Protein AF-A0A0F8ZRB5-F1 (afdb_monomer_lite)

Organism: NCBI:txid412755

Structure (mmCIF, N/CA/C/O backbone):
data_AF-A0A0F8ZRB5-F1
#
_entry.id   AF-A0A0F8ZRB5-F1
#
loop_
_atom_site.group_PDB
_atom_site.id
_atom_site.type_symbol
_atom_site.label_atom_id
_atom_site.label_alt_id
_atom_site.label_comp_id
_atom_site.label_asym_id
_atom_site.label_entity_id
_atom_site.label_seq_id
_atom_site.pdbx_PDB_ins_code
_atom_site.Cartn_x
_atom_site.Cartn_y
_atom_site.Cartn_z
_atom_site.occupancy
_atom_site.B_iso_or_equiv
_atom_site.auth_seq_id
_atom_site.auth_comp_id
_atom_site.auth_asym_id
_atom_site.auth_atom_id
_atom_site.pdbx_PDB_model_num
ATOM 1 N N . LEU A 1 1 ? -20.085 -3.392 -14.201 1.00 56.50 1 LEU A N 1
ATOM 2 C CA . LEU A 1 1 ? -18.937 -3.081 -13.316 1.00 56.50 1 LEU A CA 1
ATOM 3 C C . LEU A 1 1 ? -17.802 -4.101 -13.442 1.00 56.50 1 LEU A C 1
ATOM 5 O O . LEU A 1 1 ? -16.704 -3.662 -13.722 1.00 56.50 1 LEU A O 1
ATOM 9 N N . LYS A 1 2 ? -18.031 -5.427 -13.387 1.00 56.66 2 LYS A N 1
ATOM 10 C CA . LYS A 1 2 ? -16.992 -6.449 -13.703 1.00 56.66 2 LYS A CA 1
ATOM 11 C C . LYS A 1 2 ? -16.224 -6.163 -15.012 1.00 56.66 2 LYS A C 1
ATOM 13 O O . LYS A 1 2 ? -15.007 -6.273 -15.062 1.00 56.66 2 LYS A O 1
ATOM 18 N N . HIS A 1 3 ? -16.942 -5.693 -16.032 1.00 60.28 3 HIS A N 1
ATOM 19 C CA . HIS A 1 3 ? -16.378 -5.255 -17.310 1.00 60.28 3 HIS A CA 1
ATOM 20 C C . HIS A 1 3 ? -15.439 -4.042 -17.214 1.00 60.28 3 HIS A C 1
ATOM 22 O O . HIS A 1 3 ? -14.438 -4.033 -17.912 1.00 60.28 3 HIS A O 1
ATOM 28 N N . TYR A 1 4 ? -15.726 -3.063 -16.345 1.00 61.88 4 TYR A N 1
ATOM 29 C CA . TYR A 1 4 ? -14.916 -1.848 -16.151 1.00 61.88 4 TYR A CA 1
ATOM 30 C C . TYR A 1 4 ? -13.495 -2.192 -15.679 1.00 61.88 4 TYR A C 1
ATOM 32 O O . TYR A 1 4 ? -12.524 -1.662 -16.205 1.00 61.88 4 TYR A O 1
ATOM 40 N N . TYR A 1 5 ? -13.372 -3.155 -14.765 1.00 63.88 5 TYR A N 1
ATOM 41 C CA . TYR A 1 5 ? -12.077 -3.598 -14.246 1.00 63.88 5 TYR A CA 1
ATOM 42 C C . TYR A 1 5 ? -11.245 -4.383 -15.235 1.00 63.88 5 TYR A C 1
ATOM 44 O O . TYR A 1 5 ? -10.043 -4.161 -15.307 1.00 63.88 5 TYR A O 1
ATOM 52 N N . SER A 1 6 ? -11.881 -5.256 -16.019 1.00 64.56 6 SER A N 1
ATOM 53 C CA . SER A 1 6 ? -11.180 -5.908 -17.126 1.00 64.56 6 SER A CA 1
ATOM 54 C C . SER A 1 6 ? -10.584 -4.845 -18.047 1.00 64.56 6 SER A C 1
ATOM 56 O O . SER A 1 6 ? -9.400 -4.911 -18.325 1.00 64.56 6 SER A O 1
ATOM 58 N N . VAL A 1 7 ? -11.345 -3.798 -18.412 1.00 64.81 7 VAL A N 1
ATOM 59 C CA . VAL A 1 7 ? -10.819 -2.696 -19.248 1.00 64.81 7 VAL A CA 1
ATOM 60 C C . VAL A 1 7 ? -9.605 -2.035 -18.612 1.00 64.81 7 VAL A C 1
ATOM 62 O O . VAL A 1 7 ? -8.615 -1.804 -19.295 1.00 64.81 7 VAL A O 1
ATOM 65 N N . MET A 1 8 ? -9.695 -1.702 -17.321 1.00 68.62 8 MET A N 1
ATOM 66 C CA . MET A 1 8 ? -8.613 -1.026 -16.610 1.00 68.62 8 MET A CA 1
ATOM 67 C C . MET A 1 8 ? -7.333 -1.854 -16.611 1.00 68.62 8 MET A C 1
ATOM 69 O O . MET A 1 8 ? -6.282 -1.344 -16.974 1.00 68.62 8 MET A O 1
ATOM 73 N N . PHE A 1 9 ? -7.410 -3.125 -16.228 1.00 71.75 9 PHE A N 1
ATOM 74 C CA . PHE A 1 9 ? -6.214 -3.948 -16.100 1.00 71.75 9 PHE A CA 1
ATOM 75 C C . PHE A 1 9 ? -5.689 -4.461 -17.442 1.00 71.75 9 PHE A C 1
ATOM 77 O O . PHE A 1 9 ? -4.477 -4.536 -17.627 1.00 71.75 9 PHE A O 1
ATOM 84 N N . ASP A 1 10 ? -6.570 -4.747 -18.403 1.00 72.00 10 ASP A N 1
ATOM 85 C CA . ASP A 1 10 ? -6.162 -5.119 -19.761 1.00 72.00 10 ASP A CA 1
ATOM 86 C C . ASP A 1 10 ? -5.437 -3.952 -20.448 1.00 72.00 10 ASP A C 1
ATOM 88 O O . ASP A 1 10 ? -4.483 -4.176 -21.191 1.00 72.00 10 ASP A O 1
ATOM 92 N N . ALA A 1 11 ? -5.815 -2.703 -20.141 1.00 69.19 11 ALA A N 1
ATOM 93 C CA . ALA A 1 11 ? -5.124 -1.521 -20.649 1.00 69.19 11 ALA A CA 1
ATOM 94 C C . ALA A 1 11 ? -3.649 -1.486 -20.246 1.00 69.19 11 ALA A C 1
ATOM 96 O O . ALA A 1 11 ? -2.818 -1.084 -21.048 1.00 69.19 11 ALA A O 1
ATOM 97 N N . VAL A 1 12 ? -3.318 -1.933 -19.034 1.00 72.75 12 VAL A N 1
ATOM 98 C CA . VAL A 1 12 ? -1.934 -1.953 -18.560 1.00 72.75 12 VAL A CA 1
ATOM 99 C C . VAL A 1 12 ? -1.074 -2.860 -19.428 1.00 72.75 12 VAL A C 1
ATOM 101 O O . VAL A 1 12 ? -0.048 -2.426 -19.947 1.00 72.75 12 VAL A O 1
ATOM 104 N N . ALA A 1 13 ? -1.521 -4.103 -19.612 1.00 73.25 13 ALA A N 1
ATOM 105 C CA . ALA A 1 13 ? -0.818 -5.068 -20.445 1.00 73.25 13 ALA A CA 1
ATOM 106 C C . ALA A 1 13 ? -0.719 -4.564 -21.893 1.00 73.25 13 ALA A C 1
ATOM 108 O O . ALA A 1 13 ? 0.349 -4.600 -22.491 1.00 73.25 13 ALA A O 1
ATOM 109 N N . MET A 1 14 ? -1.801 -4.000 -22.439 1.00 72.75 14 MET A N 1
ATOM 110 C CA . MET A 1 14 ? -1.790 -3.426 -23.787 1.00 72.75 14 MET A CA 1
ATOM 111 C C . MET A 1 14 ? -0.829 -2.241 -23.928 1.00 72.75 14 MET A C 1
ATOM 113 O O . MET A 1 14 ? -0.154 -2.137 -24.945 1.00 72.75 14 MET A O 1
ATOM 117 N N . THR A 1 15 ? -0.757 -1.340 -22.944 1.00 72.25 15 THR A N 1
ATOM 118 C CA . THR A 1 15 ? 0.194 -0.219 -22.954 1.00 72.25 15 THR A CA 1
ATOM 119 C C . THR A 1 15 ? 1.629 -0.731 -22.907 1.00 72.25 15 THR A C 1
ATOM 121 O O . THR A 1 15 ? 2.475 -0.203 -23.627 1.00 72.25 15 THR A O 1
ATOM 124 N N . HIS A 1 16 ? 1.897 -1.761 -22.108 1.00 75.44 16 HIS A N 1
ATOM 125 C CA . HIS A 1 16 ? 3.216 -2.373 -22.021 1.00 75.44 16 HIS A CA 1
ATOM 126 C C . HIS A 1 16 ? 3.665 -2.949 -23.374 1.00 75.44 16 HIS A C 1
ATOM 128 O O . HIS A 1 16 ? 4.731 -2.599 -23.883 1.00 75.44 16 HIS A O 1
ATOM 134 N N . GLU A 1 17 ? 2.814 -3.765 -23.997 1.00 76.94 17 GLU A N 1
ATOM 135 C CA . GLU A 1 17 ? 3.069 -4.378 -25.306 1.00 76.94 17 GLU A CA 1
ATOM 136 C C . GLU A 1 17 ? 3.186 -3.324 -26.423 1.00 76.94 17 GLU A C 1
ATOM 138 O O . GLU A 1 17 ? 4.130 -3.334 -27.209 1.00 76.94 17 GLU A O 1
ATOM 143 N N . ALA A 1 18 ? 2.261 -2.360 -26.480 1.00 72.06 18 ALA A N 1
ATOM 144 C CA . ALA A 1 18 ? 2.194 -1.374 -27.563 1.00 72.06 18 ALA A CA 1
ATOM 145 C C . ALA A 1 18 ? 3.364 -0.377 -27.582 1.00 72.06 18 ALA A C 1
ATOM 147 O O . ALA A 1 18 ? 3.651 0.194 -28.634 1.00 72.06 18 ALA A O 1
ATOM 148 N N . ASN A 1 19 ? 4.017 -0.144 -26.440 1.00 73.00 19 ASN A N 1
ATOM 149 C CA . ASN A 1 19 ? 5.213 0.700 -26.363 1.00 73.00 19 ASN A CA 1
ATOM 150 C C . ASN A 1 19 ? 6.513 -0.114 -26.358 1.00 73.00 19 ASN A C 1
ATOM 152 O O . ASN A 1 19 ? 7.583 0.485 -26.308 1.00 73.00 19 ASN A O 1
ATOM 156 N N . GLY A 1 20 ? 6.434 -1.448 -26.398 1.00 78.94 20 GLY A N 1
ATOM 157 C CA . GLY A 1 20 ? 7.607 -2.309 -26.330 1.00 78.94 20 GLY A CA 1
ATOM 158 C C . GLY A 1 20 ? 8.433 -2.078 -25.067 1.00 78.94 20 GLY A C 1
ATOM 159 O O . GLY A 1 20 ? 9.649 -1.955 -25.167 1.00 78.94 20 GLY A O 1
ATOM 160 N N . LEU A 1 21 ? 7.782 -1.988 -23.900 1.00 79.94 21 LEU A N 1
ATOM 161 C CA . LEU A 1 21 ? 8.421 -1.677 -22.607 1.00 79.94 21 LEU A CA 1
ATOM 162 C C . LEU A 1 21 ? 9.193 -2.868 -22.033 1.00 79.94 21 LEU A C 1
ATOM 164 O O . LEU A 1 21 ? 9.059 -3.250 -20.877 1.00 79.94 21 LEU A O 1
ATOM 168 N N . TYR A 1 22 ? 9.977 -3.504 -22.883 1.00 85.00 22 TYR A N 1
ATOM 169 C CA . TYR A 1 22 ? 10.873 -4.571 -22.506 1.00 85.00 22 TYR A CA 1
ATOM 170 C C . TYR A 1 22 ? 12.259 -3.988 -22.321 1.00 85.00 22 TYR A C 1
ATOM 172 O O . TYR A 1 22 ? 12.666 -3.048 -22.999 1.00 85.00 22 TYR A O 1
ATOM 180 N N . GLY A 1 23 ? 13.011 -4.608 -21.436 1.00 86.81 23 GLY A N 1
ATOM 181 C CA . GLY A 1 23 ? 14.364 -4.196 -21.142 1.00 86.81 23 GLY A CA 1
ATOM 182 C C . GLY A 1 23 ? 14.823 -4.927 -19.906 1.00 86.81 23 GLY A C 1
ATOM 183 O O . GLY A 1 23 ? 14.007 -5.364 -19.094 1.00 86.81 23 GLY A O 1
ATOM 184 N N . TRP A 1 24 ? 16.135 -5.075 -19.770 1.00 88.19 24 TRP A N 1
ATOM 185 C CA . TRP A 1 24 ? 16.695 -5.673 -18.566 1.00 88.19 24 TRP A CA 1
ATOM 186 C C . TRP A 1 24 ? 16.310 -4.869 -17.318 1.00 88.19 24 TRP A C 1
ATOM 188 O O . TRP A 1 24 ? 15.956 -5.460 -16.302 1.00 88.19 24 TRP A O 1
ATOM 198 N N . VAL A 1 25 ? 16.335 -3.537 -17.427 1.00 90.12 25 VAL A N 1
ATOM 199 C CA . VAL A 1 25 ? 15.970 -2.630 -16.335 1.00 90.12 25 VAL A CA 1
ATOM 200 C C . VAL A 1 25 ? 14.518 -2.182 -16.398 1.00 90.12 25 VAL A C 1
ATOM 202 O O . VAL A 1 25 ? 13.955 -1.945 -15.348 1.00 90.12 25 VAL A O 1
ATOM 205 N N . ASP A 1 26 ? 13.903 -2.110 -17.582 1.00 88.44 26 ASP A N 1
ATOM 206 C CA . ASP A 1 26 ? 12.579 -1.493 -17.766 1.00 88.44 26 ASP A CA 1
ATOM 207 C C . ASP A 1 26 ? 11.405 -2.465 -17.531 1.00 88.44 26 ASP A C 1
ATOM 209 O O . ASP A 1 26 ? 10.304 -2.047 -17.167 1.00 88.44 26 ASP A O 1
ATOM 213 N N . TRP A 1 27 ? 11.621 -3.776 -17.725 1.00 88.81 27 TRP A N 1
ATOM 214 C CA . TRP A 1 27 ? 10.551 -4.773 -17.620 1.00 88.81 27 TRP A CA 1
ATOM 215 C C . TRP A 1 27 ? 9.912 -4.764 -16.229 1.00 88.81 27 TRP A C 1
ATOM 217 O O . TRP A 1 27 ? 10.593 -4.909 -15.213 1.00 88.81 27 TRP A O 1
ATOM 227 N N . GLY A 1 28 ? 8.583 -4.664 -16.203 1.00 86.25 28 GLY A N 1
ATOM 228 C CA . GLY A 1 28 ? 7.778 -4.719 -14.986 1.00 86.25 28 GLY A CA 1
ATOM 229 C C . GLY A 1 28 ? 7.263 -3.365 -14.505 1.00 86.25 28 GLY A C 1
ATOM 230 O O . GLY A 1 28 ? 6.238 -3.351 -13.822 1.00 86.25 28 GLY A O 1
ATOM 231 N N . ASP A 1 29 ? 7.877 -2.242 -14.886 1.00 85.50 29 ASP A N 1
ATOM 232 C CA . ASP A 1 29 ? 7.283 -0.924 -14.636 1.00 85.50 29 ASP A CA 1
ATOM 233 C C . ASP A 1 29 ? 6.375 -0.481 -15.784 1.00 85.50 29 ASP A C 1
ATOM 235 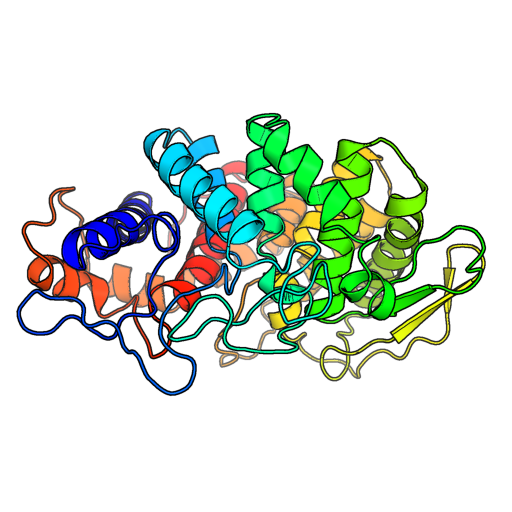O O . ASP A 1 29 ? 6.259 -1.105 -16.841 1.00 85.50 29 ASP A O 1
ATOM 239 N N . LEU A 1 30 ? 5.639 0.593 -15.527 1.00 79.50 30 LEU A N 1
ATOM 240 C CA . LEU A 1 30 ? 4.643 1.131 -16.419 1.00 79.50 30 LEU A CA 1
ATOM 241 C C . LEU A 1 30 ? 4.927 2.591 -16.713 1.00 79.50 30 LEU A C 1
ATOM 243 O O . LEU A 1 30 ? 5.393 3.336 -15.854 1.00 79.50 30 LEU A O 1
ATOM 247 N N . PRO A 1 31 ? 4.598 3.041 -17.923 1.00 75.19 31 PRO A N 1
ATOM 248 C CA . PRO A 1 31 ? 4.881 4.390 -18.325 1.00 75.19 31 PRO A CA 1
ATOM 249 C C . PRO A 1 31 ? 3.740 5.306 -17.870 1.00 75.19 31 PRO A C 1
ATOM 251 O O . PRO A 1 31 ? 2.551 4.963 -17.874 1.00 75.19 31 PRO A O 1
ATOM 254 N N . MET A 1 32 ? 4.082 6.547 -17.582 1.00 70.75 32 MET A N 1
ATOM 255 C CA . MET A 1 32 ? 3.170 7.663 -17.690 1.00 70.75 32 MET A CA 1
ATOM 256 C C . MET A 1 32 ? 3.025 8.013 -19.176 1.00 70.75 32 MET A C 1
ATOM 258 O O . MET A 1 32 ? 3.873 8.668 -19.782 1.00 70.75 32 MET A O 1
ATOM 262 N N . CYS A 1 33 ? 1.940 7.536 -19.784 1.00 63.62 33 CYS A N 1
ATOM 263 C CA . CYS A 1 33 ? 1.595 7.862 -21.166 1.00 63.62 33 CYS A CA 1
ATOM 264 C C . CYS A 1 33 ? 0.610 9.027 -21.259 1.00 63.62 33 CYS A C 1
ATOM 266 O O . CYS A 1 33 ? -0.325 9.143 -20.457 1.00 63.62 33 CYS A O 1
ATOM 268 N N . ASP A 1 34 ? 0.775 9.816 -22.320 1.00 59.44 34 ASP A N 1
ATOM 269 C CA . ASP A 1 34 ? -0.263 10.713 -22.815 1.00 59.44 34 ASP A CA 1
ATOM 270 C C . ASP A 1 34 ? -1.388 9.928 -23.509 1.00 59.44 34 ASP A C 1
ATOM 272 O O . ASP A 1 34 ? -1.328 8.706 -23.689 1.00 59.44 34 ASP A O 1
ATOM 276 N N . ARG A 1 35 ? -2.439 10.648 -23.923 1.00 58.56 35 ARG A N 1
ATOM 277 C CA . ARG A 1 35 ? -3.494 10.073 -24.766 1.00 58.56 35 ARG A CA 1
ATOM 278 C C . ARG A 1 35 ? -2.889 9.457 -26.034 1.00 58.56 35 ARG A C 1
ATOM 280 O O . ARG A 1 35 ? -2.002 10.072 -26.634 1.00 58.56 35 ARG A O 1
ATOM 287 N N . PRO A 1 36 ? -3.375 8.282 -26.469 1.00 57.00 36 PRO A N 1
ATOM 288 C CA . PRO A 1 36 ? -2.885 7.670 -27.691 1.00 57.00 36 PRO A CA 1
ATOM 289 C C . PRO A 1 36 ? -3.162 8.582 -28.892 1.00 57.00 36 PRO A C 1
ATOM 291 O O . PRO A 1 36 ? -4.222 9.195 -28.999 1.00 57.00 36 PRO A O 1
ATOM 294 N N . THR A 1 37 ? -2.199 8.676 -29.804 1.00 57.00 37 THR A N 1
ATOM 295 C CA . THR A 1 37 ? -2.328 9.409 -31.071 1.00 57.00 37 THR A CA 1
ATOM 296 C C . THR A 1 37 ? -1.949 8.450 -32.193 1.00 57.00 37 THR A C 1
ATOM 298 O O . THR A 1 37 ? -0.886 7.840 -32.129 1.00 57.00 37 THR A O 1
ATOM 301 N N . GLN A 1 38 ? -2.825 8.277 -33.194 1.00 60.19 38 GLN A N 1
ATOM 302 C CA . GLN A 1 38 ? -2.618 7.325 -34.305 1.00 60.19 38 GLN A CA 1
ATOM 303 C C . GLN A 1 38 ? -2.317 5.887 -33.829 1.00 60.19 38 GLN A C 1
ATOM 305 O O . GLN A 1 38 ? -1.399 5.233 -34.322 1.00 60.19 38 GLN A O 1
ATOM 310 N N . GLY A 1 39 ? -3.029 5.430 -32.796 1.00 57.22 39 GLY A N 1
ATOM 311 C CA . GLY A 1 39 ? -2.940 4.037 -32.341 1.00 57.22 39 GLY A CA 1
ATOM 312 C C . GLY A 1 39 ? -1.692 3.700 -31.547 1.00 57.22 39 GLY A C 1
ATOM 313 O O . GLY A 1 39 ? -1.465 2.540 -31.211 1.00 57.22 39 GLY A O 1
ATOM 314 N N . LYS A 1 40 ? -0.890 4.711 -31.216 1.00 59.56 40 LYS A N 1
ATOM 315 C CA . LYS A 1 40 ? 0.282 4.566 -30.367 1.00 59.56 40 LYS A CA 1
ATOM 316 C C . LYS A 1 40 ? 0.079 5.372 -29.104 1.00 59.56 40 LYS A C 1
ATOM 318 O O . LYS A 1 40 ? -0.262 6.555 -29.147 1.00 59.56 40 LYS A O 1
ATOM 323 N N . PHE A 1 41 ? 0.303 4.724 -27.972 1.00 62.78 41 PHE A N 1
ATOM 324 C CA . PHE A 1 41 ? 0.582 5.444 -26.744 1.00 62.78 41 PHE A CA 1
ATOM 325 C C . PHE A 1 41 ? 1.913 6.170 -26.940 1.00 62.78 41 PHE A C 1
ATOM 327 O O . PHE A 1 41 ? 2.861 5.600 -27.472 1.00 62.78 41 PHE A O 1
ATOM 334 N N . LYS A 1 42 ? 1.972 7.450 -26.580 1.00 64.31 42 LYS A N 1
ATOM 335 C CA . LYS A 1 42 ? 3.232 8.185 -26.563 1.00 64.31 42 LYS A CA 1
ATOM 336 C C . LYS A 1 42 ? 3.673 8.279 -25.114 1.00 64.31 42 LYS A C 1
ATOM 338 O O . LYS A 1 42 ? 2.938 8.816 -24.282 1.00 64.31 42 LYS A O 1
ATOM 343 N N . MET A 1 43 ? 4.852 7.745 -24.810 1.00 68.31 43 MET A N 1
ATOM 344 C CA . MET A 1 43 ? 5.493 8.021 -23.531 1.00 68.31 43 MET A CA 1
ATOM 345 C C . MET A 1 43 ? 5.760 9.521 -23.442 1.00 68.31 43 MET A C 1
ATOM 347 O O . MET A 1 43 ? 6.440 10.100 -24.296 1.00 68.31 43 MET A O 1
ATOM 351 N N . ALA A 1 44 ? 5.191 10.154 -22.424 1.00 63.44 44 ALA A N 1
ATOM 352 C CA . ALA A 1 44 ? 5.490 11.536 -22.116 1.00 63.44 44 ALA A CA 1
ATOM 353 C C . ALA A 1 44 ? 6.803 11.537 -21.334 1.00 63.44 44 ALA A C 1
ATOM 355 O O . ALA A 1 44 ? 6.802 11.363 -20.127 1.00 63.44 44 ALA A O 1
ATOM 356 N N . MET A 1 45 ? 7.931 11.657 -22.030 1.00 67.00 45 MET A N 1
ATOM 357 C CA . MET A 1 45 ? 9.247 11.751 -21.399 1.00 67.00 45 MET A CA 1
ATOM 358 C C . MET A 1 45 ? 9.592 13.225 -21.182 1.00 67.00 45 MET A C 1
ATOM 360 O O . MET A 1 45 ? 10.370 13.788 -21.947 1.00 67.00 45 MET A O 1
ATOM 364 N N . ASP A 1 46 ? 9.031 13.876 -20.162 1.00 62.41 46 ASP A N 1
ATOM 365 C CA . ASP A 1 46 ? 9.356 15.275 -19.828 1.00 62.41 46 ASP A CA 1
ATOM 366 C C . ASP A 1 46 ? 9.062 15.615 -18.357 1.00 62.41 46 ASP A C 1
ATOM 368 O O . ASP A 1 46 ? 8.043 15.204 -17.812 1.00 62.41 46 ASP A O 1
ATOM 372 N N . GLY A 1 47 ? 9.939 16.394 -17.714 1.00 56.09 47 GLY A N 1
ATOM 373 C CA . GLY A 1 47 ? 9.641 17.093 -16.457 1.00 56.09 47 GLY A CA 1
ATOM 374 C C . GLY A 1 47 ? 9.125 16.228 -15.298 1.00 56.09 47 GLY A C 1
ATOM 375 O O . GLY A 1 47 ? 8.256 16.678 -14.548 1.00 56.09 47 GLY A O 1
ATOM 376 N N . GLY A 1 48 ? 9.632 14.999 -15.144 1.00 62.72 48 GLY A N 1
ATOM 377 C CA . GLY A 1 48 ? 9.136 14.034 -14.154 1.00 62.72 48 GLY A CA 1
ATOM 378 C C . GLY A 1 48 ? 7.968 13.181 -14.654 1.00 62.72 48 GLY A C 1
ATOM 379 O O . GLY A 1 48 ? 7.242 12.613 -13.854 1.00 62.72 48 GLY A O 1
ATOM 380 N N . VAL A 1 49 ? 7.755 13.096 -15.961 1.00 68.50 49 VAL A N 1
ATOM 381 C CA . VAL A 1 49 ? 6.858 12.138 -16.611 1.00 68.50 49 VAL A CA 1
ATOM 382 C C . VAL A 1 49 ? 7.749 11.155 -17.384 1.00 68.50 49 VAL A C 1
ATOM 384 O O . VAL A 1 49 ? 8.746 11.567 -17.984 1.00 68.50 49 VAL A O 1
ATOM 387 N N . GLY A 1 50 ? 7.463 9.858 -17.269 1.00 77.88 50 GLY A N 1
ATOM 388 C CA . GLY A 1 50 ? 8.284 8.773 -17.809 1.00 77.88 50 GLY A CA 1
ATOM 389 C C . GLY A 1 50 ? 7.857 7.433 -17.222 1.00 77.88 50 GLY A C 1
ATOM 390 O O . GLY A 1 50 ? 6.728 7.024 -17.443 1.00 77.88 50 GLY A O 1
ATOM 391 N N . TRP A 1 51 ? 8.713 6.783 -16.453 1.00 83.56 51 TRP A N 1
ATOM 392 C CA . TRP A 1 51 ? 8.437 5.589 -15.651 1.00 83.56 51 TRP A CA 1
ATOM 393 C C . TRP A 1 51 ? 7.607 5.903 -14.404 1.00 83.56 51 TRP A C 1
ATOM 395 O O . TRP A 1 51 ? 7.648 7.034 -13.912 1.00 83.56 51 TRP A O 1
ATOM 405 N N . SER A 1 52 ? 6.790 4.954 -13.936 1.00 81.06 52 SER A N 1
ATOM 406 C CA . SER A 1 52 ? 5.852 5.171 -12.827 1.00 81.06 52 SER A CA 1
ATOM 407 C C . SER A 1 52 ? 6.506 5.006 -11.468 1.00 81.06 52 SER A C 1
ATOM 409 O O . SER A 1 52 ? 6.048 5.642 -10.518 1.00 81.06 52 SER A O 1
ATOM 411 N N . ASN A 1 53 ? 7.529 4.157 -11.364 1.00 84.31 53 ASN A N 1
ATOM 412 C CA . ASN A 1 53 ? 8.228 3.841 -10.123 1.00 84.31 53 ASN A CA 1
ATOM 413 C C . ASN A 1 53 ? 7.265 3.544 -8.955 1.00 84.31 53 ASN A C 1
ATOM 415 O O . ASN A 1 53 ? 7.317 4.176 -7.896 1.00 84.31 53 ASN A O 1
ATOM 419 N N . ALA A 1 54 ? 6.292 2.658 -9.181 1.00 76.81 54 ALA A N 1
ATOM 420 C CA . ALA A 1 54 ? 5.245 2.308 -8.214 1.00 76.81 54 ALA A CA 1
ATOM 421 C C . ALA A 1 54 ? 4.365 3.468 -7.700 1.00 76.81 54 ALA A C 1
ATOM 423 O O . ALA A 1 54 ? 3.678 3.306 -6.677 1.00 76.81 54 ALA A O 1
ATOM 424 N N . GLU A 1 55 ? 4.334 4.631 -8.367 1.00 73.19 55 GLU A N 1
ATOM 425 C CA . GLU A 1 55 ? 3.560 5.766 -7.869 1.00 73.19 55 GLU A CA 1
ATOM 426 C C . GLU A 1 55 ? 2.076 5.393 -7.703 1.00 73.19 55 GLU A C 1
ATOM 428 O O . GLU A 1 55 ? 1.450 4.778 -8.568 1.00 73.19 55 GLU A O 1
ATOM 433 N N . ARG A 1 56 ? 1.499 5.808 -6.567 1.00 68.12 56 ARG A N 1
ATOM 434 C CA . ARG A 1 56 ? 0.082 5.605 -6.217 1.00 68.12 56 ARG A CA 1
ATOM 435 C C . ARG A 1 56 ? -0.333 4.139 -6.092 1.00 68.12 56 ARG A C 1
ATOM 437 O O . ARG A 1 56 ? -1.499 3.811 -6.318 1.00 68.12 56 ARG A O 1
ATOM 444 N N . ALA A 1 57 ? 0.606 3.289 -5.677 1.00 67.81 57 ALA A N 1
ATOM 445 C CA . ALA A 1 57 ? 0.324 1.931 -5.230 1.00 67.81 57 ALA A CA 1
ATOM 446 C C . ALA A 1 57 ? -0.397 1.101 -6.304 1.00 67.81 57 ALA A C 1
ATOM 448 O O . ALA A 1 57 ? -1.465 0.543 -6.065 1.00 67.81 57 ALA A O 1
ATOM 449 N N . LEU A 1 58 ? 0.200 1.024 -7.496 1.00 71.44 58 LEU A N 1
ATOM 450 C CA . LEU A 1 58 ? -0.391 0.330 -8.639 1.00 71.44 58 LEU A CA 1
ATOM 451 C C . LEU A 1 58 ? -0.387 -1.199 -8.519 1.00 71.44 58 LEU A C 1
ATOM 453 O O . LEU A 1 58 ? -1.381 -1.858 -8.821 1.00 71.44 58 LEU A O 1
ATOM 457 N N . ALA A 1 59 ? 0.715 -1.757 -8.023 1.00 74.88 59 ALA A N 1
ATOM 458 C CA . ALA A 1 59 ? 0.886 -3.192 -7.838 1.00 74.88 59 ALA A CA 1
ATOM 459 C C . ALA A 1 59 ? -0.214 -3.868 -6.975 1.00 74.88 59 ALA A C 1
ATOM 461 O O . ALA A 1 59 ? -0.733 -4.899 -7.407 1.00 74.88 59 ALA A O 1
ATOM 462 N N . PRO A 1 60 ? -0.661 -3.304 -5.829 1.00 74.75 60 PRO A N 1
ATOM 463 C CA . PRO A 1 60 ? -1.811 -3.799 -5.060 1.00 74.75 60 PRO A CA 1
ATOM 464 C C . PRO A 1 60 ? -3.041 -4.145 -5.889 1.00 74.75 60 PRO A C 1
ATOM 466 O O . PRO A 1 60 ? -3.701 -5.149 -5.620 1.00 74.75 60 PRO A O 1
ATOM 469 N N . TYR A 1 61 ? -3.348 -3.343 -6.911 1.00 74.50 61 TYR A N 1
ATOM 470 C CA . TYR A 1 61 ? -4.554 -3.514 -7.713 1.00 74.50 61 TYR A CA 1
ATOM 471 C C . TYR A 1 61 ? -4.549 -4.844 -8.477 1.00 74.50 61 TYR A C 1
ATOM 473 O O . TYR A 1 61 ? -5.583 -5.514 -8.548 1.00 74.50 61 TYR A O 1
ATOM 481 N N . PHE A 1 62 ? -3.387 -5.266 -8.987 1.00 75.81 62 PHE A N 1
ATOM 482 C CA . PHE A 1 62 ? -3.248 -6.564 -9.646 1.00 75.81 62 PHE A CA 1
ATOM 483 C C . PHE A 1 62 ? -3.471 -7.719 -8.669 1.00 75.81 62 PHE A C 1
ATOM 485 O O . PHE A 1 62 ? -4.120 -8.701 -9.024 1.00 75.81 62 PHE A O 1
ATOM 492 N N . TYR A 1 63 ? -3.007 -7.579 -7.425 1.00 76.19 63 TYR A N 1
ATOM 493 C CA . TYR A 1 63 ? -3.134 -8.614 -6.400 1.00 76.19 63 TYR A CA 1
ATOM 494 C C . TYR A 1 63 ? -4.559 -8.781 -5.886 1.00 76.19 63 TYR A C 1
ATOM 496 O O . TYR A 1 63 ? -5.041 -9.909 -5.804 1.00 76.19 63 TYR A O 1
ATOM 504 N N . HIS A 1 64 ? -5.286 -7.688 -5.634 1.00 72.94 64 HIS A N 1
ATOM 505 C CA . HIS A 1 64 ? -6.701 -7.781 -5.257 1.00 72.94 64 HIS A CA 1
ATOM 506 C C . HIS A 1 64 ? -7.539 -8.453 -6.352 1.00 72.94 64 HIS A C 1
ATOM 508 O O . HIS A 1 64 ? -8.441 -9.238 -6.057 1.00 72.94 64 HIS A O 1
ATOM 514 N N . TYR A 1 65 ? -7.226 -8.197 -7.625 1.00 73.50 65 TYR A N 1
ATOM 515 C CA . TYR A 1 65 ? -7.910 -8.860 -8.732 1.00 73.50 65 TYR A CA 1
ATOM 516 C C . TYR A 1 65 ? -7.468 -10.323 -8.906 1.00 73.50 65 TYR A C 1
ATOM 518 O O . TYR A 1 65 ? -8.300 -11.196 -9.173 1.00 73.50 65 TYR A O 1
ATOM 526 N N . ALA A 1 66 ? -6.180 -10.618 -8.719 1.00 77.19 66 ALA A N 1
ATOM 527 C CA . ALA A 1 66 ? -5.665 -11.983 -8.726 1.00 77.19 66 ALA A CA 1
ATOM 528 C C . ALA A 1 66 ? -6.323 -12.838 -7.632 1.00 77.19 66 ALA A C 1
ATOM 530 O O . ALA A 1 66 ? -6.778 -13.943 -7.929 1.00 77.19 66 ALA A O 1
ATOM 531 N N . ALA A 1 67 ? -6.468 -12.301 -6.416 1.00 73.31 67 ALA A N 1
ATOM 532 C CA . ALA A 1 67 ? -7.178 -12.943 -5.308 1.00 73.31 67 ALA A CA 1
ATOM 533 C C . ALA A 1 67 ? -8.660 -13.229 -5.634 1.00 73.31 67 ALA A C 1
ATOM 535 O O . ALA A 1 67 ? -9.224 -14.208 -5.154 1.00 73.31 67 ALA A O 1
ATOM 536 N N . GLY A 1 68 ? -9.280 -12.427 -6.506 1.00 68.31 68 GLY A N 1
ATOM 537 C CA . GLY A 1 68 ? -10.637 -12.638 -7.025 1.00 68.31 68 GLY A CA 1
ATOM 538 C C . GLY A 1 68 ? -10.756 -13.635 -8.192 1.00 68.31 68 GLY A C 1
ATOM 539 O O . GLY A 1 68 ? -11.819 -13.705 -8.813 1.00 68.31 68 GLY A O 1
ATOM 540 N N . GLY A 1 69 ? -9.692 -14.374 -8.530 1.00 69.94 69 GLY A N 1
ATOM 541 C CA . GLY A 1 69 ? -9.674 -15.393 -9.592 1.00 69.94 69 GLY A CA 1
ATOM 542 C C . GLY A 1 69 ? -8.997 -14.963 -10.901 1.00 69.94 69 GLY A C 1
ATOM 543 O O . GLY A 1 69 ? -8.961 -15.728 -11.864 1.00 69.94 69 GLY A O 1
ATOM 544 N N . GLY A 1 70 ? -8.434 -13.755 -10.967 1.00 73.06 70 GLY A N 1
ATOM 545 C CA . GLY A 1 70 ? -7.741 -13.236 -12.147 1.00 73.06 70 GLY A CA 1
ATOM 546 C C . GLY A 1 70 ? -6.259 -13.606 -12.224 1.00 73.06 70 GLY A C 1
ATOM 547 O O . GLY A 1 70 ? -5.426 -12.703 -12.278 1.00 73.06 70 GLY A O 1
ATOM 548 N N . ARG A 1 71 ? -5.909 -14.903 -12.247 1.00 75.75 71 ARG A N 1
ATOM 549 C CA . ARG A 1 71 ? -4.513 -15.396 -12.135 1.00 75.75 71 ARG A CA 1
ATOM 550 C C . ARG A 1 71 ? -3.504 -14.711 -13.068 1.00 75.75 71 ARG A C 1
ATOM 552 O O . ARG A 1 71 ? -2.367 -14.516 -12.651 1.00 75.75 71 ARG A O 1
ATOM 559 N N . ARG A 1 72 ? -3.905 -14.314 -14.283 1.00 73.19 72 ARG A N 1
ATOM 560 C CA . ARG A 1 72 ? -3.026 -13.626 -15.253 1.00 73.19 72 ARG A CA 1
ATOM 561 C C . ARG A 1 72 ? -2.441 -12.306 -14.737 1.00 73.19 72 ARG A C 1
ATOM 563 O O . ARG A 1 72 ? -1.371 -11.900 -15.164 1.00 73.19 72 ARG A O 1
ATOM 570 N N . PHE A 1 73 ? -3.129 -11.635 -13.815 1.00 77.00 73 PHE A N 1
ATOM 571 C CA . PHE A 1 73 ? -2.665 -10.363 -13.260 1.00 77.00 73 PHE A CA 1
ATOM 572 C C . PHE A 1 73 ? -1.635 -10.547 -12.143 1.00 77.00 73 PHE A C 1
ATOM 574 O O . PHE A 1 73 ? -0.894 -9.616 -11.852 1.00 77.00 73 PHE A O 1
ATOM 581 N N . LEU A 1 74 ? -1.521 -11.751 -11.571 1.00 82.06 74 LEU A N 1
ATOM 582 C CA . LEU A 1 74 ? -0.470 -12.061 -10.603 1.00 82.06 74 LEU A CA 1
ATOM 583 C C . LEU A 1 74 ? 0.923 -12.008 -11.252 1.00 82.06 74 LEU A C 1
ATOM 585 O O . LEU A 1 74 ? 1.857 -11.546 -10.611 1.00 82.06 74 LEU A O 1
ATOM 589 N N . ASP A 1 75 ? 1.061 -12.397 -12.522 1.00 82.69 75 ASP A N 1
ATOM 590 C CA . ASP A 1 75 ? 2.361 -12.367 -13.211 1.00 82.69 75 ASP A CA 1
ATOM 591 C C . ASP A 1 75 ? 2.800 -10.930 -13.542 1.00 82.69 75 ASP A C 1
ATOM 593 O O . ASP A 1 75 ? 3.966 -10.580 -13.374 1.00 82.69 75 ASP A O 1
ATOM 597 N N . LEU A 1 76 ? 1.849 -10.069 -13.920 1.00 79.38 76 LEU A N 1
ATOM 598 C CA . LEU A 1 76 ? 2.099 -8.640 -14.121 1.00 79.38 76 LEU A CA 1
ATOM 599 C C . LEU A 1 76 ? 2.435 -7.934 -12.800 1.00 79.38 76 LEU A C 1
ATOM 601 O O . LEU A 1 76 ? 3.393 -7.167 -12.731 1.00 79.38 76 LEU A O 1
ATOM 605 N N . GLY A 1 77 ? 1.680 -8.230 -11.737 1.00 83.00 77 GLY A N 1
ATOM 606 C CA . GLY A 1 77 ? 1.987 -7.738 -10.397 1.00 83.00 77 GLY A CA 1
ATOM 607 C C . GLY A 1 77 ? 3.387 -8.158 -9.957 1.00 83.00 77 GLY A C 1
ATOM 608 O O . GLY A 1 77 ? 4.156 -7.314 -9.495 1.00 83.00 77 GLY A O 1
ATOM 609 N N . ARG A 1 78 ? 3.734 -9.440 -10.146 1.00 88.50 78 ARG A N 1
ATOM 610 C CA . ARG A 1 78 ? 5.053 -9.991 -9.820 1.00 88.50 78 ARG A CA 1
ATOM 611 C C . ARG A 1 78 ? 6.166 -9.209 -10.508 1.00 88.50 78 ARG A C 1
ATOM 613 O O . ARG A 1 78 ? 7.098 -8.780 -9.833 1.00 88.50 78 ARG A O 1
ATOM 620 N N . ALA A 1 79 ? 6.063 -9.011 -11.824 1.00 89.06 79 ALA A N 1
ATOM 621 C CA . ALA A 1 79 ? 7.053 -8.251 -12.586 1.00 89.06 79 ALA A CA 1
ATOM 622 C C . ALA A 1 79 ? 7.237 -6.839 -12.008 1.00 89.06 79 ALA A C 1
ATOM 624 O O . ALA A 1 79 ? 8.365 -6.423 -11.756 1.00 89.06 79 ALA A O 1
ATOM 625 N N . MET A 1 80 ? 6.134 -6.156 -11.689 1.00 88.44 80 MET A N 1
ATOM 626 C CA . MET A 1 80 ? 6.172 -4.822 -11.090 1.00 88.44 80 MET A CA 1
ATOM 627 C C . MET A 1 80 ? 6.819 -4.799 -9.704 1.00 88.44 80 MET A C 1
ATOM 629 O O . MET A 1 80 ? 7.564 -3.876 -9.380 1.00 88.44 80 MET A O 1
ATOM 633 N N . VAL A 1 81 ? 6.570 -5.807 -8.867 1.00 91.44 81 VAL A N 1
ATOM 634 C CA . VAL A 1 81 ? 7.190 -5.883 -7.537 1.00 91.44 81 VAL A CA 1
ATOM 635 C C . VAL A 1 81 ? 8.694 -6.092 -7.643 1.00 91.44 81 VAL A C 1
ATOM 637 O O . VAL A 1 81 ? 9.427 -5.333 -7.018 1.00 91.44 81 VAL A O 1
ATOM 640 N N . HIS A 1 82 ? 9.157 -7.041 -8.462 1.00 92.56 82 HIS A N 1
ATOM 641 C CA . HIS A 1 82 ? 10.595 -7.260 -8.653 1.00 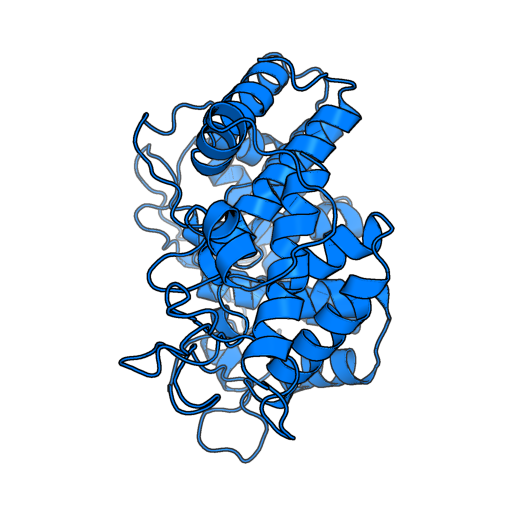92.56 82 HIS A CA 1
ATOM 642 C C . HIS A 1 82 ? 11.295 -6.044 -9.262 1.00 92.56 82 HIS A C 1
ATOM 644 O O . HIS A 1 82 ? 12.394 -5.706 -8.831 1.00 92.56 82 HIS A O 1
ATOM 650 N N . HIS A 1 83 ? 10.655 -5.366 -10.215 1.00 93.12 83 HIS A N 1
ATOM 651 C CA . HIS A 1 83 ? 11.186 -4.133 -10.780 1.00 93.12 83 HIS A CA 1
ATOM 652 C C . HIS A 1 83 ? 11.339 -3.057 -9.700 1.00 93.12 83 HIS A C 1
ATOM 654 O O . HIS A 1 83 ? 12.419 -2.525 -9.478 1.00 93.12 83 HIS A O 1
ATOM 660 N N . THR A 1 84 ? 10.266 -2.756 -8.976 1.00 91.06 84 THR A N 1
ATOM 661 C CA . THR A 1 84 ? 10.247 -1.605 -8.059 1.00 91.06 84 THR A CA 1
ATOM 662 C C . THR A 1 84 ? 11.160 -1.801 -6.847 1.00 91.06 84 THR A C 1
ATOM 664 O O . THR A 1 84 ? 11.795 -0.852 -6.388 1.00 91.06 84 THR A O 1
ATOM 667 N N . ILE A 1 85 ? 11.288 -3.035 -6.347 1.00 91.69 85 ILE A N 1
ATOM 668 C CA . ILE A 1 85 ? 12.212 -3.350 -5.247 1.00 91.69 85 ILE A CA 1
ATOM 669 C C . ILE A 1 85 ? 13.663 -3.529 -5.702 1.00 91.69 85 ILE A C 1
ATOM 671 O O . ILE A 1 85 ? 14.551 -3.388 -4.871 1.00 91.69 85 ILE A O 1
ATOM 675 N N . GLY A 1 86 ? 13.901 -3.869 -6.974 1.00 92.00 86 GLY A N 1
ATOM 676 C CA . GLY A 1 86 ? 15.233 -4.180 -7.506 1.00 92.00 86 GLY A CA 1
ATOM 677 C C . GLY A 1 86 ? 15.893 -3.069 -8.331 1.00 92.00 86 GLY A C 1
ATOM 678 O O . GLY A 1 86 ? 17.115 -3.049 -8.449 1.00 92.00 86 GLY A O 1
ATOM 679 N N . ILE A 1 87 ? 15.102 -2.178 -8.936 1.00 92.62 87 ILE A N 1
ATOM 680 C CA . ILE A 1 87 ? 15.552 -1.137 -9.877 1.00 92.62 87 ILE A CA 1
ATOM 681 C C . ILE A 1 87 ? 15.219 0.265 -9.352 1.00 92.62 87 ILE A C 1
ATOM 683 O O . ILE A 1 87 ? 16.086 1.134 -9.343 1.00 92.62 87 ILE A O 1
ATOM 687 N N . ASP A 1 88 ? 13.991 0.495 -8.872 1.00 91.31 88 ASP A N 1
ATOM 688 C CA . ASP A 1 88 ? 13.566 1.819 -8.368 1.00 91.31 88 ASP A CA 1
ATOM 689 C C . ASP A 1 88 ? 13.998 2.099 -6.914 1.00 91.31 88 ASP A C 1
ATOM 691 O O . ASP A 1 88 ? 13.700 3.166 -6.356 1.00 91.31 88 ASP A O 1
ATOM 695 N N . THR A 1 89 ? 14.678 1.132 -6.293 1.00 91.44 89 THR A N 1
ATOM 696 C CA . THR A 1 89 ? 15.179 1.189 -4.920 1.00 91.44 89 THR A CA 1
ATOM 697 C C . THR A 1 89 ? 16.699 1.291 -4.913 1.00 91.44 89 THR A C 1
ATOM 699 O O . THR A 1 89 ? 17.403 0.560 -5.603 1.00 91.44 89 THR A O 1
ATOM 702 N N . GLU A 1 90 ? 17.208 2.193 -4.086 1.00 91.81 90 GLU A N 1
ATOM 703 C CA . GLU A 1 90 ? 18.632 2.432 -3.926 1.00 91.81 90 GLU A CA 1
ATOM 704 C C . GLU A 1 90 ? 19.264 1.346 -3.047 1.00 91.81 90 GLU A C 1
ATOM 706 O O . GLU A 1 90 ? 19.129 1.363 -1.820 1.00 91.81 90 GLU A O 1
ATOM 711 N N . HIS A 1 91 ? 19.979 0.419 -3.673 1.00 92.31 91 HIS A N 1
ATOM 712 C CA . HIS A 1 91 ? 20.694 -0.662 -2.998 1.00 92.31 91 HIS A CA 1
ATOM 713 C C . HIS A 1 91 ? 22.072 -0.215 -2.472 1.00 92.31 91 HIS A C 1
ATOM 715 O O . HIS A 1 91 ? 22.595 0.833 -2.858 1.00 92.31 91 HIS A O 1
ATOM 721 N N . PRO A 1 92 ? 22.732 -1.001 -1.596 1.00 91.31 92 PRO A N 1
ATOM 722 C CA . PRO A 1 92 ? 24.092 -0.695 -1.165 1.00 91.31 92 PRO A CA 1
ATOM 723 C C . PRO A 1 92 ? 25.060 -0.525 -2.341 1.00 91.31 92 PRO A C 1
ATOM 725 O O . PRO A 1 92 ? 25.244 -1.452 -3.128 1.00 91.31 92 PRO A O 1
ATOM 728 N N . GLY A 1 93 ? 25.727 0.630 -2.389 1.00 86.75 93 GLY A N 1
ATOM 729 C CA . GLY A 1 93 ? 26.757 0.942 -3.379 1.00 86.75 93 GLY A CA 1
ATOM 730 C C . GLY A 1 93 ? 26.298 1.791 -4.565 1.00 86.75 93 GLY A C 1
ATOM 731 O O . GLY A 1 93 ? 27.138 2.065 -5.417 1.00 86.75 93 GLY A O 1
ATOM 732 N N . GLY A 1 94 ? 25.030 2.205 -4.635 1.00 85.75 94 GLY A N 1
ATOM 733 C CA . GLY A 1 94 ? 24.598 3.166 -5.650 1.00 85.75 94 GLY A CA 1
ATOM 734 C C . GLY A 1 94 ? 24.715 4.637 -5.214 1.00 85.75 94 GLY A C 1
ATOM 735 O O . GLY A 1 94 ? 25.401 4.967 -4.239 1.00 85.75 94 GLY A O 1
ATOM 736 N N . ASP A 1 95 ? 24.120 5.528 -6.009 1.00 84.38 95 ASP A N 1
ATOM 737 C CA . ASP A 1 95 ? 24.439 6.965 -6.052 1.00 84.38 95 ASP A CA 1
ATOM 738 C C . ASP A 1 95 ? 23.670 7.822 -5.026 1.00 84.38 95 ASP A C 1
ATOM 740 O O . ASP A 1 95 ? 24.064 8.965 -4.741 1.00 84.38 95 ASP A O 1
ATOM 744 N N . ASP A 1 96 ? 22.551 7.320 -4.499 1.00 86.38 96 ASP A N 1
ATOM 745 C CA . ASP A 1 96 ? 21.794 7.932 -3.404 1.00 86.38 96 ASP A CA 1
ATOM 746 C C . ASP A 1 96 ? 21.957 7.118 -2.102 1.00 86.38 96 ASP A C 1
ATOM 748 O O . ASP A 1 96 ? 22.715 6.153 -1.977 1.00 86.38 96 ASP A O 1
ATOM 752 N N . LYS A 1 97 ? 21.271 7.546 -1.049 1.00 89.25 97 LYS A N 1
ATOM 753 C CA . LYS A 1 97 ? 21.310 6.895 0.254 1.00 89.25 97 LYS A CA 1
ATOM 754 C C . LYS A 1 97 ? 20.591 5.541 0.191 1.00 89.25 97 LYS A C 1
ATOM 756 O O . LYS A 1 97 ? 19.390 5.516 -0.041 1.00 89.25 97 LYS A O 1
ATOM 761 N N . HIS A 1 98 ? 21.298 4.456 0.516 1.00 92.12 98 HIS A N 1
ATOM 762 C CA . HIS A 1 98 ? 20.751 3.092 0.634 1.00 92.12 98 HIS A CA 1
ATOM 763 C C . HIS A 1 98 ? 19.379 3.045 1.342 1.00 92.12 98 HIS A C 1
ATOM 765 O O . HIS A 1 98 ? 19.202 3.627 2.426 1.00 92.12 98 HIS A O 1
ATOM 771 N N . GLY A 1 99 ? 18.435 2.343 0.707 1.00 89.00 99 GLY A N 1
ATOM 772 C CA . GLY A 1 99 ? 17.011 2.268 1.032 1.00 89.00 99 GLY A CA 1
ATOM 773 C C . GLY A 1 99 ? 16.218 3.503 0.610 1.00 89.00 99 GLY A C 1
ATOM 774 O O . GLY A 1 99 ? 15.094 3.713 1.067 1.00 89.00 99 GLY A O 1
ATOM 775 N N . GLY A 1 100 ? 16.825 4.387 -0.181 1.00 89.62 100 GLY A N 1
ATOM 776 C CA . GLY A 1 100 ? 16.153 5.472 -0.876 1.00 89.62 100 GLY A CA 1
ATOM 777 C C . GLY A 1 100 ? 15.297 4.924 -2.011 1.00 89.62 100 GLY A C 1
ATOM 778 O O . GLY A 1 100 ? 15.544 3.840 -2.523 1.00 89.62 100 GLY A O 1
ATOM 779 N N . TYR A 1 101 ? 14.279 5.682 -2.397 1.00 88.94 101 TYR A N 1
ATOM 780 C CA . TYR A 1 101 ? 13.409 5.318 -3.511 1.00 88.94 101 TYR A CA 1
ATOM 781 C C . TYR A 1 101 ? 13.330 6.484 -4.472 1.00 88.94 101 TYR A C 1
ATOM 783 O O . TYR A 1 101 ? 13.353 7.650 -4.050 1.00 88.94 101 TYR A O 1
ATOM 791 N N . HIS A 1 102 ? 13.201 6.167 -5.750 1.00 87.50 102 HIS A N 1
ATOM 792 C CA . HIS A 1 102 ? 13.198 7.169 -6.797 1.00 87.50 102 HIS A CA 1
ATOM 793 C C . HIS A 1 102 ? 11.789 7.515 -7.247 1.00 87.50 102 HIS A C 1
ATOM 795 O O . HIS A 1 102 ? 10.896 6.676 -7.331 1.00 87.50 102 HIS A O 1
ATOM 801 N N . ARG A 1 103 ? 11.584 8.802 -7.526 1.00 84.00 103 ARG A N 1
ATOM 802 C CA . ARG A 1 103 ? 10.320 9.295 -8.063 1.00 84.00 103 ARG A CA 1
ATOM 803 C C . ARG A 1 103 ? 10.202 8.929 -9.532 1.00 84.00 103 ARG A C 1
ATOM 805 O O . ARG A 1 103 ? 11.190 9.066 -10.248 1.00 84.00 103 ARG A O 1
ATOM 812 N N . HIS A 1 104 ? 8.969 8.656 -9.956 1.00 80.69 104 HIS A N 1
ATOM 813 C CA . HIS A 1 104 ? 8.557 8.609 -11.358 1.00 80.69 104 HIS A CA 1
ATOM 814 C C . HIS A 1 104 ? 9.285 9.661 -12.223 1.00 80.69 104 HIS A C 1
ATOM 816 O O . HIS A 1 104 ? 9.271 10.863 -11.917 1.00 80.69 104 HIS A O 1
ATOM 822 N N . ASN A 1 105 ? 9.985 9.213 -13.268 1.00 80.25 105 ASN A N 1
ATOM 823 C CA . ASN A 1 105 ? 10.841 10.063 -14.100 1.00 80.25 105 ASN A CA 1
ATOM 824 C C . ASN A 1 105 ? 11.202 9.373 -15.427 1.00 80.25 105 ASN A C 1
ATOM 826 O O . ASN A 1 105 ? 10.920 8.203 -15.624 1.00 80.25 105 ASN A O 1
ATOM 830 N N . GLN A 1 106 ? 11.875 10.076 -16.338 1.00 81.75 106 GLN A N 1
ATOM 831 C CA . GLN A 1 106 ? 12.357 9.522 -17.615 1.00 81.75 106 GLN A CA 1
ATOM 832 C C . GLN A 1 106 ? 13.343 8.351 -17.451 1.00 81.75 106 GLN A C 1
ATOM 834 O O . GLN A 1 106 ? 13.536 7.572 -18.375 1.00 81.75 106 GLN A O 1
ATOM 839 N N . VAL A 1 107 ? 14.005 8.274 -16.296 1.00 85.75 107 VAL A N 1
ATOM 840 C CA . VAL A 1 107 ? 14.963 7.230 -15.920 1.00 85.75 107 VAL A CA 1
ATOM 841 C C . VAL A 1 107 ? 14.657 6.835 -14.484 1.00 85.75 107 VAL A C 1
ATOM 843 O O . VAL A 1 107 ? 14.459 7.726 -13.650 1.00 85.75 107 VAL A O 1
ATOM 846 N N . HIS A 1 108 ? 14.679 5.534 -14.201 1.00 87.94 108 HIS A N 1
ATOM 847 C CA . HIS A 1 108 ? 14.278 4.958 -12.918 1.00 87.94 108 HIS A CA 1
ATOM 848 C C . HIS A 1 108 ? 14.977 5.583 -11.700 1.00 87.94 108 HIS A C 1
ATOM 850 O O . HIS A 1 108 ? 14.330 5.755 -10.680 1.00 87.94 108 HIS A O 1
ATOM 856 N N . TRP A 1 109 ? 16.234 6.036 -11.809 1.00 85.81 109 TRP A N 1
ATOM 857 C CA . TRP A 1 109 ? 17.045 6.508 -10.667 1.00 85.81 109 TRP A CA 1
ATOM 858 C C . TRP A 1 109 ? 17.429 8.004 -10.671 1.00 85.81 109 TRP A C 1
ATOM 860 O O . TRP A 1 109 ? 18.257 8.458 -9.883 1.00 85.81 109 TRP A O 1
ATOM 870 N N . ARG A 1 110 ? 16.843 8.842 -11.543 1.00 76.06 110 ARG A N 1
ATOM 871 C CA . ARG A 1 110 ? 17.318 10.238 -11.737 1.00 76.06 110 ARG A CA 1
ATOM 872 C C . ARG A 1 110 ? 16.772 11.261 -10.728 1.00 76.06 110 ARG A C 1
ATOM 874 O O . ARG A 1 110 ? 17.199 12.416 -10.730 1.00 76.06 110 ARG A O 1
ATOM 881 N N . HIS A 1 111 ? 15.824 10.881 -9.870 1.00 71.69 111 HIS A N 1
ATOM 882 C CA . HIS A 1 111 ? 15.244 11.782 -8.867 1.00 71.69 111 HIS A CA 1
ATOM 883 C C . HIS A 1 111 ? 15.760 11.456 -7.462 1.00 71.69 111 HIS A C 1
ATOM 885 O O . HIS A 1 111 ? 15.408 10.421 -6.897 1.00 71.69 111 HIS A O 1
ATOM 891 N N . LYS A 1 112 ? 16.528 12.379 -6.869 1.00 68.31 112 LYS A N 1
ATOM 892 C CA . LYS A 1 112 ? 17.017 12.264 -5.485 1.00 68.31 112 LYS A CA 1
ATOM 893 C C . LYS A 1 112 ? 15.927 12.605 -4.474 1.00 68.31 112 LYS A C 1
ATOM 895 O O . LYS A 1 112 ? 15.081 13.465 -4.736 1.00 68.31 112 LYS A O 1
ATOM 900 N N . GLY A 1 113 ? 15.943 11.947 -3.317 1.00 64.88 113 GLY A N 1
ATOM 901 C CA . GLY A 1 113 ? 15.110 12.333 -2.171 1.00 64.88 113 GLY A CA 1
ATOM 902 C C . GLY A 1 113 ? 13.593 12.285 -2.408 1.00 64.88 113 GLY A C 1
ATOM 903 O O . GLY A 1 113 ? 12.863 13.112 -1.863 1.00 64.88 113 GLY A O 1
ATOM 904 N N . ALA A 1 114 ? 13.088 11.335 -3.204 1.00 68.62 114 ALA A N 1
ATOM 905 C CA . ALA A 1 114 ? 11.642 11.198 -3.434 1.00 68.62 114 ALA A CA 1
ATOM 906 C C . ALA A 1 114 ? 10.850 10.749 -2.186 1.00 68.62 114 ALA A C 1
ATOM 908 O O . ALA A 1 114 ? 9.619 10.887 -2.120 1.00 68.62 114 ALA A O 1
ATOM 909 N N . GLY A 1 115 ? 11.585 10.274 -1.179 1.00 76.75 115 GLY A N 1
ATOM 910 C CA . GLY A 1 115 ? 11.092 9.826 0.111 1.00 76.75 115 GLY A CA 1
ATOM 911 C C . GLY A 1 115 ? 10.441 8.446 0.058 1.00 76.75 115 GLY A C 1
ATOM 912 O O . GLY A 1 115 ? 10.170 7.885 -1.003 1.00 76.75 115 GLY A O 1
ATOM 913 N N . THR A 1 116 ? 10.193 7.907 1.244 1.00 81.31 116 THR A N 1
ATOM 914 C CA . THR A 1 116 ? 9.651 6.573 1.513 1.00 81.31 116 THR A CA 1
ATOM 915 C C . THR A 1 116 ? 8.411 6.216 0.694 1.00 81.31 116 THR A C 1
ATOM 917 O O . THR A 1 116 ? 8.266 5.079 0.269 1.00 81.31 116 THR A O 1
ATOM 920 N N . ARG A 1 117 ? 7.543 7.176 0.363 1.00 78.75 117 ARG A N 1
ATOM 921 C CA . ARG A 1 117 ? 6.305 6.916 -0.391 1.00 78.75 117 ARG A CA 1
ATOM 922 C C . ARG A 1 117 ? 6.486 6.319 -1.791 1.00 78.75 117 ARG A C 1
ATOM 924 O O . ARG A 1 117 ? 5.492 5.914 -2.381 1.00 78.75 117 ARG A O 1
ATOM 931 N N . GLN A 1 118 ? 7.681 6.347 -2.381 1.00 81.94 118 GLN A N 1
ATOM 932 C CA . GLN A 1 118 ? 7.902 5.757 -3.709 1.00 81.94 118 GLN A CA 1
ATOM 933 C C . GLN A 1 118 ? 8.210 4.259 -3.669 1.00 81.94 118 GLN A C 1
ATOM 935 O O . GLN A 1 118 ? 8.083 3.609 -4.693 1.00 81.94 118 GLN A O 1
ATOM 940 N N . GLY A 1 119 ? 8.504 3.675 -2.505 1.00 81.19 119 GLY A N 1
ATOM 941 C CA . GLY A 1 119 ? 8.897 2.265 -2.408 1.00 81.19 119 GLY A CA 1
ATOM 942 C C . GLY A 1 119 ? 7.786 1.240 -2.668 1.00 81.19 119 GLY A C 1
ATOM 943 O O . GLY A 1 119 ? 7.953 0.085 -2.324 1.00 81.19 119 GLY A O 1
ATOM 944 N N . GLY A 1 120 ? 6.617 1.616 -3.201 1.00 80.94 120 GLY A N 1
ATOM 945 C CA . GLY A 1 120 ? 5.610 0.643 -3.653 1.00 80.94 120 GLY A CA 1
ATOM 946 C C . GLY A 1 120 ? 5.118 -0.384 -2.615 1.00 80.94 120 GLY A C 1
ATOM 947 O O . GLY A 1 120 ? 4.532 -1.392 -3.007 1.00 80.94 120 GLY A O 1
ATOM 948 N N . PHE A 1 121 ? 5.314 -0.144 -1.312 1.00 85.94 121 PHE A N 1
ATOM 949 C CA . PHE A 1 121 ? 5.273 -1.181 -0.268 1.00 85.94 121 PHE A CA 1
ATOM 950 C C . PHE A 1 121 ? 3.991 -1.990 -0.198 1.00 85.94 121 PHE A C 1
ATOM 952 O O . PHE A 1 121 ? 4.048 -3.188 0.029 1.00 85.94 121 PHE A O 1
ATOM 959 N N . ARG A 1 122 ? 2.827 -1.377 -0.443 1.00 83.00 122 ARG A N 1
ATOM 960 C CA . ARG A 1 122 ? 1.556 -2.120 -0.488 1.00 83.00 122 ARG A CA 1
ATOM 961 C C . ARG A 1 122 ? 1.604 -3.257 -1.519 1.00 83.00 122 ARG A C 1
ATOM 963 O O . ARG A 1 122 ? 1.030 -4.319 -1.315 1.00 83.00 122 ARG A O 1
ATOM 970 N N . GLY A 1 123 ? 2.272 -3.033 -2.651 1.00 84.06 123 GLY A N 1
ATOM 971 C CA . GLY A 1 123 ? 2.433 -4.037 -3.700 1.00 84.06 123 GLY A CA 1
ATOM 972 C C . GLY A 1 123 ? 3.362 -5.157 -3.277 1.00 84.06 123 GLY A C 1
ATOM 973 O O . GLY A 1 123 ? 3.031 -6.325 -3.458 1.00 84.06 123 GLY A O 1
ATOM 974 N N . TRP A 1 124 ? 4.494 -4.793 -2.680 1.00 89.12 124 TRP A N 1
ATOM 975 C CA . TRP A 1 124 ? 5.455 -5.746 -2.130 1.00 89.12 124 TRP A CA 1
ATOM 976 C C . TRP A 1 124 ? 4.816 -6.593 -1.029 1.00 89.12 124 TRP A C 1
ATOM 978 O O . TRP A 1 124 ? 4.959 -7.809 -1.043 1.00 89.12 124 TRP A O 1
ATOM 988 N N . HIS A 1 125 ? 4.053 -5.957 -0.135 1.00 88.56 125 HIS A N 1
ATOM 989 C CA . HIS A 1 125 ? 3.267 -6.603 0.907 1.00 88.56 125 HIS A CA 1
ATOM 990 C C . HIS A 1 125 ? 2.318 -7.645 0.316 1.00 88.56 125 HIS A C 1
ATOM 992 O O . HIS A 1 125 ? 2.431 -8.826 0.630 1.00 88.56 125 HIS A O 1
ATOM 998 N N . ASN A 1 126 ? 1.426 -7.228 -0.589 1.00 85.88 126 ASN A N 1
ATOM 999 C CA . ASN A 1 126 ? 0.419 -8.124 -1.152 1.00 85.88 126 ASN A CA 1
ATOM 1000 C C . ASN A 1 126 ? 1.062 -9.294 -1.912 1.00 85.88 126 ASN A C 1
ATOM 1002 O O . ASN A 1 126 ? 0.599 -10.426 -1.798 1.00 85.88 126 ASN A O 1
ATOM 1006 N N . TYR A 1 127 ? 2.146 -9.046 -2.653 1.00 88.56 127 TYR A N 1
ATOM 1007 C CA . TYR A 1 127 ? 2.894 -10.103 -3.334 1.00 88.56 127 TYR A CA 1
ATOM 1008 C C . TYR A 1 127 ? 3.526 -11.086 -2.357 1.00 88.56 127 TYR A C 1
ATOM 1010 O O . TYR A 1 127 ? 3.330 -12.295 -2.488 1.00 88.56 127 TYR A O 1
ATOM 1018 N N . TYR A 1 128 ? 4.271 -10.570 -1.378 1.00 89.75 128 TYR A N 1
ATOM 1019 C CA . TYR A 1 128 ? 4.964 -11.382 -0.390 1.00 89.75 128 TYR A CA 1
ATOM 1020 C C . TYR A 1 128 ? 3.968 -12.220 0.411 1.00 89.75 128 TYR A C 1
ATOM 1022 O O . TYR A 1 128 ? 4.161 -13.421 0.553 1.00 89.75 128 TYR A O 1
ATOM 1030 N N . TRP A 1 129 ? 2.846 -11.634 0.828 1.00 86.12 129 TRP A N 1
ATOM 1031 C CA . TRP A 1 129 ? 1.788 -12.354 1.533 1.00 86.12 129 TRP A CA 1
ATOM 1032 C C . TRP A 1 129 ? 1.167 -13.478 0.694 1.00 86.12 129 TRP A C 1
ATOM 1034 O O . TRP A 1 129 ? 0.895 -14.563 1.200 1.00 86.12 129 TRP A O 1
ATOM 1044 N N . MET A 1 130 ? 0.953 -13.242 -0.604 1.00 85.12 130 MET A N 1
ATOM 1045 C CA . MET A 1 130 ? 0.367 -14.244 -1.500 1.00 85.12 130 MET A CA 1
ATOM 1046 C C . MET A 1 130 ? 1.335 -15.363 -1.901 1.00 85.12 130 MET A C 1
ATOM 1048 O O . MET A 1 130 ? 0.874 -16.436 -2.289 1.00 85.12 130 MET A O 1
ATOM 1052 N N . THR A 1 131 ? 2.646 -15.113 -1.889 1.00 87.94 131 THR A N 1
ATOM 1053 C CA . THR A 1 131 ? 3.630 -16.006 -2.531 1.00 87.94 131 THR A CA 1
ATOM 1054 C C . THR A 1 131 ? 4.717 -16.528 -1.603 1.00 87.94 131 THR A C 1
ATOM 1056 O O . THR A 1 131 ? 5.305 -17.564 -1.902 1.00 87.94 131 THR A O 1
ATOM 1059 N N . GLY A 1 132 ? 5.000 -15.834 -0.501 1.00 89.81 132 GLY A N 1
ATOM 1060 C CA . GLY A 1 132 ? 6.140 -16.118 0.366 1.00 89.81 132 GLY A CA 1
ATOM 1061 C C . GLY A 1 132 ? 7.493 -15.972 -0.336 1.00 89.81 132 GLY A C 1
ATOM 1062 O O . GLY A 1 132 ? 8.438 -16.645 0.064 1.00 89.81 132 GLY A O 1
ATOM 1063 N N . ASP A 1 133 ? 7.590 -15.160 -1.400 1.00 93.25 133 ASP A N 1
ATOM 1064 C CA . ASP A 1 133 ? 8.812 -15.030 -2.202 1.00 93.25 133 ASP A CA 1
ATOM 1065 C C . ASP A 1 133 ? 10.013 -14.617 -1.322 1.00 93.25 133 ASP A C 1
ATOM 1067 O O . ASP A 1 133 ? 10.038 -13.496 -0.793 1.00 93.25 133 ASP A O 1
ATOM 1071 N N . PRO A 1 134 ? 11.017 -15.502 -1.151 1.00 93.19 134 PRO A N 1
ATOM 1072 C CA . PRO A 1 134 ? 12.111 -15.268 -0.219 1.00 93.19 134 PRO A CA 1
ATOM 1073 C C . PRO A 1 134 ? 13.023 -14.129 -0.668 1.00 93.19 134 PRO A C 1
ATOM 1075 O O . PRO A 1 134 ? 13.644 -13.489 0.179 1.00 93.19 134 PRO A O 1
ATOM 1078 N N . GLU A 1 135 ? 13.101 -13.842 -1.970 1.00 93.50 135 GLU A N 1
ATOM 1079 C CA . GLU A 1 135 ? 13.931 -12.751 -2.474 1.00 93.50 135 GLU A CA 1
ATOM 1080 C C . GLU A 1 135 ? 13.299 -11.397 -2.157 1.00 93.50 135 GLU A C 1
ATOM 1082 O O . GLU A 1 135 ? 13.979 -10.484 -1.686 1.00 93.50 135 GLU A O 1
ATOM 1087 N N . VAL A 1 136 ? 11.978 -11.287 -2.317 1.00 93.06 136 VAL A N 1
ATOM 1088 C CA . VAL A 1 136 ? 11.247 -10.089 -1.890 1.00 93.06 136 VAL A CA 1
ATOM 1089 C C . VAL A 1 136 ? 11.337 -9.926 -0.375 1.00 93.06 136 VAL A C 1
ATOM 1091 O O . VAL A 1 136 ? 11.663 -8.835 0.086 1.00 93.06 136 VAL A O 1
ATOM 1094 N N . GLY A 1 137 ? 11.155 -11.000 0.402 1.00 93.50 137 GLY A N 1
ATOM 1095 C CA . GLY A 1 137 ? 11.355 -10.973 1.855 1.00 93.50 137 GLY A CA 1
ATOM 1096 C C . GLY A 1 137 ? 12.757 -10.491 2.249 1.00 93.50 137 GLY A C 1
ATOM 1097 O O . GLY A 1 137 ? 12.903 -9.587 3.072 1.00 93.50 137 GLY A O 1
ATOM 1098 N N . ARG A 1 138 ? 13.804 -11.022 1.606 1.00 95.00 138 ARG A N 1
ATOM 1099 C CA . ARG A 1 138 ? 15.198 -10.609 1.829 1.00 95.00 138 ARG A CA 1
ATOM 1100 C C . ARG A 1 138 ? 15.409 -9.124 1.531 1.00 95.00 138 ARG A C 1
ATOM 1102 O O . ARG A 1 138 ? 16.054 -8.432 2.321 1.00 95.00 138 ARG A O 1
ATOM 1109 N N . LEU A 1 139 ? 14.882 -8.631 0.412 1.00 93.62 139 LEU A N 1
ATOM 1110 C CA . LEU A 1 139 ? 15.017 -7.230 0.014 1.00 93.62 139 LEU A CA 1
ATOM 1111 C C . LEU A 1 139 ? 14.208 -6.287 0.913 1.00 93.62 139 LEU A C 1
ATOM 1113 O O . LEU A 1 139 ? 14.725 -5.241 1.286 1.00 93.62 139 LEU A O 1
ATOM 1117 N N . ILE A 1 140 ? 13.012 -6.678 1.365 1.00 92.62 140 ILE A N 1
ATOM 1118 C CA . ILE A 1 140 ? 12.235 -5.926 2.366 1.00 92.62 140 ILE A CA 1
ATOM 1119 C C . ILE A 1 140 ? 13.058 -5.698 3.633 1.00 92.62 140 ILE A C 1
ATOM 1121 O O . ILE A 1 140 ? 12.979 -4.629 4.225 1.00 92.62 140 ILE A O 1
ATOM 1125 N N . LEU A 1 141 ? 13.845 -6.683 4.070 1.00 93.12 141 LEU A N 1
ATOM 1126 C CA . LEU A 1 141 ? 14.684 -6.541 5.262 1.00 93.12 141 LEU A CA 1
ATOM 1127 C C . LEU A 1 141 ? 15.956 -5.739 4.997 1.00 93.12 141 LEU A C 1
ATOM 1129 O O . LEU A 1 141 ? 16.375 -4.960 5.852 1.00 93.12 141 LEU A O 1
ATOM 1133 N N . ARG A 1 142 ? 16.561 -5.908 3.818 1.00 92.12 142 ARG A N 1
ATOM 1134 C CA . ARG A 1 142 ? 17.792 -5.209 3.434 1.00 92.12 142 ARG A CA 1
ATOM 1135 C C . ARG A 1 142 ? 17.556 -3.718 3.193 1.00 92.12 142 ARG A C 1
ATOM 1137 O O . ARG A 1 142 ? 18.229 -2.890 3.800 1.00 92.12 142 ARG A O 1
ATOM 1144 N N . GLU A 1 143 ? 16.572 -3.408 2.357 1.00 90.25 143 GLU 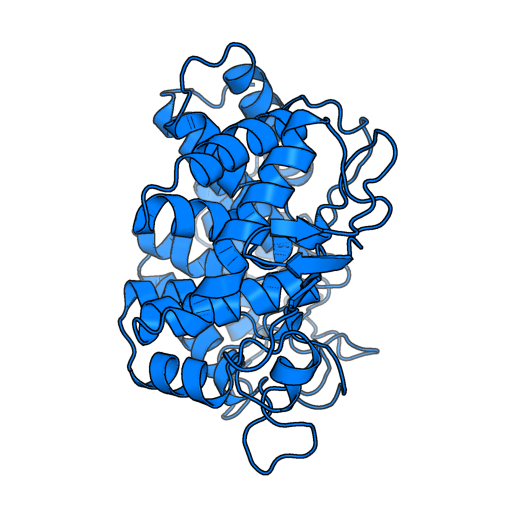A N 1
ATOM 1145 C CA . GLU A 1 143 ? 16.200 -2.053 1.931 1.00 90.25 143 GLU A CA 1
ATOM 1146 C C . GLU A 1 143 ? 15.167 -1.410 2.874 1.00 90.25 143 GLU A C 1
ATOM 1148 O O . GLU A 1 143 ? 14.712 -0.284 2.662 1.00 90.25 143 GLU A O 1
ATOM 1153 N N . GLY A 1 144 ? 14.774 -2.153 3.912 1.00 86.88 144 GLY A N 1
ATOM 1154 C CA . GLY A 1 144 ? 13.676 -1.853 4.815 1.00 86.88 144 GLY A CA 1
ATOM 1155 C C . GLY A 1 144 ? 13.899 -0.687 5.759 1.00 86.88 144 GLY A C 1
ATOM 1156 O O . GLY A 1 144 ? 14.767 0.166 5.581 1.00 86.88 144 GLY A O 1
ATOM 1157 N N . ILE A 1 145 ? 13.116 -0.680 6.837 1.00 89.44 145 ILE A N 1
ATOM 1158 C CA . ILE A 1 145 ? 13.095 0.415 7.816 1.00 89.44 145 ILE A CA 1
ATOM 1159 C C . ILE A 1 145 ? 14.442 0.630 8.538 1.00 89.44 145 ILE A C 1
ATOM 1161 O O . ILE A 1 145 ? 14.688 1.690 9.110 1.00 89.44 145 ILE A O 1
ATOM 1165 N N . ASP A 1 146 ? 15.338 -0.360 8.489 1.00 91.25 146 ASP A N 1
ATOM 1166 C CA . ASP A 1 146 ? 16.694 -0.291 9.037 1.00 91.25 146 ASP A CA 1
ATOM 1167 C C . ASP A 1 146 ? 17.744 0.291 8.077 1.00 91.25 146 ASP A C 1
ATOM 1169 O O . ASP A 1 146 ? 18.876 0.558 8.492 1.00 91.25 146 ASP A O 1
ATOM 1173 N N . SER A 1 147 ? 17.401 0.526 6.814 1.00 91.62 147 SER A N 1
ATOM 1174 C CA . SER A 1 147 ? 18.317 1.162 5.872 1.00 91.62 147 SER A CA 1
ATOM 1175 C C . SER A 1 147 ? 18.618 2.617 6.282 1.00 91.62 147 SER A C 1
ATOM 1177 O O . SER A 1 147 ? 17.811 3.274 6.958 1.00 91.62 147 SER A O 1
ATOM 1179 N N . PRO A 1 148 ? 19.781 3.176 5.896 1.00 90.56 148 PRO A N 1
ATOM 1180 C CA . PRO A 1 148 ? 20.144 4.542 6.250 1.00 90.56 148 PRO A CA 1
ATOM 1181 C C . PRO A 1 148 ? 19.081 5.580 5.864 1.00 90.56 148 PRO A C 1
ATOM 1183 O O . PRO A 1 148 ? 18.828 6.503 6.647 1.00 90.56 148 PRO A O 1
ATOM 1186 N N . ALA A 1 149 ? 18.480 5.480 4.674 1.00 89.06 149 ALA A N 1
ATOM 1187 C CA . ALA A 1 149 ? 17.456 6.420 4.218 1.00 89.06 149 ALA A CA 1
ATOM 1188 C C . ALA A 1 149 ? 16.179 6.341 5.060 1.00 89.06 149 ALA A C 1
ATOM 1190 O O . ALA A 1 149 ? 15.640 7.378 5.464 1.00 89.06 149 ALA A O 1
ATOM 1191 N N . GLN A 1 150 ? 15.745 5.130 5.406 1.00 88.75 150 GLN A N 1
ATOM 1192 C CA . GLN A 1 150 ? 14.508 4.927 6.151 1.00 88.75 150 GLN A CA 1
ATOM 1193 C C . GLN A 1 150 ? 14.645 5.262 7.636 1.00 88.75 150 GLN A C 1
ATOM 1195 O O . GLN A 1 150 ? 13.754 5.893 8.208 1.00 88.75 150 GLN A O 1
ATOM 1200 N N . ARG A 1 151 ? 15.816 5.015 8.233 1.00 87.44 151 ARG A N 1
ATOM 1201 C CA . ARG A 1 151 ? 16.116 5.432 9.614 1.00 87.44 151 ARG A CA 1
ATOM 1202 C C . ARG A 1 151 ? 16.039 6.940 9.835 1.00 87.44 151 ARG A C 1
ATOM 1204 O O . ARG A 1 151 ? 15.745 7.369 10.946 1.00 87.44 151 ARG A O 1
ATOM 1211 N N . SER A 1 152 ? 16.292 7.759 8.807 1.00 82.88 152 SER A N 1
ATOM 1212 C CA . SER A 1 152 ? 16.078 9.213 8.919 1.00 82.88 152 SER A CA 1
ATOM 1213 C C . SER A 1 152 ? 14.604 9.618 8.971 1.00 82.88 152 SER A C 1
ATOM 1215 O O . SER A 1 152 ? 14.315 10.725 9.415 1.00 82.88 152 SER A O 1
ATOM 1217 N N . GLN A 1 153 ? 13.691 8.749 8.532 1.00 80.88 153 GLN A N 1
ATOM 1218 C CA . GLN A 1 153 ? 12.248 8.983 8.599 1.00 80.88 153 GLN A CA 1
ATOM 1219 C C . GLN A 1 153 ? 11.666 8.411 9.893 1.00 80.88 153 GLN A C 1
ATOM 1221 O O . GLN A 1 153 ? 10.964 9.109 10.616 1.00 80.88 153 GLN A O 1
ATOM 1226 N N . MET A 1 154 ? 11.992 7.156 10.214 1.00 83.56 154 MET A N 1
ATOM 1227 C CA . MET A 1 154 ? 11.519 6.492 11.425 1.00 83.56 154 MET A CA 1
ATOM 1228 C C . MET A 1 154 ? 12.589 5.546 11.983 1.00 83.56 154 MET A C 1
ATOM 1230 O O . MET A 1 154 ? 12.894 4.508 11.405 1.00 83.56 154 MET A O 1
ATOM 1234 N N . ASP A 1 155 ? 13.147 5.902 13.142 1.00 85.06 155 ASP A N 1
ATOM 1235 C CA . ASP A 1 155 ? 14.174 5.119 13.836 1.00 85.06 155 ASP A CA 1
ATOM 1236 C C . ASP A 1 155 ? 13.533 4.255 14.932 1.00 85.06 155 ASP A C 1
ATOM 1238 O O . ASP A 1 155 ? 13.227 4.736 16.024 1.00 85.06 155 ASP A O 1
ATOM 1242 N N . LEU A 1 156 ? 13.306 2.974 14.627 1.00 85.69 156 LEU A N 1
ATOM 1243 C CA . LEU A 1 156 ? 12.615 2.032 15.517 1.00 85.69 156 LEU A CA 1
ATOM 1244 C C . LEU A 1 156 ? 13.533 1.311 16.514 1.00 85.69 156 LEU A C 1
ATOM 1246 O O . LEU A 1 156 ? 13.054 0.479 17.291 1.00 85.69 156 LEU A O 1
ATOM 1250 N N . ARG A 1 157 ? 14.840 1.598 16.531 1.00 84.75 157 ARG A N 1
ATOM 1251 C CA . ARG A 1 157 ? 15.792 0.898 17.407 1.00 84.75 157 ARG A CA 1
ATOM 1252 C C . ARG A 1 157 ? 15.432 1.048 18.887 1.00 84.75 157 ARG A C 1
ATOM 1254 O O . ARG A 1 157 ? 14.983 2.109 19.319 1.00 84.75 157 ARG A O 1
ATOM 1261 N N . VAL A 1 158 ? 15.583 -0.025 19.660 1.00 75.62 158 VAL A N 1
ATOM 1262 C CA . VAL A 1 158 ? 15.064 -0.132 21.038 1.00 75.62 158 VAL A CA 1
ATOM 1263 C C . VAL A 1 158 ? 15.623 0.939 21.979 1.00 75.62 158 VAL A C 1
ATOM 1265 O O . VAL A 1 158 ? 14.901 1.433 22.842 1.00 75.62 158 VAL A O 1
ATOM 1268 N N . GLU A 1 159 ? 16.860 1.385 21.757 1.00 80.25 159 GLU A N 1
ATOM 1269 C CA . GLU A 1 159 ? 17.503 2.467 22.506 1.00 80.25 159 GLU A CA 1
ATOM 1270 C C . GLU A 1 159 ? 16.826 3.835 22.308 1.00 80.25 159 GLU A C 1
ATOM 1272 O O . GLU A 1 159 ? 16.958 4.736 23.141 1.00 80.25 159 GLU A O 1
ATOM 1277 N N . ARG A 1 160 ? 16.056 4.012 21.227 1.00 74.19 160 ARG A N 1
ATOM 1278 C CA . ARG A 1 160 ? 15.256 5.217 20.998 1.00 74.19 160 ARG A CA 1
ATOM 1279 C C . ARG A 1 160 ? 14.001 5.165 21.854 1.00 74.19 160 ARG A C 1
ATOM 1281 O O . ARG A 1 160 ? 13.018 4.526 21.492 1.00 74.19 160 ARG A O 1
ATOM 1288 N N . LYS A 1 161 ? 14.011 5.881 22.977 1.00 67.19 161 LYS A N 1
ATOM 1289 C CA . LYS A 1 161 ? 12.839 6.000 23.864 1.00 67.19 161 LYS A CA 1
ATOM 1290 C C . LYS A 1 161 ? 11.713 6.849 23.267 1.00 67.19 161 LYS A C 1
ATOM 1292 O O . LYS A 1 161 ? 10.556 6.594 23.562 1.00 67.19 161 LYS A O 1
ATOM 1297 N N . SER A 1 162 ? 12.045 7.815 22.407 1.00 69.88 162 SER A N 1
ATOM 1298 C CA . SER A 1 162 ? 11.076 8.641 21.681 1.00 69.88 162 SER A CA 1
ATOM 1299 C C . SER A 1 162 ? 11.058 8.279 20.201 1.00 69.88 162 SER A C 1
ATOM 1301 O O . SER A 1 162 ? 12.101 8.346 19.549 1.00 69.88 162 SER A O 1
ATOM 1303 N N . LEU A 1 163 ? 9.879 7.975 19.663 1.00 70.19 163 LEU A N 1
ATOM 1304 C CA . LEU A 1 163 ? 9.678 7.803 18.223 1.00 70.19 163 LEU A CA 1
ATOM 1305 C C . LEU A 1 163 ? 9.018 9.051 17.650 1.00 70.19 163 LEU A C 1
ATOM 1307 O O . LEU A 1 163 ? 8.011 9.499 18.197 1.00 70.19 163 LEU A O 1
ATOM 1311 N N . THR A 1 164 ? 9.560 9.585 16.559 1.00 67.56 164 THR A N 1
ATOM 1312 C CA . THR A 1 164 ? 8.855 10.575 15.742 1.00 67.56 164 THR A CA 1
ATOM 1313 C C . THR A 1 164 ? 7.981 9.818 14.764 1.00 67.56 164 THR A C 1
ATOM 1315 O O . THR A 1 164 ? 8.490 9.052 13.950 1.00 67.56 164 THR A O 1
ATOM 1318 N N . VAL A 1 165 ? 6.672 10.017 14.871 1.00 66.00 165 VAL A N 1
ATOM 1319 C CA . VAL A 1 165 ? 5.703 9.359 14.003 1.00 66.00 165 VAL A CA 1
ATOM 1320 C C . VAL A 1 165 ? 4.803 10.413 13.371 1.00 66.00 165 VAL A C 1
ATOM 1322 O O . VAL A 1 165 ? 4.264 11.283 14.061 1.00 66.00 165 VAL A O 1
ATOM 1325 N N . GLY A 1 166 ? 4.698 10.359 12.045 1.00 64.19 166 GLY A N 1
ATOM 1326 C CA . GLY A 1 166 ? 3.948 11.308 11.235 1.00 64.19 166 GLY A CA 1
ATOM 1327 C C . GLY A 1 166 ? 2.633 10.725 10.730 1.00 64.19 166 GLY A C 1
ATOM 1328 O O . GLY A 1 166 ? 2.537 9.553 10.372 1.00 64.19 166 GLY A O 1
ATOM 1329 N N . TYR A 1 167 ? 1.608 11.569 10.667 1.00 64.19 167 TYR A N 1
ATOM 1330 C CA . TYR A 1 167 ? 0.354 11.288 9.967 1.00 64.19 167 TYR A CA 1
ATOM 1331 C C . TYR A 1 167 ? 0.376 11.903 8.557 1.00 64.19 167 TYR A C 1
ATOM 1333 O O . TYR A 1 167 ? -0.447 12.757 8.215 1.00 64.19 167 TYR A O 1
ATOM 1341 N N . ASP A 1 168 ? 1.381 11.517 7.771 1.00 69.81 168 ASP A N 1
ATOM 1342 C CA . ASP A 1 168 ? 1.593 11.957 6.392 1.00 69.81 168 ASP A CA 1
ATOM 1343 C C . ASP A 1 168 ? 1.979 10.781 5.491 1.00 69.81 168 ASP A C 1
ATOM 1345 O O . ASP A 1 168 ? 2.268 9.684 5.961 1.00 69.81 168 ASP A O 1
ATOM 1349 N N . TYR A 1 169 ? 1.969 11.015 4.184 1.00 70.50 169 TYR A N 1
ATOM 1350 C CA . TYR A 1 169 ? 2.180 9.990 3.168 1.00 70.50 169 TYR A CA 1
ATOM 1351 C C . TYR A 1 169 ? 3.565 9.317 3.213 1.00 70.50 169 TYR A C 1
ATOM 1353 O O . TYR A 1 169 ? 3.662 8.146 2.857 1.00 70.50 169 TYR A O 1
ATOM 1361 N N . GLN A 1 170 ? 4.622 10.016 3.646 1.00 77.69 170 GLN A N 1
ATOM 1362 C CA . GLN A 1 170 ? 5.956 9.430 3.820 1.00 77.69 170 GLN A CA 1
ATOM 1363 C C . GLN A 1 170 ? 5.958 8.498 5.026 1.00 77.69 170 GLN A C 1
ATOM 1365 O O . GLN A 1 170 ? 6.340 7.339 4.908 1.00 77.69 170 GLN A O 1
ATOM 1370 N N . HIS A 1 171 ? 5.462 8.978 6.168 1.00 77.75 171 HIS A N 1
ATOM 1371 C CA . HIS A 1 171 ? 5.427 8.182 7.393 1.00 77.75 171 HIS A CA 1
ATOM 1372 C C . HIS A 1 171 ? 4.463 6.993 7.288 1.00 77.75 171 HIS A C 1
ATOM 1374 O O . HIS A 1 171 ? 4.796 5.925 7.782 1.00 77.75 171 HIS A O 1
ATOM 1380 N N . CYS A 1 172 ? 3.328 7.115 6.586 1.00 78.12 172 CYS A N 1
ATOM 1381 C CA . CYS A 1 172 ? 2.456 5.968 6.276 1.00 78.12 172 CYS A CA 1
ATOM 1382 C C . CYS A 1 172 ? 3.212 4.858 5.571 1.00 78.12 172 CYS A C 1
ATOM 1384 O O . CYS A 1 172 ? 3.141 3.701 5.972 1.00 78.12 172 CYS A O 1
ATOM 1386 N N . ALA A 1 173 ? 3.950 5.239 4.532 1.00 82.25 173 ALA A N 1
ATOM 1387 C CA . ALA A 1 173 ? 4.737 4.307 3.761 1.00 82.25 173 ALA A CA 1
ATOM 1388 C C . ALA A 1 173 ? 5.818 3.665 4.655 1.00 82.25 173 ALA A C 1
ATOM 1390 O O . ALA A 1 173 ? 5.989 2.450 4.620 1.00 82.25 173 ALA A O 1
ATOM 1391 N N . SER A 1 174 ? 6.451 4.439 5.548 1.00 86.62 174 SER A N 1
ATOM 1392 C CA . SER A 1 174 ? 7.387 3.912 6.552 1.00 86.62 174 SER A CA 1
ATOM 1393 C C . SER A 1 174 ? 6.723 2.939 7.531 1.00 86.62 174 SER A C 1
ATOM 1395 O O . SER A 1 174 ? 7.352 1.969 7.946 1.00 86.62 174 SER A O 1
ATOM 1397 N N . HIS A 1 175 ? 5.467 3.175 7.921 1.00 86.81 175 HIS A N 1
ATOM 1398 C CA . HIS A 1 175 ? 4.723 2.264 8.793 1.00 86.81 175 HIS A CA 1
ATOM 1399 C C . HIS A 1 175 ? 4.402 0.960 8.085 1.00 86.81 175 HIS A C 1
ATOM 1401 O O . HIS A 1 175 ? 4.592 -0.090 8.684 1.00 86.81 175 HIS A O 1
ATOM 1407 N N . MET A 1 176 ? 3.975 1.022 6.822 1.00 87.06 176 MET A N 1
ATOM 1408 C CA . MET A 1 176 ? 3.745 -0.175 6.019 1.00 87.06 176 MET A CA 1
ATOM 1409 C C . MET A 1 176 ? 5.042 -0.970 5.849 1.00 87.06 176 MET A C 1
ATOM 1411 O O . MET A 1 176 ? 5.054 -2.181 6.029 1.00 87.06 176 MET A O 1
ATOM 1415 N N . LEU A 1 177 ? 6.164 -0.293 5.596 1.00 89.88 177 LEU A N 1
ATOM 1416 C CA . LEU A 1 177 ? 7.469 -0.945 5.512 1.00 89.88 177 LEU A CA 1
ATOM 1417 C C . LEU A 1 177 ? 7.875 -1.602 6.841 1.00 89.88 177 LEU A C 1
ATOM 1419 O O . LEU A 1 177 ? 8.338 -2.738 6.852 1.00 89.88 177 LEU A O 1
ATOM 1423 N N . ALA A 1 178 ? 7.659 -0.925 7.972 1.00 91.38 178 ALA A N 1
ATOM 1424 C CA . ALA A 1 178 ? 7.887 -1.511 9.291 1.00 91.38 178 ALA A CA 1
ATOM 1425 C C . ALA A 1 178 ? 6.950 -2.699 9.564 1.00 91.38 178 ALA A C 1
ATOM 1427 O O . ALA A 1 178 ? 7.395 -3.714 10.095 1.00 91.38 178 ALA A O 1
ATOM 1428 N N . HIS A 1 179 ? 5.680 -2.607 9.166 1.00 91.69 179 HIS A N 1
ATOM 1429 C CA . HIS A 1 179 ? 4.727 -3.711 9.242 1.00 91.69 179 HIS A CA 1
ATOM 1430 C C . HIS A 1 179 ? 5.238 -4.926 8.473 1.00 91.69 179 HIS A C 1
ATOM 1432 O O . HIS A 1 179 ? 5.295 -6.025 9.014 1.00 91.69 179 HIS A O 1
ATOM 1438 N N . MET A 1 180 ? 5.715 -4.708 7.248 1.00 91.44 180 MET A N 1
ATOM 1439 C CA . MET A 1 180 ? 6.292 -5.756 6.419 1.00 91.44 180 MET A CA 1
ATOM 1440 C C . MET A 1 180 ? 7.528 -6.392 7.062 1.00 91.44 180 MET A C 1
ATOM 1442 O O . MET A 1 180 ? 7.640 -7.617 7.082 1.00 91.44 180 MET A O 1
ATOM 1446 N N . CYS A 1 181 ? 8.437 -5.598 7.637 1.00 93.19 181 CYS A N 1
ATOM 1447 C CA . CYS A 1 181 ? 9.573 -6.144 8.382 1.00 93.19 181 CYS A CA 1
ATOM 1448 C C . CYS A 1 181 ? 9.108 -6.995 9.576 1.00 93.19 181 CYS A C 1
ATOM 1450 O O . CYS A 1 181 ? 9.662 -8.072 9.805 1.00 93.19 181 CYS A O 1
ATOM 1452 N N . TRP A 1 182 ? 8.075 -6.555 10.305 1.00 93.56 182 TRP A N 1
ATOM 1453 C CA . TRP A 1 182 ? 7.496 -7.309 11.419 1.00 93.56 182 TRP A CA 1
ATOM 1454 C C . TRP A 1 182 ? 6.896 -8.640 10.962 1.00 93.56 182 TRP A C 1
ATOM 1456 O O . TRP A 1 182 ? 7.300 -9.674 11.480 1.00 93.56 182 TRP A O 1
ATOM 1466 N N . ILE A 1 183 ? 6.000 -8.654 9.973 1.00 90.75 183 ILE A N 1
ATOM 1467 C CA . ILE A 1 183 ? 5.370 -9.903 9.508 1.00 90.75 183 ILE A CA 1
ATOM 1468 C C . ILE A 1 183 ? 6.376 -10.855 8.842 1.00 90.75 183 ILE A C 1
ATOM 1470 O O . ILE A 1 183 ? 6.172 -12.064 8.850 1.00 90.75 183 ILE A O 1
ATOM 1474 N N . THR A 1 184 ? 7.475 -10.328 8.291 1.00 90.88 184 THR A N 1
ATOM 1475 C CA . THR A 1 184 ? 8.540 -11.136 7.671 1.00 90.88 184 THR A CA 1
ATOM 1476 C C . THR A 1 184 ? 9.437 -11.802 8.718 1.00 90.88 184 THR A C 1
ATOM 1478 O O . THR A 1 184 ? 9.920 -12.906 8.489 1.00 90.88 184 THR A O 1
ATOM 1481 N N . THR A 1 185 ? 9.679 -11.153 9.862 1.00 93.12 185 THR A N 1
ATOM 1482 C CA . THR A 1 185 ? 10.676 -11.607 10.859 1.00 93.12 185 THR A CA 1
ATOM 1483 C C . THR A 1 185 ? 10.090 -12.074 12.187 1.00 93.12 185 THR A C 1
ATOM 1485 O O . THR A 1 185 ? 10.760 -12.780 12.934 1.00 93.12 185 THR A O 1
ATOM 1488 N N . GLY A 1 186 ? 8.883 -11.631 12.530 1.00 91.94 186 GLY A N 1
ATOM 1489 C CA . GLY A 1 186 ? 8.326 -11.703 13.878 1.00 91.94 186 GLY A CA 1
ATOM 1490 C C . GLY A 1 186 ? 8.938 -10.713 14.884 1.00 91.94 186 GLY A C 1
ATOM 1491 O O . GLY A 1 186 ? 8.518 -10.710 16.041 1.00 91.94 186 GLY A O 1
ATOM 1492 N N . ASP A 1 187 ? 9.896 -9.855 14.497 1.00 93.69 187 ASP A N 1
ATOM 1493 C CA . ASP A 1 187 ? 10.546 -8.913 15.424 1.00 93.69 187 ASP A CA 1
ATOM 1494 C C . ASP A 1 187 ? 9.607 -7.752 15.798 1.00 93.69 187 ASP A C 1
ATOM 1496 O O . ASP A 1 187 ? 9.333 -6.834 15.016 1.00 93.69 187 ASP A O 1
ATOM 1500 N N . TRP A 1 188 ? 9.140 -7.765 17.048 1.00 91.25 188 TRP A N 1
ATOM 1501 C CA . TRP A 1 188 ? 8.244 -6.757 17.620 1.00 91.25 188 TRP A CA 1
ATOM 1502 C C . TRP A 1 188 ? 8.833 -5.347 17.679 1.00 91.25 188 TRP A C 1
ATOM 1504 O O . TRP A 1 188 ? 8.083 -4.372 17.801 1.00 91.25 188 TRP A O 1
ATOM 1514 N N . ARG A 1 189 ? 10.152 -5.190 17.543 1.00 90.44 189 ARG A N 1
ATOM 1515 C CA . ARG A 1 189 ? 10.773 -3.871 17.396 1.00 90.44 189 ARG A CA 1
ATOM 1516 C C . ARG A 1 189 ? 10.210 -3.121 16.193 1.00 90.44 189 ARG A C 1
ATOM 1518 O O . ARG A 1 189 ? 10.016 -1.912 16.286 1.00 90.44 189 ARG A O 1
ATOM 1525 N N . TYR A 1 190 ? 9.899 -3.813 15.100 1.00 91.56 190 TYR A N 1
ATOM 1526 C CA . TYR A 1 190 ? 9.268 -3.200 13.933 1.00 91.56 190 TYR A CA 1
ATOM 1527 C C . TYR A 1 190 ? 7.791 -2.853 14.182 1.00 91.56 190 TYR A C 1
ATOM 1529 O O . TYR A 1 190 ? 7.270 -1.872 13.651 1.00 91.56 190 TYR A O 1
ATOM 1537 N N . ALA A 1 191 ? 7.132 -3.590 15.077 1.00 90.88 191 ALA A N 1
ATOM 1538 C CA . ALA A 1 191 ? 5.742 -3.372 15.455 1.00 90.88 191 ALA A CA 1
ATOM 1539 C C . ALA A 1 191 ? 5.527 -2.238 16.481 1.00 90.88 191 ALA A C 1
ATOM 1541 O O . ALA A 1 191 ? 4.416 -1.725 16.614 1.00 90.88 191 ALA A O 1
ATOM 1542 N N . ARG A 1 192 ? 6.567 -1.790 17.193 1.00 86.31 192 ARG A N 1
ATOM 1543 C CA . ARG A 1 192 ? 6.440 -0.903 18.372 1.00 86.31 192 ARG A CA 1
ATOM 1544 C C . ARG A 1 192 ? 5.698 0.427 18.150 1.00 86.31 192 ARG A C 1
ATOM 1546 O O . ARG A 1 192 ? 5.195 1.005 19.110 1.00 86.31 192 ARG A O 1
ATOM 1553 N N . ALA A 1 193 ? 5.651 0.937 16.916 1.00 84.75 193 ALA A N 1
ATOM 1554 C CA . ALA A 1 193 ? 4.942 2.174 16.577 1.00 84.75 193 ALA A CA 1
ATOM 1555 C C . ALA A 1 193 ? 3.449 1.957 16.257 1.00 84.75 193 ALA A C 1
ATOM 1557 O O . ALA A 1 193 ? 2.672 2.907 16.341 1.00 84.75 193 ALA A O 1
ATOM 1558 N N . HIS A 1 194 ? 3.028 0.727 15.940 1.00 89.00 194 HIS A N 1
ATOM 1559 C CA . HIS A 1 194 ? 1.698 0.425 15.399 1.00 89.00 194 HIS A CA 1
ATOM 1560 C C . HIS A 1 194 ? 0.578 0.775 16.377 1.00 89.00 194 HIS A C 1
ATOM 1562 O O . HIS A 1 194 ? -0.329 1.528 16.036 1.00 89.00 194 HIS A O 1
ATOM 1568 N N . ARG A 1 195 ? 0.657 0.308 17.627 1.00 87.75 195 ARG A N 1
ATOM 1569 C CA . ARG A 1 195 ? -0.367 0.605 18.642 1.00 87.75 195 ARG A CA 1
ATOM 1570 C C . ARG A 1 195 ? -0.502 2.112 18.940 1.00 87.75 195 ARG A C 1
ATOM 1572 O O . ARG A 1 195 ? -1.634 2.597 18.955 1.00 87.75 195 ARG A O 1
ATOM 1579 N N . PRO A 1 196 ? 0.584 2.891 19.134 1.00 85.50 196 PRO A N 1
ATOM 1580 C CA . PRO A 1 196 ? 0.487 4.350 19.232 1.00 85.50 196 PRO A CA 1
ATOM 1581 C C . PRO A 1 196 ? -0.193 5.015 18.025 1.00 85.50 196 PRO A C 1
ATOM 1583 O O . PRO A 1 196 ? -1.017 5.915 18.198 1.00 85.50 196 PRO A O 1
ATOM 1586 N N . ILE A 1 197 ? 0.125 4.560 16.810 1.00 84.69 197 ILE A N 1
ATOM 1587 C CA . ILE A 1 197 ? -0.488 5.033 15.562 1.00 84.69 197 ILE A CA 1
ATOM 1588 C C . ILE A 1 197 ? -1.992 4.742 15.570 1.00 84.69 197 ILE A C 1
ATOM 1590 O O . ILE A 1 197 ? -2.796 5.656 15.403 1.00 84.69 197 ILE A O 1
ATOM 1594 N N . VAL A 1 198 ? -2.375 3.498 15.849 1.00 88.31 198 VAL A N 1
ATOM 1595 C CA . VAL A 1 198 ? -3.769 3.051 15.952 1.00 88.31 198 VAL A CA 1
ATOM 1596 C C . VAL A 1 198 ? -4.560 3.908 16.950 1.00 88.31 198 VAL A C 1
ATOM 1598 O O . VAL A 1 198 ? -5.640 4.408 16.626 1.00 88.31 198 VAL A O 1
ATOM 1601 N N . LYS A 1 199 ? -4.005 4.149 18.147 1.00 88.00 199 LYS A N 1
ATOM 1602 C CA . LYS A 1 199 ? -4.614 5.019 19.170 1.00 88.00 199 LYS A CA 1
ATOM 1603 C C . LYS A 1 199 ? -4.850 6.431 18.655 1.00 88.00 199 LYS A C 1
ATOM 1605 O O . LYS A 1 199 ? -5.925 6.988 18.866 1.00 88.00 199 LYS A O 1
ATOM 1610 N N . LEU A 1 200 ? -3.869 7.011 17.966 1.00 82.62 200 LEU A N 1
ATOM 1611 C CA . LEU A 1 200 ? -4.039 8.331 17.376 1.00 82.62 200 LEU A CA 1
ATOM 1612 C C . LEU A 1 200 ? -5.208 8.345 16.378 1.00 82.62 200 LEU A C 1
ATOM 1614 O O . LEU A 1 200 ? -5.961 9.316 16.337 1.00 82.62 200 LEU A O 1
ATOM 1618 N N . TRP A 1 201 ? -5.403 7.282 15.598 1.00 82.88 201 TRP A N 1
ATOM 1619 C CA . TRP A 1 201 ? -6.469 7.258 14.592 1.00 82.88 201 TRP A CA 1
ATOM 1620 C C . TRP A 1 201 ? -7.828 7.101 15.245 1.00 82.88 201 TRP A C 1
ATOM 1622 O O . TRP A 1 201 ? -8.773 7.769 14.828 1.00 82.88 201 TRP A O 1
ATOM 1632 N N . LYS A 1 202 ? -7.924 6.310 16.315 1.00 87.38 202 LYS A N 1
ATOM 1633 C CA . LYS A 1 202 ? -9.114 6.294 17.167 1.00 87.38 202 LYS A CA 1
ATOM 1634 C C . LYS A 1 202 ? -9.461 7.711 17.636 1.00 87.38 202 LYS A C 1
ATOM 1636 O O . LYS A 1 202 ? -10.569 8.171 17.381 1.00 87.38 202 LYS A O 1
ATOM 1641 N N . ILE A 1 203 ? -8.494 8.445 18.194 1.00 85.44 203 ILE A N 1
ATOM 1642 C CA . ILE A 1 203 ? -8.685 9.822 18.690 1.00 85.44 203 ILE A CA 1
ATOM 1643 C C . ILE A 1 203 ? -9.146 10.782 17.581 1.00 85.44 203 ILE A C 1
ATOM 1645 O O . ILE A 1 203 ? -10.052 11.591 17.797 1.00 85.44 203 ILE A O 1
ATOM 1649 N N . CYS A 1 204 ? -8.546 10.709 16.388 1.00 79.19 204 CYS A N 1
ATOM 1650 C CA . CYS A 1 204 ? -8.974 11.510 15.236 1.00 79.19 204 CYS A CA 1
ATOM 1651 C C . CYS A 1 204 ? -10.437 11.219 14.860 1.00 79.19 204 CYS A C 1
ATOM 1653 O O . CYS A 1 204 ? -11.220 12.148 14.637 1.00 79.19 204 CYS A O 1
ATOM 1655 N N . GLY A 1 205 ? -10.814 9.936 14.843 1.00 79.12 205 GLY A N 1
ATOM 1656 C CA . GLY A 1 205 ? -12.169 9.489 14.534 1.00 79.12 205 GLY A CA 1
ATOM 1657 C C . GLY A 1 205 ? -13.192 9.931 15.585 1.00 79.12 205 GLY A C 1
ATOM 1658 O O . GLY A 1 205 ? -14.233 10.476 15.224 1.00 79.12 205 GLY A O 1
ATOM 1659 N N . GLU A 1 206 ? -12.875 9.794 16.877 1.00 84.56 206 GLU A N 1
ATOM 1660 C CA . GLU A 1 206 ? -13.721 10.246 17.999 1.00 84.56 206 GLU A CA 1
ATOM 1661 C C . GLU A 1 206 ? -14.016 11.742 17.943 1.00 84.56 206 GLU A C 1
ATOM 1663 O O . GLU A 1 206 ? -15.137 12.185 18.191 1.00 84.56 206 GLU A O 1
ATOM 1668 N N . ARG A 1 207 ? -13.001 12.542 17.611 1.00 79.75 207 ARG A N 1
ATOM 1669 C CA . ARG A 1 207 ? -13.116 14.004 17.601 1.00 79.75 207 ARG A CA 1
ATOM 1670 C C . ARG A 1 207 ? -13.722 14.542 16.308 1.00 79.75 207 ARG A C 1
ATOM 1672 O O . ARG A 1 207 ? -13.971 15.747 16.220 1.00 79.75 207 ARG A O 1
ATOM 1679 N N . GLY A 1 208 ? -13.935 13.684 15.306 1.00 72.44 208 GLY A N 1
ATOM 1680 C CA . GLY A 1 208 ? -14.321 14.096 13.957 1.00 72.44 208 GLY A CA 1
ATOM 1681 C C . GLY A 1 208 ? -13.347 15.126 13.378 1.00 72.44 208 GLY A C 1
ATOM 1682 O O . GLY A 1 208 ? -13.759 16.082 12.715 1.00 72.44 208 GLY A O 1
ATOM 1683 N N . GLN A 1 209 ? -12.064 14.991 13.712 1.00 70.69 209 GLN A N 1
ATOM 1684 C CA . GLN A 1 209 ? -11.011 15.925 13.334 1.00 70.69 209 GLN A CA 1
ATOM 1685 C C . GLN A 1 209 ? -10.002 15.208 12.448 1.00 70.69 209 GLN A C 1
ATOM 1687 O O . GLN A 1 209 ? -9.439 14.183 12.821 1.00 70.69 209 GLN A O 1
ATOM 1692 N N . ALA A 1 210 ? -9.747 15.800 11.284 1.00 59.81 210 ALA A N 1
ATOM 1693 C CA . ALA A 1 210 ? -8.611 15.437 10.455 1.00 59.81 210 ALA A CA 1
ATOM 1694 C C . ALA A 1 210 ? -7.309 16.059 11.000 1.00 59.81 210 ALA A C 1
ATOM 1696 O O . ALA A 1 210 ? -7.294 16.772 12.007 1.00 59.81 210 ALA A O 1
ATOM 1697 N N . THR A 1 211 ? -6.196 15.849 10.300 1.00 54.50 211 THR A N 1
ATOM 1698 C CA . THR A 1 211 ? -4.940 16.580 10.526 1.00 54.50 211 THR A CA 1
ATOM 1699 C C . THR A 1 211 ? -4.886 17.833 9.650 1.00 54.50 211 THR A C 1
ATOM 1701 O O . THR A 1 211 ? -5.355 17.836 8.513 1.00 54.50 211 THR A O 1
ATOM 1704 N N . ARG A 1 212 ? -4.370 18.954 10.188 1.00 44.94 212 ARG A N 1
ATOM 1705 C CA . ARG A 1 212 ? -4.700 20.310 9.681 1.00 44.94 212 ARG A CA 1
ATOM 1706 C C . ARG A 1 212 ? -4.217 20.564 8.258 1.00 44.94 212 ARG A C 1
ATOM 1708 O O . ARG A 1 212 ? -4.757 21.454 7.609 1.00 44.94 212 ARG A O 1
ATOM 1715 N N . ARG A 1 213 ? -3.225 19.790 7.800 1.00 47.72 213 ARG A N 1
ATOM 1716 C CA . ARG A 1 213 ? -2.612 19.814 6.460 1.00 47.72 213 ARG A CA 1
ATOM 1717 C C . ARG A 1 213 ? -1.896 18.495 6.114 1.00 47.72 213 ARG A C 1
ATOM 1719 O O . ARG A 1 213 ? -0.902 18.525 5.403 1.00 47.72 213 ARG A O 1
ATOM 1726 N N . GLY A 1 214 ? -2.339 17.356 6.657 1.00 47.53 214 GLY A N 1
ATOM 1727 C CA . GLY A 1 214 ? -1.606 16.095 6.479 1.00 47.53 214 GLY A CA 1
ATOM 1728 C C . GLY A 1 214 ? -0.275 16.040 7.234 1.00 47.53 214 GLY A C 1
ATOM 1729 O O . GLY A 1 214 ? 0.597 15.297 6.828 1.00 47.53 214 GLY A O 1
ATOM 1730 N N . TYR A 1 215 ? -0.107 16.829 8.300 1.00 48.47 215 TYR A N 1
ATOM 1731 C CA . TYR A 1 215 ? 1.034 16.730 9.210 1.00 48.47 215 TYR A CA 1
ATOM 1732 C C . TYR A 1 215 ? 0.516 16.687 10.637 1.00 48.47 215 TYR A C 1
ATOM 1734 O O . TYR A 1 215 ? -0.154 17.616 11.098 1.00 48.47 215 TYR A O 1
ATOM 1742 N N . LEU A 1 216 ? 0.829 15.603 11.328 1.00 55.81 216 LEU A N 1
ATOM 1743 C CA . LEU A 1 216 ? 0.701 15.503 12.768 1.00 55.81 216 LEU A CA 1
ATOM 1744 C C . LEU A 1 216 ? 1.902 14.698 13.235 1.00 55.81 216 LEU A C 1
ATOM 1746 O O . LEU A 1 216 ? 1.988 13.503 12.977 1.00 55.81 216 LEU A O 1
ATOM 1750 N N . PHE A 1 217 ? 2.854 15.406 13.831 1.00 62.16 217 PHE A N 1
ATOM 1751 C CA . PHE A 1 217 ? 4.014 14.813 14.468 1.00 62.16 217 PHE A CA 1
ATOM 1752 C C . PHE A 1 217 ? 3.652 14.560 15.920 1.00 62.16 217 PHE A C 1
ATOM 1754 O O . PHE A 1 217 ? 3.168 15.462 16.610 1.00 62.16 217 PHE A O 1
ATOM 1761 N N . PHE A 1 218 ? 3.876 13.339 16.375 1.00 67.06 218 PHE A N 1
ATOM 1762 C CA . PHE A 1 218 ? 3.752 12.991 17.778 1.00 67.06 218 PHE A CA 1
ATOM 1763 C C . PHE A 1 218 ? 4.978 12.223 18.226 1.00 67.06 218 PHE A C 1
ATOM 1765 O O . PHE A 1 218 ? 5.646 11.561 17.428 1.00 67.06 218 PHE A O 1
ATOM 1772 N N . LYS A 1 219 ? 5.279 12.349 19.515 1.00 71.19 219 LYS A N 1
ATOM 1773 C CA . LYS A 1 219 ? 6.261 11.497 20.168 1.00 71.19 219 LYS A CA 1
ATOM 1774 C C . LYS A 1 219 ? 5.535 10.281 20.709 1.00 71.19 219 LYS A C 1
ATOM 1776 O O . LYS A 1 219 ? 4.438 10.419 21.238 1.00 71.19 219 LYS A O 1
ATOM 1781 N N . VAL A 1 220 ? 6.143 9.110 20.605 1.00 73.12 220 VAL A N 1
ATOM 1782 C CA . VAL A 1 220 ? 5.718 7.967 21.416 1.00 73.12 220 VAL A CA 1
ATOM 1783 C C . VAL A 1 220 ? 6.474 8.021 22.738 1.00 73.12 220 VAL A C 1
ATOM 1785 O O . VAL A 1 220 ? 7.701 7.937 22.726 1.00 73.12 220 VAL A O 1
ATOM 1788 N N . THR A 1 221 ? 5.747 8.161 23.844 1.00 73.06 221 THR A N 1
ATOM 1789 C CA . THR A 1 221 ? 6.269 8.059 25.215 1.00 73.06 221 THR A CA 1
ATOM 1790 C C . THR A 1 221 ? 5.489 6.952 25.914 1.00 73.06 221 THR A C 1
ATOM 1792 O O . THR A 1 221 ? 4.266 7.016 25.950 1.00 73.06 221 THR A O 1
ATOM 1795 N N . ASP A 1 222 ? 6.175 5.910 26.389 1.00 72.94 222 ASP A N 1
ATOM 1796 C CA . ASP A 1 222 ? 5.569 4.748 27.068 1.00 72.94 222 ASP A CA 1
ATOM 1797 C C . ASP A 1 222 ? 4.425 4.075 26.283 1.00 72.94 222 ASP A C 1
ATOM 1799 O O . ASP A 1 222 ? 3.436 3.602 26.835 1.00 72.94 222 ASP A O 1
ATOM 1803 N N . GLY A 1 223 ? 4.546 4.037 24.951 1.00 73.25 223 GLY A N 1
ATOM 1804 C CA . GLY A 1 223 ? 3.516 3.464 24.076 1.00 73.25 223 GLY A CA 1
ATOM 1805 C C . GLY A 1 223 ? 2.290 4.363 23.864 1.00 73.25 223 GLY A C 1
ATOM 1806 O O . GLY A 1 223 ? 1.299 3.917 23.272 1.00 73.25 223 GLY A O 1
ATOM 1807 N N . GLU A 1 224 ? 2.356 5.623 24.301 1.00 81.00 224 GLU A N 1
ATOM 1808 C CA . GLU A 1 224 ? 1.323 6.635 24.093 1.00 81.00 224 GLU A CA 1
ATOM 1809 C C . GLU A 1 224 ? 1.762 7.717 23.098 1.00 81.00 224 GLU A C 1
ATOM 1811 O O . GLU A 1 224 ? 2.896 8.202 23.169 1.00 81.00 224 GLU A O 1
ATOM 1816 N N . PRO A 1 225 ? 0.876 8.145 22.178 1.00 81.00 225 PRO A N 1
ATOM 1817 C CA . PRO A 1 225 ? 1.133 9.303 21.339 1.00 81.00 225 PRO A CA 1
ATOM 1818 C C . PRO A 1 225 ? 0.987 10.603 22.151 1.00 81.00 225 PRO A C 1
ATOM 1820 O O . PRO A 1 225 ? -0.097 10.927 22.635 1.00 81.00 225 PRO A O 1
ATOM 1823 N N . VAL A 1 226 ? 2.055 11.396 22.263 1.00 81.50 226 VAL A N 1
ATOM 1824 C CA . VAL A 1 226 ? 2.084 12.675 22.995 1.00 81.50 226 VAL A CA 1
ATOM 1825 C C . VAL A 1 226 ? 2.537 13.844 22.116 1.00 81.50 226 VAL A C 1
ATOM 1827 O O . VAL A 1 226 ? 3.249 13.679 21.124 1.00 81.50 226 VAL A O 1
ATOM 1830 N N . GLY A 1 227 ? 2.129 15.061 22.488 1.00 76.44 227 GLY A N 1
ATOM 1831 C CA . GLY A 1 227 ? 2.564 16.301 21.830 1.00 76.44 227 GLY A CA 1
ATOM 1832 C C . GLY A 1 227 ? 1.939 16.572 20.455 1.00 76.44 227 GLY A C 1
ATOM 1833 O O . GLY A 1 227 ? 2.380 17.490 19.765 1.00 76.44 227 GLY A O 1
ATOM 1834 N N . TYR A 1 228 ? 0.915 15.812 20.057 1.00 76.88 228 TYR A N 1
ATOM 1835 C CA . TYR A 1 228 ? 0.223 16.022 18.790 1.00 76.88 228 TYR A CA 1
ATOM 1836 C C . TYR A 1 228 ? -0.725 17.224 18.808 1.00 76.88 228 TYR A C 1
ATOM 1838 O O . TYR A 1 228 ? -1.278 17.605 19.839 1.00 76.88 228 TYR A O 1
ATOM 1846 N N . ARG A 1 229 ? -0.972 17.794 17.622 1.00 72.31 229 ARG A N 1
ATOM 1847 C CA . ARG A 1 229 ? -1.983 18.836 17.397 1.00 72.31 229 ARG A CA 1
ATOM 1848 C C . ARG A 1 229 ? -2.906 18.427 16.256 1.00 72.31 229 ARG A C 1
ATOM 1850 O O . ARG A 1 229 ? -2.448 18.213 15.137 1.00 72.31 229 ARG A O 1
ATOM 1857 N N . LEU A 1 230 ? -4.203 18.346 16.539 1.00 71.69 230 LEU A N 1
ATOM 1858 C CA . LEU A 1 230 ? -5.230 18.035 15.543 1.00 71.69 230 LEU A CA 1
ATOM 1859 C C . LEU A 1 230 ? -5.602 19.274 14.716 1.00 71.69 230 LEU A C 1
ATOM 1861 O O . LEU A 1 230 ? -5.328 20.415 15.105 1.00 71.69 230 LEU A O 1
ATOM 1865 N N . ALA A 1 231 ? -6.225 19.057 13.557 1.00 62.81 231 ALA A N 1
ATOM 1866 C CA . ALA A 1 231 ? -6.854 20.145 12.819 1.00 62.81 231 ALA A CA 1
ATOM 1867 C C . ALA A 1 231 ? -8.051 20.733 13.563 1.00 62.81 231 ALA A C 1
ATOM 1869 O O . ALA A 1 231 ? -8.634 20.110 14.447 1.00 62.81 231 ALA A O 1
ATOM 1870 N N . GLY A 1 232 ? -8.506 21.896 13.088 1.00 59.88 232 GLY A N 1
ATOM 1871 C CA . GLY A 1 232 ? -9.920 22.238 13.236 1.00 59.88 232 GLY A CA 1
ATOM 1872 C C . GLY A 1 232 ? -10.812 21.230 12.496 1.00 59.88 232 GLY A C 1
ATOM 1873 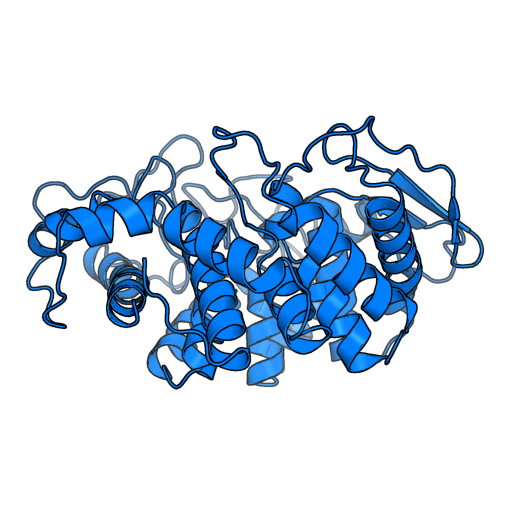O O . GLY A 1 232 ? -10.336 20.462 11.661 1.00 59.88 232 GLY A O 1
ATOM 1874 N N . LYS A 1 233 ? -12.118 21.236 12.779 1.00 60.28 233 LYS A N 1
ATOM 1875 C CA . LYS A 1 233 ? -13.087 20.377 12.074 1.00 60.28 233 LYS A CA 1
ATOM 1876 C C . LYS A 1 233 ? -12.990 20.608 10.556 1.00 60.28 233 LYS A C 1
ATOM 1878 O O . LYS A 1 233 ? -13.024 21.753 10.112 1.00 60.28 233 LYS A O 1
ATOM 1883 N N . GLY A 1 234 ? -12.859 19.541 9.770 1.00 52.25 234 GLY A N 1
ATOM 1884 C CA . GLY A 1 234 ? -12.721 19.630 8.314 1.00 52.25 234 GLY A CA 1
ATOM 1885 C C . GLY A 1 234 ? -12.354 18.293 7.660 1.00 52.25 234 GLY A C 1
ATOM 1886 O O . GLY A 1 234 ? -11.961 17.361 8.366 1.00 52.25 234 GLY A O 1
ATOM 1887 N N . PRO A 1 235 ? -12.494 18.176 6.326 1.00 49.72 235 PRO A N 1
ATOM 1888 C CA . PRO A 1 235 ? -12.189 16.945 5.608 1.00 49.72 235 PRO A CA 1
ATOM 1889 C C . PRO A 1 235 ? -10.685 16.649 5.632 1.00 49.72 235 PRO A C 1
ATOM 1891 O O . PRO A 1 235 ? -9.854 17.546 5.493 1.00 49.72 235 PRO A O 1
ATOM 1894 N N . GLN A 1 236 ? -10.337 15.373 5.773 1.00 54.50 236 GLN A N 1
ATOM 1895 C CA . GLN A 1 236 ? -8.958 14.905 5.676 1.00 54.50 236 GLN A CA 1
ATOM 1896 C C . GLN A 1 236 ? -8.476 14.892 4.224 1.00 54.50 236 GLN A C 1
ATOM 1898 O O . GLN A 1 236 ? -9.230 14.556 3.311 1.00 54.50 236 GLN A O 1
ATOM 1903 N N . LEU A 1 237 ? -7.203 15.228 4.008 1.00 50.88 237 LEU A N 1
ATOM 1904 C CA . LEU A 1 237 ? -6.561 15.063 2.705 1.00 50.88 237 LEU A CA 1
ATOM 1905 C C . LEU A 1 237 ? -6.323 13.563 2.450 1.00 50.88 237 LEU A C 1
ATOM 1907 O O . LEU A 1 237 ? -5.551 12.930 3.166 1.00 50.88 237 LEU A O 1
ATOM 1911 N N . GLY A 1 238 ? -6.967 13.005 1.418 1.00 54.03 238 GLY A N 1
ATOM 1912 C CA . GLY A 1 238 ? -6.891 11.578 1.047 1.00 54.03 238 GLY A CA 1
ATOM 1913 C C . GLY A 1 238 ? -5.511 11.087 0.585 1.00 54.03 238 GLY A C 1
ATOM 1914 O O . GLY A 1 238 ? -5.290 9.889 0.455 1.00 54.03 238 GLY A O 1
ATOM 1915 N N . TYR A 1 239 ? -4.543 11.994 0.412 1.00 57.19 239 TYR A N 1
ATOM 1916 C CA . TYR A 1 239 ? -3.167 11.667 0.007 1.00 57.19 239 TYR A CA 1
ATOM 1917 C C . TYR A 1 239 ? -2.471 10.672 0.952 1.00 57.19 239 TYR A C 1
ATOM 1919 O O . TYR A 1 239 ? -1.573 9.937 0.556 1.00 57.19 239 TYR A O 1
ATOM 1927 N N . TRP A 1 240 ? -2.914 10.642 2.206 1.00 61.78 240 TRP A N 1
ATOM 1928 C CA . TRP A 1 240 ? -2.419 9.763 3.256 1.00 61.78 240 TRP A CA 1
ATOM 1929 C C . TRP A 1 240 ? -2.859 8.287 3.069 1.00 61.78 240 TRP A C 1
ATOM 1931 O O . TRP A 1 240 ? -2.053 7.385 3.270 1.00 61.78 240 TRP A O 1
ATOM 1941 N N . LEU A 1 241 ? -4.087 8.029 2.590 1.00 66.88 241 LEU A N 1
ATOM 1942 C CA . LEU A 1 241 ? -4.632 6.668 2.384 1.00 66.88 241 LEU A CA 1
ATOM 1943 C C . LEU A 1 241 ? -3.955 5.954 1.212 1.00 66.88 241 LEU A C 1
ATOM 1945 O O . LEU A 1 241 ? -3.898 4.735 1.142 1.00 66.88 241 LEU A O 1
ATOM 1949 N N . THR A 1 242 ? -3.379 6.730 0.293 1.00 69.12 242 THR A N 1
ATOM 1950 C CA . THR A 1 242 ? -2.781 6.196 -0.934 1.00 69.12 242 THR A CA 1
ATOM 1951 C C . THR A 1 242 ? -1.637 5.211 -0.650 1.00 69.12 242 THR A C 1
ATOM 1953 O O . THR A 1 242 ? -1.422 4.285 -1.428 1.00 69.12 242 THR A O 1
ATOM 1956 N N . TYR A 1 243 ? -0.933 5.368 0.477 1.00 73.94 243 TYR A N 1
ATOM 1957 C CA . TYR A 1 243 ? 0.314 4.650 0.768 1.00 73.94 243 TYR A CA 1
ATOM 1958 C C . TYR A 1 243 ? 0.235 3.702 1.974 1.00 73.94 243 TYR A C 1
ATOM 1960 O O . TYR A 1 243 ? 1.255 3.443 2.606 1.00 73.94 243 TYR A O 1
ATOM 1968 N N . GLY A 1 244 ? -0.946 3.158 2.278 1.00 75.44 244 GLY A N 1
ATOM 1969 C CA . GLY A 1 244 ? -1.050 1.981 3.151 1.00 75.44 244 GLY A CA 1
ATOM 1970 C C . GLY A 1 244 ? -1.525 2.259 4.570 1.00 75.44 244 GLY A C 1
ATOM 1971 O O . GLY A 1 244 ? -1.399 1.403 5.437 1.00 75.44 244 GLY A O 1
ATOM 1972 N N . GLY A 1 245 ? -2.033 3.466 4.835 1.00 77.88 245 GLY A N 1
ATOM 1973 C CA . GLY A 1 245 ? -2.564 3.802 6.152 1.00 77.88 245 GLY A CA 1
ATOM 1974 C C . GLY A 1 245 ? -3.718 2.869 6.529 1.00 77.88 245 GLY A C 1
ATOM 1975 O O . GLY A 1 245 ? -3.636 2.095 7.471 1.00 77.88 245 GLY A O 1
ATOM 1976 N N . ASP A 1 246 ? -4.817 2.890 5.794 1.00 79.19 246 ASP A N 1
ATOM 1977 C CA . ASP A 1 246 ? -5.958 2.037 6.120 1.00 79.19 246 ASP A CA 1
ATOM 1978 C C . ASP A 1 246 ? -5.649 0.530 6.107 1.00 79.19 246 ASP A C 1
ATOM 1980 O O . ASP A 1 246 ? -6.176 -0.173 6.971 1.00 79.19 246 ASP A O 1
ATOM 1984 N N . ASP A 1 247 ? -4.751 0.049 5.238 1.00 81.62 247 ASP A N 1
ATOM 1985 C CA . ASP A 1 247 ? -4.287 -1.349 5.262 1.00 81.62 247 ASP A CA 1
ATOM 1986 C C . ASP A 1 247 ? -3.621 -1.706 6.600 1.00 81.62 247 ASP A C 1
ATOM 1988 O O . ASP A 1 247 ? -3.985 -2.707 7.215 1.00 81.62 247 ASP A O 1
ATOM 1992 N N . LEU A 1 248 ? -2.742 -0.838 7.120 1.00 85.81 248 LEU A N 1
ATOM 1993 C CA . LEU A 1 248 ? -2.065 -1.040 8.404 1.00 85.81 248 LEU A CA 1
ATOM 1994 C C . LEU A 1 248 ? -3.047 -1.287 9.555 1.00 85.81 248 LEU A C 1
ATOM 1996 O O . LEU A 1 248 ? -2.795 -2.141 10.402 1.00 85.81 248 LEU A O 1
ATOM 2000 N N . LEU A 1 249 ? -4.153 -0.532 9.624 1.00 86.00 249 LEU A N 1
ATOM 2001 C CA . LEU A 1 249 ? -5.156 -0.745 10.676 1.00 86.00 249 LEU A CA 1
ATOM 2002 C C . LEU A 1 249 ? -5.823 -2.104 10.552 1.00 86.00 249 LEU A C 1
ATOM 2004 O O . LEU A 1 249 ? -6.023 -2.769 11.567 1.00 86.00 249 LEU A O 1
ATOM 2008 N N . LEU A 1 250 ? -6.221 -2.466 9.333 1.00 86.19 250 LEU A N 1
ATOM 2009 C CA . LEU A 1 250 ? -6.924 -3.716 9.081 1.00 86.19 250 LEU A CA 1
ATOM 2010 C C . LEU A 1 250 ? -6.026 -4.909 9.380 1.00 86.19 250 LEU A C 1
ATOM 2012 O O . LEU A 1 250 ? -6.449 -5.823 10.084 1.00 86.19 250 LEU A O 1
ATOM 2016 N N . GLU A 1 251 ? -4.788 -4.880 8.898 1.00 88.00 251 GLU A N 1
ATOM 2017 C CA . GLU A 1 251 ? -3.820 -5.951 9.114 1.00 88.00 251 GLU A CA 1
ATOM 2018 C C . GLU A 1 251 ? -3.427 -6.046 10.581 1.00 88.00 251 GLU A C 1
ATOM 2020 O O . GLU A 1 251 ? -3.457 -7.133 11.153 1.00 88.00 251 GLU A O 1
ATOM 2025 N N . TRP A 1 252 ? -3.167 -4.915 11.242 1.00 91.31 252 TRP A N 1
ATOM 2026 C CA . TRP A 1 252 ? -2.903 -4.911 12.677 1.00 91.31 252 TRP A CA 1
ATOM 2027 C C . TRP A 1 252 ? -4.074 -5.493 13.472 1.00 91.31 252 TRP A C 1
ATOM 2029 O O . TRP A 1 252 ? -3.860 -6.359 14.321 1.00 91.31 252 TRP A O 1
ATOM 2039 N N . ALA A 1 253 ? -5.311 -5.073 13.185 1.00 91.88 253 ALA A N 1
ATOM 2040 C CA . ALA A 1 253 ? -6.501 -5.623 13.831 1.00 91.88 253 ALA A CA 1
ATOM 2041 C C . ALA A 1 253 ? -6.638 -7.132 13.574 1.00 91.88 253 ALA A C 1
ATOM 2043 O O . ALA A 1 253 ? -6.891 -7.887 14.510 1.00 91.88 253 ALA A O 1
ATOM 2044 N N . SER A 1 254 ? -6.425 -7.574 12.331 1.00 88.25 254 SER A N 1
ATOM 2045 C CA . SER A 1 254 ? -6.528 -8.981 11.934 1.00 88.25 254 SER A CA 1
ATOM 2046 C C . SER A 1 254 ? -5.463 -9.863 12.586 1.00 88.25 254 SER A C 1
ATOM 2048 O O . SER A 1 254 ? -5.760 -10.997 12.950 1.00 88.25 254 SER A O 1
ATOM 2050 N N . LEU A 1 255 ? -4.228 -9.375 12.709 1.00 90.75 255 LEU A N 1
ATOM 2051 C CA . LEU A 1 255 ? -3.096 -10.157 13.211 1.00 90.75 255 LEU A CA 1
ATOM 2052 C C . LEU A 1 255 ? -3.009 -10.164 14.740 1.00 90.75 255 LEU A C 1
ATOM 2054 O O . LEU A 1 255 ? -2.507 -11.124 15.317 1.00 90.75 255 LEU A O 1
ATOM 2058 N N . THR A 1 256 ? -3.471 -9.102 15.404 1.00 92.50 256 THR A N 1
ATOM 2059 C CA . THR A 1 256 ? -3.301 -8.938 16.860 1.00 92.50 256 THR A CA 1
ATOM 2060 C C . THR A 1 256 ? -4.599 -9.011 17.655 1.00 92.50 256 THR A C 1
ATOM 2062 O O . THR A 1 256 ? -4.552 -9.177 18.873 1.00 92.50 256 THR A O 1
ATOM 2065 N N . GLY A 1 257 ? -5.755 -8.849 17.006 1.00 90.69 257 GLY A N 1
ATOM 2066 C CA . GLY A 1 257 ? -7.038 -8.711 17.693 1.00 90.69 257 GLY A CA 1
ATOM 2067 C C . GLY A 1 257 ? -7.165 -7.428 18.525 1.00 90.69 257 GLY A C 1
ATOM 2068 O O . GLY A 1 257 ? -8.016 -7.374 19.410 1.00 90.69 257 GLY A O 1
ATOM 2069 N N . ASP A 1 258 ? -6.327 -6.405 18.294 1.00 93.69 258 ASP A N 1
ATOM 2070 C CA . ASP A 1 258 ? -6.313 -5.176 19.098 1.00 93.69 258 ASP A CA 1
ATOM 2071 C C . ASP A 1 258 ? -7.669 -4.439 19.029 1.00 93.69 258 ASP A C 1
ATOM 2073 O O . ASP A 1 258 ? -8.019 -3.891 17.975 1.00 93.69 258 ASP A O 1
ATOM 2077 N N . PRO A 1 259 ? -8.432 -4.348 20.137 1.00 92.88 259 PRO A N 1
ATOM 2078 C CA . PRO A 1 259 ? -9.749 -3.712 20.126 1.00 92.88 259 PRO A CA 1
ATOM 2079 C C . PRO A 1 259 ? -9.673 -2.218 19.790 1.00 92.88 259 PRO A C 1
ATOM 2081 O O . PRO A 1 259 ? -10.601 -1.670 19.200 1.00 92.88 259 PRO A O 1
ATOM 2084 N N . ILE A 1 260 ? -8.545 -1.555 20.080 1.00 92.69 260 ILE A N 1
ATOM 2085 C CA . ILE A 1 260 ? -8.341 -0.145 19.718 1.00 92.69 260 ILE A CA 1
ATOM 2086 C C . ILE A 1 260 ? -8.287 0.008 18.191 1.00 92.69 260 ILE A C 1
ATOM 2088 O O . ILE A 1 260 ? -8.746 1.016 17.655 1.00 92.69 260 ILE A O 1
ATOM 2092 N N . ALA A 1 261 ? -7.754 -0.989 17.483 1.00 92.25 261 ALA A N 1
ATOM 2093 C CA . ALA A 1 261 ? -7.692 -0.993 16.026 1.00 92.25 261 ALA A CA 1
ATOM 2094 C C . ALA A 1 261 ? -9.070 -1.188 15.405 1.00 92.25 261 ALA A C 1
ATOM 2096 O O . ALA A 1 261 ? -9.435 -0.448 14.492 1.00 92.25 261 ALA A O 1
ATOM 2097 N N . VAL A 1 262 ? -9.863 -2.106 15.959 1.00 91.00 262 VAL A N 1
ATOM 2098 C CA . VAL A 1 262 ? -11.268 -2.301 15.576 1.00 91.00 262 VAL A CA 1
ATOM 2099 C C . VAL A 1 262 ? -12.060 -1.004 15.768 1.00 91.00 262 VAL A C 1
ATOM 2101 O O . VAL A 1 262 ? -12.719 -0.540 14.835 1.00 91.00 262 VAL A O 1
ATOM 2104 N N . ASP A 1 263 ? -11.927 -0.357 16.929 1.00 91.31 263 ASP A N 1
ATOM 2105 C CA . ASP A 1 263 ? -12.549 0.943 17.196 1.00 91.31 263 ASP A CA 1
ATOM 2106 C C . ASP A 1 263 ? -12.099 2.007 16.191 1.00 91.31 263 ASP A C 1
ATOM 2108 O O . ASP A 1 263 ? -12.927 2.745 15.652 1.00 91.31 263 ASP A O 1
ATOM 2112 N N . ALA A 1 264 ? -10.795 2.085 15.911 1.00 88.69 264 ALA A N 1
ATOM 2113 C CA . ALA A 1 264 ? -10.246 3.029 14.946 1.00 88.69 264 ALA A CA 1
ATOM 2114 C C . ALA A 1 264 ? -10.840 2.813 13.547 1.00 88.69 264 ALA A C 1
ATOM 2116 O O . ALA A 1 264 ? -11.250 3.789 12.923 1.00 88.69 264 ALA A O 1
ATOM 2117 N N . ILE A 1 265 ? -10.961 1.565 13.077 1.00 87.19 265 ILE A N 1
ATOM 2118 C CA . ILE A 1 265 ? -11.586 1.227 11.787 1.00 87.19 265 ILE A CA 1
ATOM 2119 C C . ILE A 1 265 ? -13.033 1.726 11.747 1.00 87.19 265 ILE A C 1
ATOM 2121 O O . ILE A 1 265 ? -13.434 2.401 10.796 1.00 87.19 265 ILE A O 1
ATOM 2125 N N . LEU A 1 266 ? -13.813 1.448 12.795 1.00 84.88 266 LEU A N 1
ATOM 2126 C CA . LEU A 1 266 ? -15.217 1.852 12.879 1.00 84.88 266 LEU A CA 1
ATOM 2127 C C . LEU A 1 266 ? -15.379 3.375 12.900 1.00 84.88 266 LEU A C 1
ATOM 2129 O O . LEU A 1 266 ? -16.213 3.928 12.178 1.00 84.88 266 LEU A O 1
ATOM 2133 N N . LEU A 1 267 ? -14.588 4.061 13.722 1.00 84.25 267 LEU A N 1
ATOM 2134 C CA . LEU A 1 267 ? -14.644 5.511 13.878 1.00 84.25 267 LEU A CA 1
ATOM 2135 C C . LEU A 1 267 ? -14.165 6.230 12.617 1.00 84.25 267 LEU A C 1
ATOM 2137 O O . LEU A 1 267 ? -14.813 7.180 12.178 1.00 84.25 267 LEU A O 1
ATOM 2141 N N . GLN A 1 268 ? -13.084 5.757 11.999 1.00 80.19 268 GLN A N 1
ATOM 2142 C CA . GLN A 1 268 ? -12.558 6.324 10.759 1.00 80.19 268 GLN A CA 1
ATOM 2143 C C . GLN A 1 268 ? -13.486 6.047 9.572 1.00 80.19 268 GLN A C 1
ATOM 2145 O O . GLN A 1 268 ? -13.800 6.963 8.809 1.00 80.19 268 GLN A O 1
ATOM 2150 N N . GLY A 1 269 ? -14.022 4.828 9.455 1.00 75.12 269 GLY A N 1
ATOM 2151 C CA . GLY A 1 269 ? -15.024 4.483 8.444 1.00 75.12 269 GLY A CA 1
ATOM 2152 C C . GLY A 1 269 ? -16.265 5.376 8.532 1.00 75.12 269 GLY A C 1
ATOM 2153 O O . GLY A 1 269 ? -16.752 5.863 7.510 1.00 75.12 269 GLY A O 1
ATOM 2154 N N . LYS A 1 270 ? -16.737 5.680 9.751 1.00 73.56 270 LYS A N 1
ATOM 2155 C CA . LYS A 1 270 ? -17.828 6.642 9.989 1.00 73.56 270 LYS A CA 1
ATOM 2156 C C . LYS A 1 270 ? -17.419 8.064 9.632 1.00 73.56 270 LYS A C 1
ATOM 2158 O O . LYS A 1 270 ? -18.130 8.719 8.869 1.00 73.56 270 LYS A O 1
ATOM 2163 N N . PHE A 1 271 ? -16.276 8.525 10.138 1.00 72.44 271 PHE A N 1
ATOM 2164 C CA . PHE A 1 271 ? -15.748 9.869 9.910 1.00 72.44 271 PHE A CA 1
ATOM 2165 C C . PHE A 1 271 ? -15.653 10.192 8.412 1.00 72.44 271 PHE A C 1
ATOM 2167 O O . PHE A 1 271 ? -16.231 11.178 7.947 1.00 72.44 271 PHE A O 1
ATOM 2174 N N . HIS A 1 272 ? -15.038 9.304 7.632 1.00 67.75 272 HIS A N 1
ATOM 2175 C CA . HIS A 1 272 ? -14.938 9.440 6.179 1.00 67.75 272 HIS A CA 1
ATOM 2176 C C . HIS A 1 272 ? -16.231 9.091 5.423 1.00 67.75 272 HIS A C 1
ATOM 2178 O O . HIS A 1 272 ? -16.395 9.419 4.239 1.00 67.75 272 HIS A O 1
ATOM 2184 N N . GLY A 1 273 ? -17.140 8.391 6.091 1.00 55.44 273 GLY A N 1
ATOM 2185 C CA . GLY A 1 273 ? -18.376 7.846 5.558 1.00 55.44 273 GLY A CA 1
ATOM 2186 C C . GLY A 1 273 ? -19.576 8.783 5.556 1.00 55.44 273 GLY A C 1
ATOM 2187 O O . GLY A 1 273 ? -20.485 8.608 4.751 1.00 55.44 273 GLY A O 1
ATOM 2188 N N . THR A 1 274 ? -19.599 9.816 6.399 1.00 52.19 274 THR A N 1
ATOM 2189 C CA . THR A 1 274 ? -20.777 10.701 6.533 1.00 52.19 274 THR A CA 1
ATOM 2190 C C . THR A 1 274 ? -21.184 11.451 5.254 1.00 52.19 274 THR A C 1
ATOM 2192 O O . THR A 1 274 ? -22.195 12.148 5.257 1.00 52.19 274 THR A O 1
ATOM 2195 N N . GLY A 1 275 ? -20.432 11.344 4.149 1.00 45.72 275 GLY A N 1
ATOM 2196 C CA . GLY A 1 275 ? -20.792 11.949 2.861 1.00 45.72 275 GLY A CA 1
ATOM 2197 C C . GLY A 1 275 ? -20.790 13.481 2.880 1.00 45.72 275 GLY A C 1
ATOM 2198 O O . GLY A 1 275 ? -21.124 14.111 1.882 1.00 45.72 275 GLY A O 1
ATOM 2199 N N . SER A 1 276 ? -20.366 14.082 3.994 1.00 39.81 276 SER A N 1
ATOM 2200 C CA . SER A 1 276 ? -20.176 15.519 4.176 1.00 39.81 276 SER A CA 1
ATOM 2201 C C . SER A 1 276 ? -18.902 16.035 3.503 1.00 39.81 276 SER A C 1
ATOM 2203 O O . SER A 1 276 ? -18.598 17.223 3.604 1.00 39.81 276 SER A O 1
ATOM 2205 N N . THR A 1 277 ? -18.166 15.184 2.768 1.00 43.81 277 THR A N 1
ATOM 2206 C CA . THR A 1 277 ? -17.190 15.675 1.792 1.00 43.81 277 THR A CA 1
ATOM 2207 C C . THR A 1 277 ? -17.955 16.565 0.829 1.00 43.81 277 THR A C 1
ATOM 2209 O O . THR A 1 277 ? -18.747 16.057 0.033 1.00 43.81 277 THR A O 1
ATOM 2212 N N . ALA A 1 278 ? -17.771 17.880 0.977 1.00 33.44 278 ALA A N 1
ATOM 2213 C CA . ALA A 1 278 ? -18.446 18.899 0.194 1.00 33.44 278 ALA A CA 1
ATOM 2214 C C . ALA A 1 278 ? -18.530 18.436 -1.261 1.00 33.44 278 ALA A C 1
ATOM 2216 O O . ALA A 1 278 ? -17.516 18.001 -1.817 1.00 33.44 278 ALA A O 1
ATOM 2217 N N . ARG A 1 279 ? -19.734 18.486 -1.851 1.00 33.50 279 ARG A N 1
ATOM 2218 C CA . ARG A 1 279 ? -19.940 18.321 -3.297 1.00 33.50 279 ARG A CA 1
ATOM 2219 C C . ARG A 1 279 ? -18.871 19.163 -4.003 1.00 33.50 279 ARG A C 1
ATOM 2221 O O . ARG A 1 279 ? -19.010 20.377 -4.057 1.00 33.50 279 ARG A O 1
ATOM 2228 N N . GLY A 1 280 ? -17.776 18.555 -4.457 1.00 33.19 280 GLY A N 1
ATOM 2229 C CA . GLY A 1 280 ? -16.650 19.314 -5.009 1.00 33.19 280 GLY A CA 1
ATOM 2230 C C . GLY A 1 280 ? -15.249 18.959 -4.519 1.00 33.19 280 GLY A C 1
ATOM 2231 O O . GLY A 1 280 ? -14.304 19.363 -5.195 1.00 33.19 280 GLY A O 1
ATOM 2232 N N . VAL A 1 281 ? -15.057 18.163 -3.457 1.00 37.03 281 VAL A N 1
ATOM 2233 C CA . VAL A 1 281 ? -13.732 17.550 -3.242 1.00 37.03 281 VAL A CA 1
ATOM 2234 C C . VAL A 1 281 ? -13.565 16.469 -4.305 1.00 37.03 281 VAL A C 1
ATOM 2236 O O . VAL A 1 281 ? -13.947 15.317 -4.117 1.00 37.03 281 VAL A O 1
ATOM 2239 N N . ARG A 1 282 ? -13.055 16.872 -5.475 1.00 42.28 282 ARG A N 1
ATOM 2240 C CA . ARG A 1 282 ? -12.509 15.955 -6.474 1.00 42.28 282 ARG A CA 1
ATOM 2241 C C . ARG A 1 282 ? -11.424 15.166 -5.751 1.00 42.28 282 ARG A C 1
ATOM 2243 O O . ARG A 1 282 ? -10.351 15.708 -5.499 1.00 42.28 282 ARG A O 1
ATOM 2250 N N . SER A 1 283 ? -11.742 13.938 -5.357 1.00 43.34 283 SER A N 1
ATOM 2251 C CA . SER A 1 283 ? -10.756 12.965 -4.908 1.00 43.34 283 SER A CA 1
ATOM 2252 C C . SER A 1 283 ? -9.732 12.837 -6.035 1.00 43.34 283 SER A C 1
ATOM 2254 O O . SER A 1 283 ? -10.018 12.248 -7.067 1.00 43.34 283 SER A O 1
ATOM 2256 N N . MET A 1 284 ? -8.598 13.530 -5.931 1.00 41.97 284 MET A N 1
ATOM 2257 C CA . MET A 1 284 ? -7.486 13.359 -6.874 1.00 41.97 284 MET A CA 1
ATOM 2258 C C . MET A 1 284 ? -6.542 12.231 -6.414 1.00 41.97 284 MET A C 1
ATOM 2260 O O . MET A 1 284 ? -5.557 11.955 -7.104 1.00 41.97 284 MET A O 1
ATOM 2264 N N . TYR A 1 285 ? -6.826 11.623 -5.249 1.00 52.94 285 TYR A N 1
ATOM 2265 C CA . TYR A 1 285 ? -5.978 10.704 -4.476 1.00 52.94 285 TYR A CA 1
ATOM 2266 C C . TYR A 1 285 ? -6.855 9.815 -3.567 1.00 52.94 285 TYR A C 1
ATOM 2268 O O . TYR A 1 285 ? -7.867 10.331 -3.096 1.00 52.94 285 TYR A O 1
ATOM 2276 N N . ASN A 1 286 ? -6.471 8.542 -3.346 1.00 54.94 286 ASN A N 1
ATOM 2277 C CA . ASN A 1 286 ? -7.279 7.418 -2.806 1.00 54.94 286 ASN A CA 1
ATOM 2278 C C . ASN A 1 286 ? -8.343 7.756 -1.743 1.00 54.94 286 ASN A C 1
ATOM 2280 O O . ASN A 1 286 ? -8.190 8.643 -0.896 1.00 54.94 286 ASN A O 1
ATOM 2284 N N . SER A 1 287 ? -9.404 6.951 -1.770 1.00 59.28 287 SER A N 1
ATOM 2285 C CA . SER A 1 287 ? -10.498 6.939 -0.805 1.00 59.28 287 SER A CA 1
ATOM 2286 C C . SER A 1 287 ? -10.150 6.054 0.405 1.00 59.28 287 SER A C 1
ATOM 2288 O O . SER A 1 287 ? -9.166 5.329 0.388 1.00 59.28 287 SER A O 1
ATOM 2290 N N . PRO A 1 288 ? -10.9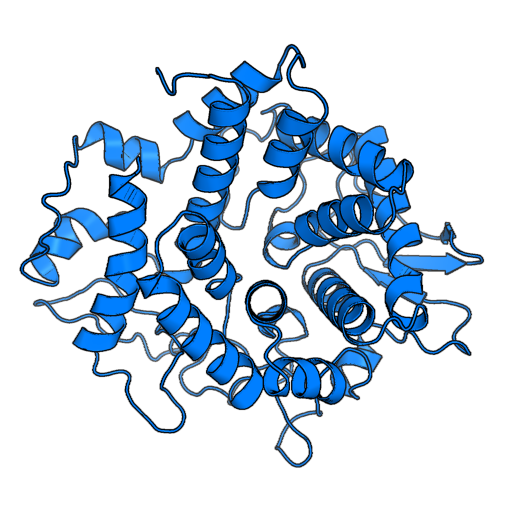05 6.112 1.516 1.00 68.56 288 PRO A N 1
ATOM 2291 C CA . PRO A 1 288 ? -10.718 5.211 2.659 1.00 68.56 288 PRO A CA 1
ATOM 2292 C C . PRO A 1 288 ? -11.389 3.865 2.381 1.00 68.56 288 PRO A C 1
ATOM 2294 O O . PRO A 1 288 ? -12.308 3.430 3.077 1.00 68.56 288 PRO A O 1
ATOM 2297 N N . GLU A 1 289 ? -10.971 3.248 1.282 1.00 70.12 289 GLU A N 1
ATOM 2298 C CA . GLU A 1 289 ? -11.599 2.077 0.689 1.00 70.12 289 GLU A CA 1
ATOM 2299 C C . GLU A 1 289 ? -11.589 0.863 1.615 1.00 70.12 289 GLU A C 1
ATOM 2301 O O . GLU A 1 289 ? -12.625 0.210 1.793 1.00 70.12 289 GLU A O 1
ATOM 2306 N N . ALA A 1 290 ? -10.464 0.625 2.284 1.00 73.88 290 ALA A N 1
ATOM 2307 C CA . ALA A 1 290 ? -10.313 -0.494 3.191 1.00 73.88 290 ALA A CA 1
ATOM 2308 C C . ALA A 1 290 ? -11.135 -0.263 4.477 1.00 73.88 290 ALA A C 1
ATOM 2310 O O . ALA A 1 290 ? -11.760 -1.186 5.002 1.00 73.88 290 ALA A O 1
ATOM 2311 N N . LEU A 1 291 ? -11.271 0.993 4.924 1.00 79.12 291 LEU A N 1
ATOM 2312 C CA . LEU A 1 291 ? -12.113 1.354 6.072 1.00 79.12 291 LEU A CA 1
ATOM 2313 C C . LEU A 1 291 ? -13.609 1.161 5.801 1.00 79.12 291 LEU A C 1
ATOM 2315 O O . LEU A 1 291 ? -14.343 0.770 6.708 1.00 79.12 291 LEU A O 1
ATOM 2319 N N . TYR A 1 292 ? -14.085 1.414 4.577 1.00 76.50 292 TYR A N 1
ATOM 2320 C CA . TYR A 1 292 ? -15.481 1.137 4.216 1.00 76.50 292 TYR A CA 1
ATOM 2321 C C . TYR A 1 292 ? -15.779 -0.360 4.201 1.00 76.50 292 TYR A C 1
ATOM 2323 O O . TYR A 1 292 ? -16.835 -0.772 4.685 1.00 76.50 292 TYR A O 1
ATOM 2331 N N . LEU A 1 293 ? -14.850 -1.166 3.680 1.00 78.19 293 LEU A N 1
ATOM 2332 C CA . LEU A 1 293 ? -14.962 -2.619 3.727 1.00 78.19 293 LEU A CA 1
ATOM 2333 C C . LEU A 1 293 ? -14.941 -3.128 5.175 1.00 78.19 293 LEU A C 1
ATOM 2335 O O . LEU A 1 293 ? -15.814 -3.908 5.552 1.00 78.19 293 LEU A O 1
ATOM 2339 N N . GLY A 1 294 ? -14.016 -2.627 5.997 1.00 81.62 294 GLY A N 1
ATOM 2340 C CA . GLY A 1 294 ? -13.940 -2.940 7.423 1.00 81.62 294 GLY A CA 1
ATOM 2341 C C . GLY A 1 294 ? -15.217 -2.563 8.175 1.00 81.62 294 GLY A C 1
ATOM 2342 O O . GLY A 1 294 ? -15.758 -3.379 8.915 1.00 81.62 294 GLY A O 1
ATOM 2343 N N . LEU A 1 295 ? -15.772 -1.371 7.929 1.00 82.19 295 LEU A N 1
ATOM 2344 C CA . LEU A 1 295 ? -17.046 -0.950 8.518 1.00 82.19 295 LEU A CA 1
ATOM 2345 C C . LEU A 1 295 ? -18.204 -1.863 8.092 1.00 82.19 295 LEU A C 1
ATOM 2347 O O . LEU A 1 295 ? -19.036 -2.207 8.927 1.00 82.19 295 LEU A O 1
ATOM 2351 N N . ALA A 1 296 ? -18.261 -2.269 6.822 1.00 85.00 296 ALA A N 1
ATOM 2352 C CA . ALA A 1 296 ? -19.301 -3.172 6.337 1.00 85.00 296 ALA A CA 1
ATOM 2353 C C . ALA A 1 296 ? -19.192 -4.585 6.906 1.00 85.00 296 ALA A C 1
ATOM 2355 O O . ALA A 1 296 ? -20.216 -5.221 7.144 1.00 85.00 296 ALA A O 1
ATOM 2356 N N . PHE A 1 297 ? -17.972 -5.054 7.152 1.00 85.88 297 PHE A N 1
ATOM 2357 C CA . PHE A 1 297 ? -17.731 -6.339 7.791 1.00 85.88 297 PHE A CA 1
ATOM 2358 C C . PHE A 1 297 ? -18.077 -6.311 9.288 1.00 85.88 297 PHE A C 1
ATOM 2360 O O . PHE A 1 297 ? -18.740 -7.215 9.785 1.00 85.88 297 PHE A O 1
ATOM 2367 N N . LEU A 1 298 ? -17.661 -5.261 10.001 1.00 86.19 298 LEU A N 1
ATOM 2368 C CA . LEU A 1 298 ? -17.788 -5.163 11.459 1.00 86.19 298 LEU A CA 1
ATOM 2369 C C . LEU A 1 298 ? -19.160 -4.648 11.932 1.00 86.19 298 LEU A C 1
ATOM 2371 O O . LEU A 1 298 ? -19.590 -4.981 13.033 1.00 86.19 298 LEU A O 1
ATOM 2375 N N . GLN A 1 299 ? -19.838 -3.806 11.146 1.00 86.62 299 GLN A N 1
ATOM 2376 C CA . GLN A 1 299 ? -21.151 -3.226 11.473 1.00 86.62 299 GLN A CA 1
ATOM 2377 C C . GLN A 1 299 ? -22.086 -3.232 10.250 1.00 86.62 299 GLN A C 1
ATOM 2379 O O . GLN A 1 299 ? -22.450 -2.161 9.747 1.00 86.62 299 GLN A O 1
ATOM 2384 N N . PRO A 1 300 ? -22.514 -4.415 9.769 1.00 86.75 300 PRO A N 1
ATOM 2385 C CA . PRO A 1 300 ? -23.344 -4.520 8.571 1.00 86.75 300 PRO A CA 1
ATOM 2386 C C . PRO A 1 300 ? -24.693 -3.790 8.691 1.00 86.75 300 PRO A C 1
ATOM 2388 O O . PRO A 1 300 ? -25.191 -3.247 7.704 1.00 86.75 300 PRO A O 1
ATOM 2391 N N . ASP A 1 301 ? -25.235 -3.686 9.906 1.00 84.06 301 ASP A N 1
ATOM 2392 C CA . ASP A 1 301 ? -26.536 -3.062 10.185 1.00 84.06 301 ASP A CA 1
ATOM 2393 C C . ASP A 1 301 ? -26.465 -1.541 10.412 1.00 84.06 301 ASP A C 1
ATOM 2395 O O . ASP A 1 301 ? -27.442 -0.911 10.824 1.00 84.06 301 ASP A O 1
ATOM 2399 N N . HIS A 1 302 ? -25.316 -0.904 10.160 1.00 81.56 302 HIS A N 1
ATOM 2400 C CA . HIS A 1 302 ? -25.164 0.528 10.402 1.00 81.56 302 HIS A CA 1
ATOM 2401 C C . HIS A 1 302 ? -26.148 1.353 9.533 1.00 81.56 302 HIS A C 1
ATOM 2403 O O . HIS A 1 302 ? -26.087 1.297 8.298 1.00 81.56 302 HIS A O 1
ATOM 2409 N N . PRO A 1 303 ? -27.005 2.212 10.129 1.00 75.88 303 PRO A N 1
ATOM 2410 C CA . PRO A 1 303 ? -28.194 2.774 9.466 1.00 75.88 303 PRO A CA 1
ATOM 2411 C C . PRO A 1 303 ? -27.877 3.672 8.263 1.00 75.88 303 PRO A C 1
ATOM 2413 O O . PRO A 1 303 ? -28.704 3.875 7.375 1.00 75.88 303 PRO A O 1
ATOM 2416 N N . HIS A 1 304 ? -26.661 4.215 8.204 1.00 74.56 304 HIS A N 1
ATOM 2417 C CA . HIS A 1 304 ? -26.213 5.072 7.105 1.00 74.56 304 HIS A CA 1
ATOM 2418 C C . HIS A 1 304 ? -25.298 4.370 6.099 1.00 74.56 304 HIS A C 1
ATOM 2420 O O . HIS A 1 304 ? -24.984 4.959 5.066 1.00 74.56 304 HIS A O 1
ATOM 2426 N N . LEU A 1 305 ? -24.880 3.128 6.359 1.00 77.56 305 LEU A N 1
ATOM 2427 C CA . LEU A 1 305 ? -23.862 2.443 5.563 1.00 77.56 305 LEU A CA 1
ATOM 2428 C C . LEU A 1 305 ? -24.342 2.156 4.139 1.00 77.56 305 LEU A C 1
ATOM 2430 O O . LEU A 1 305 ? -23.658 2.488 3.174 1.00 77.56 305 LEU A O 1
ATOM 2434 N N . LYS A 1 306 ? -25.570 1.651 3.987 1.00 79.56 306 LYS A N 1
ATOM 2435 C CA . LYS A 1 306 ? -26.177 1.429 2.667 1.00 79.56 306 LYS A CA 1
ATOM 2436 C C . LYS A 1 306 ? -26.220 2.712 1.830 1.00 79.56 306 LYS A C 1
ATOM 2438 O O . LYS A 1 306 ? -25.849 2.698 0.655 1.00 79.56 306 LYS A O 1
ATOM 2443 N N . ARG A 1 307 ? -26.637 3.830 2.437 1.00 77.19 307 ARG A N 1
ATOM 2444 C CA . ARG A 1 307 ? -26.702 5.147 1.780 1.00 77.19 307 ARG A CA 1
ATOM 2445 C C . ARG A 1 307 ? -25.312 5.667 1.414 1.00 77.19 307 ARG A C 1
ATOM 2447 O O . ARG A 1 307 ? -25.146 6.204 0.325 1.00 77.19 307 ARG A O 1
ATOM 2454 N N . LEU A 1 308 ? -24.336 5.493 2.299 1.00 75.25 308 LEU A N 1
ATOM 2455 C CA . LEU A 1 308 ? -22.936 5.867 2.102 1.00 75.25 308 LEU A CA 1
ATOM 2456 C C . LEU A 1 308 ? -22.326 5.120 0.916 1.00 75.25 308 LEU A C 1
ATOM 2458 O O . LEU A 1 308 ? -21.843 5.766 -0.012 1.00 75.25 308 LEU A O 1
ATOM 2462 N N . LEU A 1 309 ? -22.394 3.784 0.916 1.00 77.50 309 LEU A N 1
ATOM 2463 C CA . LEU A 1 309 ? -21.795 2.944 -0.126 1.00 77.50 309 LEU A CA 1
ATOM 2464 C C . LEU A 1 309 ? -22.424 3.234 -1.491 1.00 77.50 309 LEU A C 1
ATOM 2466 O O . LEU A 1 309 ? -21.721 3.452 -2.476 1.00 77.50 309 LEU A O 1
ATOM 2470 N N . THR A 1 310 ? -23.755 3.329 -1.525 1.00 75.25 310 THR A N 1
ATOM 2471 C CA . THR A 1 310 ? -24.519 3.672 -2.732 1.00 75.25 310 THR A CA 1
ATOM 2472 C C . THR A 1 310 ? -24.150 5.080 -3.210 1.00 75.25 310 THR A C 1
ATOM 2474 O O . THR A 1 310 ? -23.745 5.263 -4.354 1.00 75.25 310 THR A O 1
ATOM 2477 N N . GLY A 1 311 ? -24.193 6.081 -2.328 1.00 73.94 311 GLY A N 1
ATOM 2478 C CA . GLY A 1 311 ? -23.851 7.464 -2.659 1.00 73.94 311 GLY A CA 1
ATOM 2479 C C . GLY A 1 311 ? -22.425 7.622 -3.193 1.00 73.94 311 GLY A C 1
ATOM 2480 O O . GLY A 1 311 ? -22.225 8.313 -4.193 1.00 73.94 311 GLY A O 1
ATOM 2481 N N . ARG A 1 312 ? -21.439 6.950 -2.590 1.00 73.75 312 ARG A N 1
ATOM 2482 C CA . ARG A 1 312 ? -20.045 6.927 -3.065 1.00 73.75 312 ARG A CA 1
ATOM 2483 C C . ARG A 1 312 ? -19.928 6.273 -4.441 1.00 73.75 312 ARG A C 1
ATOM 2485 O O . ARG A 1 312 ? -19.442 6.910 -5.373 1.00 73.75 312 ARG A O 1
ATOM 2492 N N . LEU A 1 313 ? -20.472 5.067 -4.612 1.00 74.19 313 LEU A N 1
ATOM 2493 C CA . LEU A 1 313 ? -20.427 4.347 -5.889 1.00 74.19 313 LEU A CA 1
ATOM 2494 C C . LEU A 1 313 ? -21.103 5.131 -7.034 1.00 74.19 313 LEU A C 1
ATOM 2496 O O . LEU A 1 313 ? -20.638 5.125 -8.181 1.00 74.19 313 LEU A O 1
ATOM 2500 N N . TRP A 1 314 ? -22.212 5.815 -6.747 1.00 71.12 314 TRP A N 1
ATOM 2501 C CA . TRP A 1 314 ? -22.962 6.568 -7.756 1.00 71.12 314 TRP A CA 1
ATOM 2502 C C . TRP A 1 314 ? -22.385 7.955 -8.038 1.00 71.12 314 TRP A C 1
ATOM 2504 O O . TRP A 1 314 ? -22.415 8.382 -9.193 1.00 71.12 314 TRP A O 1
ATOM 2514 N N . SER A 1 315 ? -21.792 8.619 -7.043 1.00 68.19 315 SER A N 1
ATOM 2515 C CA . SER A 1 315 ? -21.109 9.910 -7.222 1.00 68.19 315 SER A CA 1
ATOM 2516 C C . SER A 1 315 ? -19.722 9.797 -7.865 1.00 68.19 315 SER A C 1
ATOM 2518 O O . SER A 1 315 ? -19.180 10.813 -8.306 1.00 68.19 315 SER A O 1
ATOM 2520 N N . HIS A 1 316 ? -19.164 8.585 -7.984 1.00 69.06 316 HIS A N 1
ATOM 2521 C CA . HIS A 1 316 ? -17.868 8.375 -8.622 1.00 69.06 316 HIS A CA 1
ATOM 2522 C C . HIS A 1 316 ? -17.890 8.820 -10.093 1.00 69.06 316 HIS A C 1
ATOM 2524 O O . HIS A 1 316 ? -18.549 8.219 -10.950 1.00 69.06 316 HIS A O 1
ATOM 2530 N N . SER A 1 317 ? -17.151 9.889 -10.399 1.00 64.38 317 SER A N 1
ATOM 2531 C CA . SER A 1 317 ? -17.294 10.622 -11.663 1.00 64.38 317 SER A CA 1
ATOM 2532 C C . SER A 1 317 ? -16.981 9.780 -12.908 1.00 64.38 317 SER A C 1
ATOM 2534 O O . SER A 1 317 ? -17.653 9.922 -13.932 1.00 64.38 317 SER A O 1
ATOM 2536 N N . ASN A 1 318 ? -16.029 8.847 -12.815 1.00 63.28 318 ASN A N 1
ATOM 2537 C CA . ASN A 1 318 ? -15.669 7.975 -13.936 1.00 63.28 318 ASN A CA 1
ATOM 2538 C C . ASN A 1 318 ? -16.693 6.861 -14.162 1.00 63.28 318 ASN A C 1
ATOM 2540 O O . ASN A 1 318 ? -17.003 6.542 -15.309 1.00 63.28 318 ASN A O 1
ATOM 2544 N N . LEU A 1 319 ? -17.335 6.366 -13.098 1.00 64.12 319 LEU A N 1
ATOM 2545 C CA . LEU A 1 319 ? -18.440 5.422 -13.246 1.00 64.12 319 LEU A CA 1
ATOM 2546 C C . LEU A 1 319 ? -19.690 6.109 -13.789 1.00 64.12 319 LEU A C 1
ATOM 2548 O O . LEU A 1 319 ? -20.388 5.531 -14.618 1.00 64.12 319 LEU A O 1
ATOM 2552 N N . ALA A 1 320 ? -19.969 7.344 -13.362 1.00 67.94 320 ALA A N 1
ATOM 2553 C CA . ALA A 1 320 ? -21.081 8.126 -13.892 1.00 67.94 320 ALA A CA 1
ATOM 2554 C C . ALA A 1 320 ? -20.959 8.298 -15.413 1.00 67.94 320 ALA A C 1
ATOM 2556 O O . ALA A 1 320 ? -21.918 8.031 -16.135 1.00 67.94 320 ALA A O 1
ATOM 2557 N N . LYS A 1 321 ? -19.762 8.636 -15.908 1.00 63.41 321 LYS A N 1
ATOM 2558 C CA . LYS A 1 321 ? -19.484 8.736 -17.349 1.00 63.41 321 LYS A CA 1
ATOM 2559 C C . LYS A 1 321 ? -19.560 7.388 -18.066 1.00 63.41 321 LYS A C 1
ATOM 2561 O O . LYS A 1 321 ? -20.175 7.317 -19.127 1.00 63.41 321 LYS A O 1
ATOM 2566 N N . PHE A 1 322 ? -18.980 6.331 -17.487 1.00 63.56 322 PHE A N 1
ATOM 2567 C CA . PHE A 1 322 ? -19.029 4.978 -18.051 1.00 63.56 322 PHE A CA 1
ATOM 2568 C C . PHE A 1 322 ? -20.477 4.494 -18.231 1.00 63.56 322 PHE A C 1
ATOM 2570 O O . PHE A 1 322 ? -20.840 3.984 -19.290 1.00 63.56 322 PHE A O 1
ATOM 2577 N N . ARG A 1 323 ? -21.326 4.717 -17.218 1.00 69.88 323 ARG A N 1
ATOM 2578 C CA . ARG A 1 323 ? -22.757 4.379 -17.244 1.00 69.88 323 ARG A CA 1
ATOM 2579 C C . ARG A 1 323 ? -23.538 5.233 -18.239 1.00 69.88 323 ARG A C 1
ATOM 2581 O O . ARG A 1 323 ? -24.277 4.673 -19.039 1.00 69.88 323 ARG A O 1
ATOM 2588 N N . ALA A 1 324 ? -23.355 6.556 -18.218 1.00 68.19 324 ALA A N 1
ATOM 2589 C CA . ALA A 1 324 ? -24.062 7.480 -19.111 1.00 68.19 324 ALA A CA 1
ATOM 2590 C C . ALA A 1 324 ? -23.808 7.181 -20.596 1.00 68.19 324 ALA A C 1
ATOM 2592 O O . ALA A 1 324 ? -24.681 7.388 -21.430 1.00 68.19 324 ALA A O 1
ATOM 2593 N N . LYS A 1 325 ? -22.621 6.659 -20.924 1.00 63.34 325 LYS A N 1
ATOM 2594 C CA . LYS A 1 325 ? -22.245 6.275 -22.290 1.00 63.34 325 LYS A CA 1
ATOM 2595 C C . LYS A 1 325 ? -22.652 4.852 -22.673 1.00 63.34 325 LYS A C 1
ATOM 2597 O O . LYS A 1 325 ? -22.347 4.429 -23.782 1.00 63.34 325 LYS A O 1
ATOM 2602 N N . GLY A 1 326 ? -23.302 4.106 -21.774 1.00 60.22 326 GLY A N 1
ATOM 2603 C CA . GLY A 1 326 ? -23.767 2.745 -22.045 1.00 60.22 326 GLY A CA 1
ATOM 2604 C C . GLY A 1 326 ? -22.647 1.791 -22.465 1.00 60.22 326 GLY A C 1
ATOM 2605 O O . GLY A 1 326 ? -22.907 0.852 -23.216 1.00 60.22 326 GLY A O 1
ATOM 2606 N N . LEU A 1 327 ? -21.408 2.041 -22.023 1.00 56.03 327 LEU A N 1
ATOM 2607 C CA . LEU A 1 327 ? -20.240 1.298 -22.485 1.00 56.03 327 LEU A CA 1
ATOM 2608 C C . LEU A 1 327 ? -20.378 -0.180 -22.092 1.00 56.03 327 LEU A C 1
ATOM 2610 O O . LEU A 1 327 ? -20.358 -0.541 -20.912 1.00 56.03 327 LEU A O 1
ATOM 2614 N N . LYS A 1 328 ? -20.527 -1.043 -23.099 1.00 54.22 328 LYS A N 1
ATOM 2615 C CA . LYS A 1 328 ? -20.484 -2.503 -22.975 1.00 54.22 328 LYS A CA 1
ATOM 2616 C C . LYS A 1 328 ? -19.162 -2.972 -23.565 1.00 54.22 328 LYS A C 1
ATOM 2618 O O . LYS A 1 328 ? -18.808 -2.569 -24.667 1.00 54.22 328 LYS A O 1
ATOM 2623 N N . THR A 1 329 ? -18.421 -3.793 -22.830 1.00 49.56 329 THR A N 1
ATOM 2624 C CA . THR A 1 329 ? -17.142 -4.315 -23.319 1.00 49.56 329 THR A CA 1
ATOM 2625 C C . THR A 1 329 ? -17.394 -5.620 -24.059 1.00 49.56 329 THR A C 1
ATOM 2627 O O . THR A 1 329 ? -18.165 -6.461 -23.602 1.00 49.56 329 THR A O 1
ATOM 2630 N N . THR A 1 330 ? -16.758 -5.792 -25.213 1.00 45.06 330 THR A N 1
ATOM 2631 C CA . THR A 1 330 ? -16.835 -7.022 -26.020 1.00 45.06 330 THR A CA 1
ATOM 2632 C C . THR A 1 330 ? -15.736 -8.026 -25.659 1.00 45.06 330 THR A C 1
ATOM 2634 O O . THR A 1 330 ? -15.651 -9.087 -26.268 1.00 45.06 330 THR A O 1
ATOM 2637 N N . GLY A 1 331 ? -14.863 -7.697 -24.694 1.00 47.75 331 GLY A N 1
ATOM 2638 C CA . GLY A 1 331 ? -13.703 -8.516 -24.319 1.00 47.75 331 GLY A CA 1
ATOM 2639 C C . GLY A 1 331 ? -12.622 -8.618 -25.404 1.00 47.75 331 GLY A C 1
ATOM 2640 O O . GLY A 1 331 ? -11.664 -9.363 -25.234 1.00 47.75 331 GLY A O 1
ATOM 2641 N N . ARG A 1 332 ? -12.765 -7.890 -26.519 1.00 50.78 332 ARG A N 1
ATOM 2642 C CA . ARG A 1 332 ? -11.818 -7.855 -27.638 1.00 50.78 332 ARG A CA 1
ATOM 2643 C C . ARG A 1 332 ? -11.619 -6.407 -28.075 1.00 50.78 332 ARG A C 1
ATOM 2645 O O . ARG A 1 332 ? -12.360 -5.923 -28.926 1.00 50.78 332 ARG A O 1
ATOM 2652 N N . TYR A 1 333 ? -10.647 -5.724 -27.479 1.00 57.59 333 TYR A N 1
ATOM 2653 C CA . TYR A 1 333 ? -10.158 -4.455 -28.018 1.00 57.59 333 TYR A CA 1
ATOM 2654 C C . TYR A 1 333 ? -9.327 -4.760 -29.259 1.00 57.59 333 TYR A C 1
ATOM 2656 O O . TYR A 1 333 ? -8.409 -5.575 -29.192 1.00 57.59 333 TYR A O 1
ATOM 2664 N N . LYS A 1 334 ? -9.687 -4.170 -30.402 1.00 55.53 334 LYS A N 1
ATOM 2665 C CA . LYS A 1 334 ? -9.034 -4.483 -31.686 1.00 55.53 334 LYS A CA 1
ATOM 2666 C C . LYS A 1 334 ? -7.844 -3.576 -32.000 1.00 55.53 334 LYS A C 1
ATOM 2668 O O . LYS A 1 334 ? -7.009 -3.956 -32.812 1.00 55.53 334 LYS A O 1
ATOM 2673 N N . SER A 1 335 ? -7.771 -2.394 -31.384 1.00 59.50 335 SER A N 1
ATOM 2674 C CA . SER A 1 335 ? -6.660 -1.447 -31.536 1.00 59.50 335 SER A CA 1
ATOM 2675 C C . SER A 1 335 ? -6.579 -0.473 -30.352 1.00 59.50 335 SER A C 1
ATOM 2677 O O . SER A 1 335 ? -7.495 -0.406 -29.526 1.00 59.50 335 SER A O 1
ATOM 2679 N N . ALA A 1 336 ? -5.500 0.310 -30.271 1.00 58.25 336 ALA A N 1
ATOM 2680 C CA . ALA A 1 336 ? -5.366 1.370 -29.272 1.00 58.25 336 ALA A CA 1
ATOM 2681 C C . ALA A 1 336 ? -6.367 2.527 -29.490 1.00 58.25 336 ALA A C 1
ATOM 2683 O O . ALA A 1 336 ? -6.765 3.170 -28.524 1.00 58.25 336 ALA A O 1
ATOM 2684 N N . GLU A 1 337 ? -6.838 2.774 -30.718 1.00 59.97 337 GLU A N 1
ATOM 2685 C CA . GLU A 1 337 ? -7.912 3.740 -31.010 1.00 59.97 337 GLU A CA 1
ATOM 2686 C C . GLU A 1 337 ? -9.303 3.203 -30.676 1.00 59.97 337 GLU A C 1
ATOM 2688 O O . GLU A 1 337 ? -10.152 3.959 -30.204 1.00 59.97 337 GLU A O 1
ATOM 2693 N N . ASP A 1 338 ? -9.552 1.907 -30.903 1.00 60.69 338 ASP A N 1
ATOM 2694 C CA . ASP A 1 338 ? -10.760 1.243 -30.400 1.00 60.69 338 ASP A CA 1
ATOM 2695 C C . ASP A 1 338 ? -10.812 1.395 -28.880 1.00 60.69 338 ASP A C 1
ATOM 2697 O O . ASP A 1 338 ? -11.843 1.749 -28.320 1.00 60.69 338 ASP A O 1
ATOM 2701 N N . TRP A 1 339 ? -9.658 1.265 -28.227 1.00 58.78 339 TRP A N 1
ATOM 2702 C CA . TRP A 1 339 ? -9.503 1.536 -26.813 1.00 58.78 339 TRP A CA 1
ATOM 2703 C C . TRP A 1 339 ? -9.643 3.023 -26.438 1.00 58.78 339 TRP A C 1
ATOM 2705 O O . TRP A 1 339 ? -10.329 3.290 -25.460 1.00 58.78 339 TRP A O 1
ATOM 2715 N N . ASP A 1 340 ? -9.107 4.002 -27.181 1.00 58.09 340 ASP A N 1
ATOM 2716 C CA . ASP A 1 340 ? -9.211 5.446 -26.859 1.00 58.09 340 ASP A CA 1
ATOM 2717 C C . ASP A 1 340 ? -10.675 5.918 -26.733 1.00 58.09 340 ASP A C 1
ATOM 2719 O O . ASP A 1 340 ? -11.031 6.724 -25.861 1.00 58.09 340 ASP A O 1
ATOM 2723 N N . ARG A 1 341 ? -11.573 5.301 -27.515 1.00 59.50 341 ARG A N 1
ATOM 2724 C CA . ARG A 1 341 ? -13.032 5.493 -27.406 1.00 59.50 341 ARG A CA 1
ATOM 2725 C C . ARG A 1 341 ? -13.579 5.134 -26.018 1.00 59.50 341 ARG A C 1
ATOM 2727 O O . ARG A 1 341 ? -14.546 5.754 -25.570 1.00 59.50 341 ARG A O 1
ATOM 2734 N N . TYR A 1 342 ? -12.959 4.175 -25.328 1.00 56.56 342 TYR A N 1
ATOM 2735 C CA . TYR A 1 342 ? -13.265 3.771 -23.948 1.00 56.56 342 TYR A CA 1
ATOM 2736 C C . TYR A 1 342 ? -12.315 4.418 -22.910 1.00 56.56 342 TYR A C 1
ATOM 2738 O O . TYR A 1 342 ? -12.724 4.650 -21.771 1.00 56.56 342 TYR A O 1
ATOM 2746 N N . GLY A 1 343 ? -11.071 4.723 -23.296 1.00 51.16 343 GLY A N 1
ATOM 2747 C CA . GLY A 1 343 ? -9.934 5.125 -22.459 1.00 51.16 343 GLY A CA 1
ATOM 2748 C C . GLY A 1 343 ? -9.778 6.633 -22.247 1.00 51.16 343 GLY A C 1
ATOM 2749 O O . GLY A 1 343 ? -9.166 7.043 -21.262 1.00 51.16 343 GLY A O 1
ATOM 2750 N N . THR A 1 344 ? -10.431 7.478 -23.056 1.00 49.59 344 THR A N 1
ATOM 2751 C CA . THR A 1 344 ? -10.489 8.949 -22.865 1.00 49.59 344 THR A CA 1
ATOM 2752 C C . THR A 1 344 ? -11.003 9.390 -21.482 1.00 49.59 344 THR A C 1
ATOM 2754 O O . THR A 1 344 ? -10.849 10.555 -21.099 1.00 49.59 344 THR A O 1
ATOM 2757 N N . TYR A 1 345 ? -11.587 8.471 -20.705 1.00 50.03 345 TYR A N 1
ATOM 2758 C CA . TYR A 1 345 ? -12.093 8.692 -19.346 1.00 50.03 345 TYR A CA 1
ATOM 2759 C C . TYR A 1 345 ? -11.156 8.206 -18.230 1.00 50.03 345 TYR A C 1
ATOM 2761 O O . TYR A 1 345 ? -11.437 8.503 -17.072 1.00 50.03 345 TYR A O 1
ATOM 2769 N N . MET A 1 346 ? -10.071 7.499 -18.566 1.00 47.91 346 MET A N 1
ATOM 2770 C CA . MET A 1 346 ? -9.145 6.862 -17.615 1.00 47.91 346 MET A CA 1
ATOM 2771 C C . MET A 1 346 ? -7.696 7.371 -17.726 1.00 47.91 346 MET A C 1
ATOM 2773 O O . MET A 1 346 ? -6.808 6.782 -17.120 1.00 47.91 346 MET A O 1
ATOM 2777 N N . TYR A 1 347 ? -7.430 8.425 -18.516 1.00 45.66 347 TYR A N 1
ATOM 2778 C CA . TYR A 1 347 ? -6.082 8.981 -18.716 1.00 45.66 347 TYR A CA 1
ATOM 2779 C C . TYR A 1 347 ? -6.093 10.516 -18.601 1.00 45.66 347 TYR A C 1
ATOM 2781 O O . TYR A 1 347 ? -6.850 11.221 -19.280 1.00 45.66 347 TYR A O 1
ATOM 2789 N N . ARG A 1 348 ? -5.234 11.043 -17.718 1.00 48.88 348 ARG A N 1
ATOM 2790 C CA . ARG A 1 348 ? -4.856 12.467 -17.573 1.00 48.88 348 ARG A CA 1
ATOM 2791 C C . ARG A 1 348 ? -3.323 12.579 -17.534 1.00 48.88 348 ARG A C 1
ATOM 2793 O O . ARG A 1 348 ? -2.657 11.579 -17.743 1.00 48.88 348 ARG A O 1
ATOM 2800 N N . LYS A 1 349 ? -2.782 13.769 -17.225 1.00 42.91 349 LYS A N 1
ATOM 2801 C CA . LYS A 1 349 ? -1.347 14.149 -17.181 1.00 42.91 349 LYS A CA 1
ATOM 2802 C C . LYS A 1 349 ? -0.372 13.144 -16.509 1.00 42.91 349 LYS A C 1
ATOM 2804 O O . LYS A 1 349 ? 0.824 13.290 -16.694 1.00 42.91 349 LYS A O 1
ATOM 2809 N N . ASN A 1 350 ? -0.847 12.128 -15.775 1.00 46.50 350 ASN A N 1
ATOM 2810 C CA . ASN A 1 350 ? -0.000 11.106 -15.139 1.00 46.50 350 ASN A CA 1
ATOM 2811 C C . ASN A 1 350 ? -0.383 9.657 -15.537 1.00 46.50 350 ASN A C 1
ATOM 2813 O O . ASN A 1 350 ? -0.143 8.716 -14.776 1.00 46.50 350 ASN A O 1
ATOM 2817 N N . GLY A 1 351 ? -1.033 9.459 -16.688 1.00 51.69 351 GLY A N 1
ATOM 2818 C CA . GLY A 1 351 ? -1.414 8.135 -17.188 1.00 51.69 351 GLY A CA 1
ATOM 2819 C C . GLY A 1 351 ? -2.363 7.352 -16.265 1.00 51.69 351 GLY A C 1
ATOM 2820 O O . GLY A 1 351 ? -3.206 7.930 -15.570 1.00 51.69 351 GLY A O 1
ATOM 2821 N N . PHE A 1 352 ? -2.211 6.022 -16.267 1.00 52.84 352 PHE A N 1
ATOM 2822 C CA . PHE A 1 352 ? -3.035 5.049 -15.531 1.00 52.84 352 PHE A CA 1
ATOM 2823 C C . PHE A 1 352 ? -2.923 5.171 -13.993 1.00 52.84 352 PHE A C 1
ATOM 2825 O O . PHE A 1 352 ? -3.858 4.816 -13.272 1.00 52.84 352 PHE A O 1
ATOM 2832 N N . SER A 1 353 ? -1.825 5.746 -13.481 1.00 52.75 353 SER A N 1
ATOM 2833 C CA . SER A 1 353 ? -1.521 5.843 -12.039 1.00 52.75 353 SER A CA 1
ATOM 2834 C C . SER A 1 353 ? -2.615 6.538 -11.212 1.00 52.75 353 SER A C 1
ATOM 2836 O O . SER A 1 353 ? -2.906 6.127 -10.090 1.00 52.75 353 SER A O 1
ATOM 2838 N N . ILE A 1 354 ? -3.267 7.575 -11.755 1.00 52.06 354 ILE A N 1
ATOM 2839 C CA . ILE A 1 354 ? -4.317 8.332 -11.043 1.00 52.06 354 ILE A CA 1
ATOM 2840 C C . ILE A 1 354 ? -5.605 7.519 -10.909 1.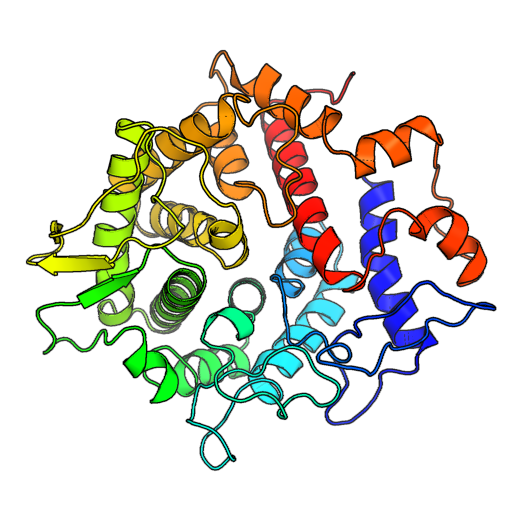00 52.06 354 ILE A C 1
ATOM 2842 O O . ILE A 1 354 ? -6.335 7.679 -9.936 1.00 52.06 354 ILE A O 1
ATOM 2846 N N . HIS A 1 355 ? -5.885 6.654 -11.879 1.00 56.28 355 HIS A N 1
ATOM 2847 C CA . HIS A 1 355 ? -7.153 5.943 -11.964 1.00 56.28 355 HIS A CA 1
ATOM 2848 C C . HIS A 1 355 ? -7.116 4.569 -11.293 1.00 56.28 355 HIS A C 1
ATOM 2850 O O . HIS A 1 355 ? -8.170 4.086 -10.887 1.00 56.28 355 HIS A O 1
ATOM 2856 N N . GLY A 1 356 ? -5.939 3.958 -11.110 1.00 59.72 356 GLY A N 1
ATOM 2857 C CA . GLY A 1 356 ? -5.807 2.724 -10.323 1.00 59.72 356 GLY A CA 1
ATOM 2858 C C . GLY A 1 356 ? -6.380 2.874 -8.905 1.00 59.72 356 GLY A C 1
ATOM 2859 O O . GLY A 1 356 ? -7.202 2.061 -8.485 1.00 59.72 356 GLY A O 1
ATOM 2860 N N . ALA A 1 357 ? -6.047 3.987 -8.245 1.00 58.91 357 ALA A N 1
ATOM 2861 C CA . ALA A 1 357 ? -6.586 4.436 -6.957 1.00 58.91 357 ALA A CA 1
ATOM 2862 C C . ALA A 1 357 ? -8.116 4.364 -6.871 1.00 58.91 357 ALA A C 1
ATOM 2864 O O . ALA A 1 357 ? -8.701 3.715 -6.008 1.00 58.91 357 ALA A O 1
ATOM 2865 N N . GLU A 1 358 ? -8.767 5.018 -7.827 1.00 63.69 358 GLU A N 1
ATOM 2866 C CA . GLU A 1 358 ? -10.220 5.058 -7.959 1.00 63.69 358 GLU A CA 1
ATOM 2867 C C . GLU A 1 358 ? -10.812 3.673 -8.271 1.00 63.69 358 GLU A C 1
ATOM 2869 O O . GLU A 1 358 ? -11.918 3.338 -7.844 1.00 63.69 358 GLU A O 1
ATOM 2874 N N . GLY A 1 359 ? -10.079 2.837 -9.012 1.00 64.75 359 GLY A N 1
ATOM 2875 C CA . GLY A 1 359 ? -10.454 1.451 -9.265 1.00 64.75 359 GLY A CA 1
ATOM 2876 C C . GLY A 1 359 ? -10.576 0.647 -7.970 1.00 64.75 359 GLY A C 1
ATOM 2877 O O . GLY A 1 359 ? -11.580 -0.047 -7.777 1.00 64.75 359 GLY A O 1
ATOM 2878 N N . LEU A 1 360 ? -9.596 0.773 -7.072 1.00 65.44 360 LEU A N 1
ATOM 2879 C CA . LEU A 1 360 ? -9.577 0.069 -5.789 1.00 65.44 360 LEU A CA 1
ATOM 2880 C C . LEU A 1 360 ? -10.677 0.523 -4.842 1.00 65.44 360 LEU A C 1
ATOM 2882 O O . LEU A 1 360 ? -11.299 -0.327 -4.202 1.00 65.44 360 LEU A O 1
ATOM 2886 N N . GLU A 1 361 ? -10.962 1.826 -4.809 1.00 71.62 361 GLU A N 1
ATOM 2887 C CA . GLU A 1 361 ? -12.125 2.362 -4.104 1.00 71.62 361 GLU A CA 1
ATOM 2888 C C . GLU A 1 361 ? -13.393 1.650 -4.551 1.00 71.62 361 GLU A C 1
ATOM 2890 O O . GLU A 1 361 ? -14.129 1.089 -3.737 1.00 71.62 361 GLU A O 1
ATOM 2895 N N . VAL A 1 362 ? -13.632 1.610 -5.860 1.00 71.94 362 VAL A N 1
ATOM 2896 C CA . VAL A 1 362 ? -14.833 0.973 -6.392 1.00 71.94 362 VAL A CA 1
ATOM 2897 C C . VAL A 1 362 ? -14.834 -0.539 -6.087 1.00 71.94 362 VAL A C 1
ATOM 2899 O O . VAL A 1 362 ? -15.909 -1.081 -5.826 1.00 71.94 362 VAL A O 1
ATOM 2902 N N . LEU A 1 363 ? -13.674 -1.218 -6.040 1.00 72.25 363 LEU A N 1
ATOM 2903 C CA . LEU A 1 363 ? -13.599 -2.662 -5.758 1.00 72.25 363 LEU A CA 1
ATOM 2904 C C . LEU A 1 363 ? -14.014 -2.945 -4.318 1.00 72.25 363 LEU A C 1
ATOM 2906 O O . LEU A 1 363 ? -14.868 -3.798 -4.080 1.00 72.25 363 LEU A O 1
ATOM 2910 N N . HIS A 1 364 ? -13.462 -2.195 -3.368 1.00 75.25 364 HIS A N 1
ATOM 2911 C CA . HIS A 1 364 ? -13.806 -2.325 -1.957 1.00 75.25 364 HIS A CA 1
ATOM 2912 C C . HIS A 1 364 ? -15.251 -1.924 -1.682 1.00 75.25 364 HIS A C 1
ATOM 2914 O O . HIS A 1 364 ? -15.937 -2.620 -0.938 1.00 75.25 364 HIS A O 1
ATOM 2920 N N . LEU A 1 365 ? -15.755 -0.859 -2.319 1.00 75.50 365 LEU A N 1
ATOM 2921 C CA . LEU A 1 365 ? -17.169 -0.488 -2.230 1.00 75.50 365 LEU A CA 1
ATOM 2922 C C . LEU A 1 365 ? -18.065 -1.620 -2.741 1.00 75.50 365 LEU A C 1
ATOM 2924 O O . LEU A 1 365 ? -19.062 -1.950 -2.104 1.00 75.50 365 LEU A O 1
ATOM 2928 N N . MET A 1 366 ? -17.714 -2.245 -3.866 1.00 75.56 366 MET A N 1
ATOM 2929 C CA . MET A 1 366 ? -18.463 -3.380 -4.403 1.00 75.56 366 MET A CA 1
ATOM 2930 C C . MET A 1 366 ? -18.398 -4.602 -3.490 1.00 75.56 366 MET A C 1
ATOM 2932 O O . MET A 1 366 ? -19.428 -5.237 -3.275 1.00 75.56 366 MET A O 1
ATOM 2936 N N . GLN A 1 367 ? -17.227 -4.917 -2.939 1.00 77.81 367 GLN A N 1
ATOM 2937 C CA . GLN A 1 367 ? -17.063 -6.021 -2.000 1.00 77.81 367 GLN A CA 1
ATOM 2938 C C . GLN A 1 367 ? -17.872 -5.777 -0.720 1.00 77.81 367 GLN A C 1
ATOM 2940 O O . GLN A 1 367 ? -18.594 -6.664 -0.273 1.00 77.81 367 GLN A O 1
ATOM 2945 N N . ALA A 1 368 ? -17.839 -4.553 -0.187 1.00 80.75 368 ALA A N 1
ATOM 2946 C CA . ALA A 1 368 ? -18.664 -4.133 0.938 1.00 80.75 368 ALA A CA 1
ATOM 2947 C C . ALA A 1 368 ? -20.158 -4.295 0.619 1.00 80.75 368 ALA A C 1
ATOM 2949 O O . ALA A 1 368 ? -20.904 -4.882 1.394 1.00 80.75 368 ALA A O 1
ATOM 2950 N N . MET A 1 369 ? -20.608 -3.851 -0.557 1.00 81.06 369 MET A N 1
ATOM 2951 C CA . MET A 1 369 ? -21.997 -4.038 -0.988 1.00 81.06 369 MET A CA 1
ATOM 2952 C C . MET A 1 369 ? -22.372 -5.517 -1.155 1.00 81.06 369 MET A C 1
ATOM 2954 O O . MET A 1 369 ? -23.490 -5.893 -0.808 1.00 81.06 369 MET A O 1
ATOM 2958 N N . ALA A 1 370 ? -21.462 -6.357 -1.654 1.00 81.56 370 ALA A N 1
ATOM 2959 C CA . ALA A 1 370 ? -21.682 -7.793 -1.798 1.00 81.56 370 ALA A CA 1
ATOM 2960 C C . ALA A 1 370 ? -21.843 -8.486 -0.437 1.00 81.56 370 ALA A C 1
ATOM 2962 O O . ALA A 1 370 ? -22.782 -9.265 -0.271 1.00 81.56 370 ALA A O 1
ATOM 2963 N N . LEU A 1 371 ? -21.001 -8.144 0.548 1.00 82.94 371 LEU A N 1
ATOM 2964 C CA . LEU A 1 371 ? -21.136 -8.613 1.935 1.00 82.94 371 LEU A CA 1
ATOM 2965 C C . LEU A 1 371 ? -22.515 -8.267 2.513 1.00 82.94 371 LEU A C 1
ATOM 2967 O O . LEU A 1 371 ? -23.158 -9.102 3.143 1.00 82.94 371 LEU A O 1
ATOM 2971 N N . LEU A 1 372 ? -23.013 -7.067 2.212 1.00 84.56 372 LEU A N 1
ATOM 2972 C CA . LEU A 1 372 ? -24.329 -6.589 2.646 1.00 84.56 372 LEU A CA 1
ATOM 2973 C C . LEU A 1 372 ? -25.492 -7.086 1.771 1.00 84.56 372 LEU A C 1
ATOM 2975 O O . LEU A 1 372 ? -26.622 -6.621 1.932 1.00 84.56 372 LEU A O 1
ATOM 2979 N N . LYS A 1 373 ? -25.235 -7.982 0.805 1.00 86.50 373 LYS A N 1
ATOM 2980 C CA . LYS A 1 373 ? -26.221 -8.481 -0.176 1.00 86.50 373 LYS A CA 1
ATOM 2981 C C . LYS A 1 373 ? -26.968 -7.348 -0.898 1.00 86.50 373 LYS A C 1
ATOM 2983 O O . LYS A 1 373 ? -28.136 -7.471 -1.271 1.00 86.50 373 LYS A O 1
ATOM 2988 N N . MET A 1 374 ? -26.300 -6.215 -1.100 1.00 80.44 374 MET A N 1
ATOM 2989 C CA . MET A 1 374 ? -26.861 -5.040 -1.751 1.00 80.44 374 MET A CA 1
ATOM 2990 C C . MET A 1 374 ? -26.751 -5.160 -3.269 1.00 80.44 374 MET A C 1
ATOM 2992 O O . MET A 1 374 ? -25.682 -5.418 -3.818 1.00 80.44 374 MET A O 1
ATOM 2996 N N . SER A 1 375 ? -27.846 -4.877 -3.975 1.00 72.50 375 SER A N 1
ATOM 2997 C CA . SER A 1 375 ? -27.764 -4.622 -5.413 1.00 72.50 375 SER A CA 1
ATOM 2998 C C . SER A 1 375 ? -27.256 -3.198 -5.663 1.00 72.50 375 SER A C 1
ATOM 3000 O O . SER A 1 375 ? -27.789 -2.264 -5.058 1.00 72.50 375 SER A O 1
ATOM 3002 N N . PRO A 1 376 ? -26.308 -2.989 -6.593 1.00 61.97 376 PRO A N 1
ATOM 3003 C CA . PRO A 1 376 ? -25.952 -1.664 -7.082 1.00 61.97 376 PRO A CA 1
ATOM 3004 C C . PRO A 1 376 ? -27.053 -1.166 -8.025 1.00 61.97 376 PRO A C 1
ATOM 3006 O O . PRO A 1 376 ? -26.861 -1.082 -9.236 1.00 61.97 376 PRO A O 1
ATOM 3009 N N . LYS A 1 377 ? -28.246 -0.905 -7.485 1.00 59.12 377 LYS A N 1
ATOM 3010 C CA . LYS A 1 377 ? -29.309 -0.201 -8.206 1.00 59.12 377 LYS A CA 1
ATOM 3011 C C . LYS A 1 377 ? -29.155 1.313 -7.960 1.00 59.12 377 LYS A C 1
ATOM 3013 O O . LYS A 1 377 ? -28.698 1.676 -6.870 1.00 59.12 377 LYS A O 1
ATOM 3018 N N . PRO A 1 378 ? -29.403 2.150 -8.984 1.00 52.69 378 PRO A N 1
ATOM 3019 C CA . PRO A 1 378 ? -29.342 3.608 -8.875 1.00 52.69 378 PRO A CA 1
ATOM 3020 C C . PRO A 1 378 ? -30.334 4.172 -7.866 1.00 52.69 378 PRO A C 1
ATOM 3022 O O . PRO A 1 378 ? -31.400 3.540 -7.677 1.00 52.69 378 PRO A O 1
#

Radius of gyration: 20.29 Å; chains: 1; bounding box: 56×38×61 Å

Sequence (378 aa):
LKHYYSVMFDAVAMTHEANGLYGWVDWGDLPMCDRPTQGKFKMAMDGGVGWSNAERALAPYFYHYAAGGGRRFLDLGRAMVHHTIGIDTEHPGGDDKHGGYHRHNQVHWRHKGAGTRQGGFRGWHNYYWMTGDPEVGRLILREGIDSPAQRSQMDLRVERKSLTVGYDYQHCASHMLAHMCWITTGDWRYARAHRPIVKLWKICGERGQATRRGYLFFKVTDGEPVGYRLAGKGPQLGYWLTYGGDDLLLEWASLTGDPIAVDAILLQGKFHGTGSTARGVRSMYNSPEALYLGLAFLQPDHPHLKRLLTGRLWSHSNLAKFRAKGLKTTGRYKSAEDWDRYGTYMYRKNGFSIHGAEGLEVLHLMQAMALLKMSPKP

InterPro domains:
  IPR048331 PcRGLX/YetA-like, C-terminal alpha/alpha toroid domain [PF21346] (13-155)

pLDDT: mean 74.58, std 14.06, range [33.19, 95.0]

Secondary structure (DSSP, 8-state):
-HHHHHHHHHHHHHHHHHTT---TTTTT--B-B---BTTBPPB--BTTBSB-TTTTS-HHHHHHHHHTT-THHHHHHHHHHHHHHHTSB--TTSSS-TT-B--SSSSTT--TT--GGGS-HHHHHHHHHHH--HHHHHHHHHSSTTSHHHHTT----TT-SSEEEESSHHHHHHHHHHHHHHHHH--HHHHTTHHHHHHHHHHHHHHTB--TTS--EEEEETTEEES--PPSSBPPPGGGGGGTHHHHHHHHHHHH--HHHHHHHHHHHHHHHSS-S-TT----S---HHHHHHHHHH-TT-TTHHHHHHHHHHH-HHHHHHHHTT----S---SHHHHHHHHTTS-BTTBTHHHHHHHHHHHHHHHHHHHTT-----

Foldseek 3Di:
DVQVLCLLLVVQVVLCVLVVQDDPQRWLWGFQFDQDDPQGTDGPQDDLGTTALLFLLLLLLLLVVVVVVPVVSLVSSVRNLCNNLPRQAADPPDDAFQLDGAGRHNGSDPHYPPALLSSSLSSLVSNCVVPVPVVSLVSLQRSACPGPRNCVVWPLDPVPQKTWAWQASRRQSNLSSLVSNCVSPVDCSSVLCLQQLLLVLLVCLVVLFEAQASTWIFIQHPSHTPDTDTHDRDDYQQNSVSRCNLVSLVVCCVVPVPVSSLSSLQSVLCSQQPPPPPPPPPCQGAGSLSSLLSNLVSPVPDPCSLVSLLVLLCSLPLVVVCVVVVDDDPSDQPTSVSSSVVCVSQHDSRGNSSCSRVVSSNVSSVNSCVSSVHDSDD